Protein AF-0000000077955819 (afdb_homodimer)

Radius of gyration: 31.42 Å; Cα contacts (8 Å, |Δi|>4): 1268; chains: 2; bounding box: 58×96×63 Å

Sequence (512 aa):
TDRDFSIQVTTERRAYTAGEPLELRCTIEAQNVPERFFSVSWVFSSSLVAVIGPSAVPTLGQNYVEREAAGLLTVRKESPSIHLLKLQRLLPEDSGKYICRVTEREKTQTGDFIDRSKRSRNVQIAVTPLKSNITVSLTSNTSEIMEGESIQLTCVVSNTLGPLSVTWQWTDKDGAGPAVNVASVDHEGTVTPGPTFRERSSFGEVRMERLQPDTFTLVLYNAFPTDEGQYKCSASEWSQSGGLPEWVWQQIGEESTDRDFSIQVTTERRAYTAGEPLELRCTIEAQNVPERFFSVSWVFSSSLVAVIGPSAVPTLGQNYVEREAAGLLTVRKESPSIHLLKLQRLLPEDSGKYICRVTEREKTQTGDFIDRSKRSRNVQIAVTPLKSNITVSLTSNTSEIMEGESIQLTCVVSNTLGPLSVTWQWTDKDGAGPAVNVASVDHEGTVTPGPTFRERSSFGEVRMERLQPDTFTLVLYNAFPTDEGQYKCSASEWSQSGGLPEWVWQQIGEES

Structure (mmCIF, N/CA/C/O backbone):
data_AF-0000000077955819-model_v1
#
loop_
_entity.id
_entity.type
_entity.pdbx_description
1 polymer 'Ig-like domain-containing protein'
#
loop_
_atom_site.group_PDB
_atom_site.id
_atom_site.type_symbol
_atom_site.label_atom_id
_atom_site.label_alt_id
_atom_site.label_comp_id
_atom_site.label_asym_id
_atom_site.label_entity_id
_atom_site.label_seq_id
_atom_site.pdbx_PDB_ins_code
_atom_site.Cartn_x
_atom_site.Cartn_y
_atom_site.Cartn_z
_atom_site.occupancy
_atom_site.B_iso_or_equiv
_atom_site.auth_seq_id
_atom_site.auth_comp_id
_atom_site.auth_asym_id
_atom_site.auth_atom_id
_atom_site.pdbx_PDB_model_num
ATOM 1 N N . THR A 1 1 ? 7.535 40.031 31.531 1 59.62 1 THR A N 1
ATOM 2 C CA . THR A 1 1 ? 7.293 38.625 31.312 1 59.62 1 THR A CA 1
ATOM 3 C C . THR A 1 1 ? 8.547 37.938 30.75 1 59.62 1 THR A C 1
ATOM 5 O O . THR A 1 1 ? 9.297 38.531 29.984 1 59.62 1 THR A O 1
ATOM 8 N N . ASP A 1 2 ? 8.992 36.906 31.406 1 72.75 2 ASP A N 1
ATOM 9 C CA . ASP A 1 2 ? 10.133 36.125 30.969 1 72.75 2 ASP A CA 1
ATOM 10 C C . ASP A 1 2 ? 9.953 35.688 29.516 1 72.75 2 ASP A C 1
ATOM 12 O O . ASP A 1 2 ? 8.961 35.031 29.188 1 72.75 2 ASP A O 1
ATOM 16 N N . ARG A 1 3 ? 10.844 36.312 28.641 1 83.62 3 ARG A N 1
ATOM 17 C CA . ARG A 1 3 ? 10.727 36.031 27.219 1 83.62 3 ARG A CA 1
ATOM 18 C C . ARG A 1 3 ? 11.586 34.812 26.828 1 83.62 3 ARG A C 1
ATOM 20 O O . ARG A 1 3 ? 11.664 34.469 25.656 1 83.62 3 ARG A O 1
ATOM 27 N N . ASP A 1 4 ? 12.07 34.156 27.844 1 91.06 4 ASP A N 1
ATOM 28 C CA . ASP A 1 4 ? 12.906 33 27.531 1 91.06 4 ASP A CA 1
ATOM 29 C C . ASP A 1 4 ? 12.055 31.781 27.188 1 91.06 4 ASP A C 1
ATOM 31 O O . ASP A 1 4 ? 10.914 31.672 27.641 1 91.06 4 ASP A O 1
ATOM 35 N N . PHE A 1 5 ? 12.555 30.938 26.219 1 96.31 5 PHE A N 1
ATOM 36 C CA . PHE A 1 5 ? 11.891 29.672 25.906 1 96.31 5 PHE A CA 1
ATOM 37 C C . PHE A 1 5 ? 12.914 28.562 25.703 1 96.31 5 PHE A C 1
ATOM 39 O O . PHE A 1 5 ? 14.094 28.828 25.469 1 96.31 5 PHE A O 1
ATOM 46 N N . SER A 1 6 ? 12.547 27.391 25.906 1 97.5 6 SER A N 1
ATOM 47 C CA . SER A 1 6 ? 13.344 26.203 25.625 1 97.5 6 SER A CA 1
ATOM 48 C C . SER A 1 6 ? 12.594 25.234 24.719 1 97.5 6 SER A C 1
ATOM 50 O O . SER A 1 6 ? 11.375 25.344 24.562 1 97.5 6 SER A O 1
ATOM 52 N N . ILE A 1 7 ? 13.352 24.469 24.078 1 98.31 7 ILE A N 1
ATOM 53 C CA . ILE A 1 7 ? 12.719 23.531 23.156 1 98.31 7 ILE A CA 1
ATOM 54 C C . ILE A 1 7 ? 13.273 22.125 23.391 1 98.31 7 ILE A C 1
ATOM 56 O O . ILE A 1 7 ? 14.414 21.969 23.812 1 98.31 7 ILE A O 1
ATOM 60 N N . GLN A 1 8 ? 12.477 21.188 23.125 1 98.38 8 GLN A N 1
ATOM 61 C CA . GLN A 1 8 ? 12.859 19.781 23.219 1 98.38 8 GLN A CA 1
ATOM 62 C C . GLN A 1 8 ? 12.148 18.938 22.172 1 98.38 8 GLN A C 1
ATOM 64 O O . GLN A 1 8 ? 10.969 19.156 21.891 1 98.38 8 GLN A O 1
ATOM 69 N N . VAL A 1 9 ? 12.914 18.078 21.578 1 98.69 9 VAL A N 1
ATOM 70 C CA . VAL A 1 9 ? 12.312 17.109 20.641 1 98.69 9 VAL A CA 1
ATOM 71 C C . VAL A 1 9 ? 12.195 15.75 21.328 1 98.69 9 VAL A C 1
ATOM 73 O O . VAL A 1 9 ? 13.156 15.266 21.922 1 98.69 9 VAL A O 1
ATOM 76 N N . THR A 1 10 ? 10.992 15.211 21.203 1 98.31 10 THR A N 1
ATOM 77 C CA . THR A 1 10 ? 10.773 13.891 21.781 1 98.31 10 THR A CA 1
ATOM 78 C C . THR A 1 10 ? 10.242 12.914 20.734 1 98.31 10 THR A C 1
ATOM 80 O O . THR A 1 10 ? 9.68 13.336 19.719 1 98.31 10 THR A O 1
ATOM 83 N N . THR A 1 11 ? 10.492 11.664 20.906 1 98.19 11 THR A N 1
ATOM 84 C CA . THR A 1 11 ? 9.984 10.555 20.094 1 98.19 11 THR A CA 1
ATOM 85 C C . THR A 1 11 ? 9.859 9.289 20.938 1 98.19 11 THR A C 1
ATOM 87 O O . THR A 1 11 ? 10.516 9.164 21.984 1 98.19 11 THR A O 1
ATOM 90 N N . GLU A 1 12 ? 8.953 8.383 20.562 1 96.31 12 GLU A N 1
ATOM 91 C CA . GLU A 1 12 ? 8.734 7.152 21.312 1 96.31 12 GLU A CA 1
ATOM 92 C C . GLU A 1 12 ? 9.875 6.16 21.094 1 96.31 12 GLU A C 1
ATOM 94 O O . GLU A 1 12 ? 10.172 5.34 21.969 1 96.31 12 GLU A O 1
ATOM 99 N N . ARG A 1 13 ? 10.438 6.094 19.891 1 97.19 13 ARG A N 1
ATOM 100 C CA . ARG A 1 13 ? 11.492 5.168 19.5 1 97.19 13 ARG A CA 1
ATOM 101 C C . ARG A 1 13 ? 12.547 5.875 18.656 1 97.19 13 ARG A C 1
ATOM 103 O O . ARG A 1 13 ? 12.305 6.961 18.125 1 97.19 13 ARG A O 1
ATOM 110 N N . ARG A 1 14 ? 13.695 5.207 18.578 1 98.38 14 ARG A N 1
ATOM 111 C CA . ARG A 1 14 ? 14.766 5.785 17.781 1 98.38 14 ARG A CA 1
ATOM 112 C C . ARG A 1 14 ? 15.25 4.797 16.719 1 98.38 14 ARG A C 1
ATOM 114 O O . ARG A 1 14 ? 16.062 5.145 15.867 1 98.38 14 ARG A O 1
ATOM 121 N N . ALA A 1 15 ? 14.805 3.594 16.812 1 98.44 15 ALA A N 1
ATOM 122 C CA . ALA A 1 15 ? 15.125 2.561 15.836 1 98.44 15 ALA A CA 1
ATOM 123 C C . ALA A 1 15 ? 13.859 2.012 15.18 1 98.44 15 ALA A C 1
ATOM 125 O O . ALA A 1 15 ? 12.914 1.639 15.875 1 98.44 15 ALA A O 1
ATOM 126 N N . TYR A 1 16 ? 13.922 2 13.891 1 97.62 16 TYR A N 1
ATOM 127 C CA . TYR A 1 16 ? 12.766 1.577 13.109 1 97.62 16 TYR A CA 1
ATOM 128 C C . TYR A 1 16 ? 13.172 0.626 11.992 1 97.62 16 TYR A C 1
ATOM 130 O O . TYR A 1 16 ? 14.352 0.569 11.617 1 97.62 16 TYR A O 1
ATOM 138 N N . THR A 1 17 ? 12.211 -0.142 11.594 1 93.81 17 THR A N 1
ATOM 139 C CA . THR A 1 17 ? 12.344 -0.87 10.336 1 93.81 17 THR A CA 1
ATOM 140 C C . THR A 1 17 ? 11.633 -0.128 9.203 1 93.81 17 THR A C 1
ATOM 142 O O . THR A 1 17 ? 10.586 0.484 9.422 1 93.81 17 THR A O 1
ATOM 145 N N . ALA A 1 18 ? 12.266 -0.208 8.047 1 92.5 18 ALA A N 1
ATOM 146 C CA . ALA A 1 18 ? 11.641 0.421 6.887 1 92.5 18 ALA A CA 1
ATOM 147 C C . ALA A 1 18 ? 10.164 0.061 6.805 1 92.5 18 ALA A C 1
ATOM 149 O O . ALA A 1 18 ? 9.781 -1.089 7.035 1 92.5 18 ALA A O 1
ATOM 150 N N . GLY A 1 19 ? 9.32 1.085 6.52 1 88.75 19 GLY A N 1
ATOM 151 C CA . GLY A 1 19 ? 7.883 0.872 6.422 1 88.75 19 GLY A CA 1
ATOM 152 C C . GLY A 1 19 ? 7.117 1.382 7.629 1 88.75 19 GLY A C 1
ATOM 153 O O . GLY A 1 19 ? 5.91 1.619 7.551 1 88.75 19 GLY A O 1
ATOM 154 N N . GLU A 1 20 ? 7.754 1.506 8.773 1 92.81 20 GLU A N 1
ATOM 155 C CA . GLU A 1 20 ? 7.098 1.938 10 1 92.81 20 GLU A CA 1
ATOM 156 C C . GLU A 1 20 ? 6.949 3.457 10.039 1 92.81 20 GLU A C 1
ATOM 158 O O . GLU A 1 20 ? 7.672 4.176 9.352 1 92.81 20 GLU A O 1
ATOM 163 N N . PRO A 1 21 ? 6.055 3.955 10.805 1 95.56 21 PRO A N 1
ATOM 164 C CA . PRO A 1 21 ? 5.883 5.402 10.938 1 95.56 21 PRO A CA 1
ATOM 165 C C . PRO A 1 21 ? 6.727 5.992 12.07 1 95.56 21 PRO A C 1
ATOM 167 O O . PRO A 1 21 ? 7.02 5.305 13.047 1 95.56 21 PRO A O 1
ATOM 170 N N . LEU A 1 22 ? 7.094 7.223 11.914 1 98.12 22 LEU A N 1
ATOM 171 C CA . LEU A 1 22 ? 7.844 7.992 12.898 1 98.12 22 LEU A CA 1
ATOM 172 C C . LEU A 1 22 ? 7.09 9.258 13.289 1 98.12 22 LEU A C 1
ATOM 174 O O . LEU A 1 22 ? 6.531 9.945 12.43 1 98.12 22 LEU A O 1
ATOM 178 N N . GLU A 1 23 ? 7.082 9.523 14.555 1 98.5 23 GLU A N 1
ATOM 179 C CA . 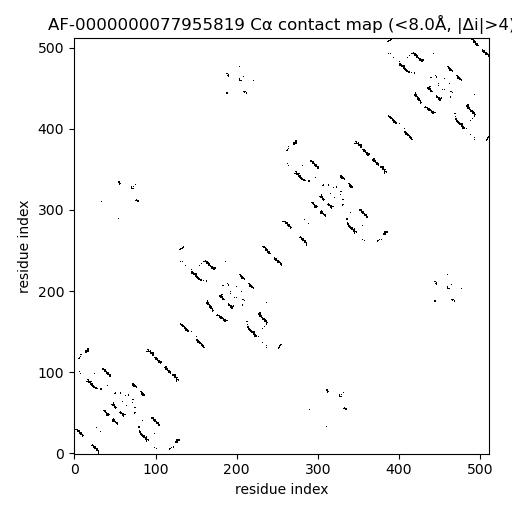GLU A 1 23 ? 6.547 10.789 15.047 1 98.5 23 GLU A CA 1
ATOM 180 C C . GLU A 1 23 ? 7.559 11.508 15.938 1 98.5 23 GLU A C 1
ATOM 182 O O . GLU A 1 23 ? 8.078 10.922 16.891 1 98.5 23 GLU A O 1
ATOM 187 N N . LEU A 1 24 ? 7.867 12.68 15.617 1 98.75 24 LEU A N 1
AT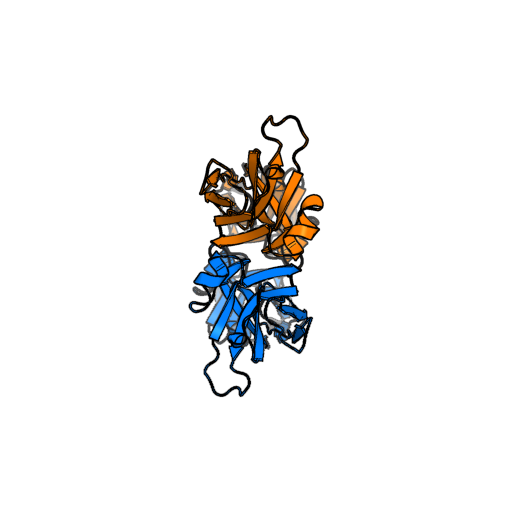OM 188 C CA . LEU A 1 24 ? 8.68 13.57 16.438 1 98.75 24 LEU A CA 1
ATOM 189 C C . LEU A 1 24 ? 7.867 14.773 16.906 1 98.75 24 LEU A C 1
ATOM 191 O O . LEU A 1 24 ? 7.066 15.32 16.156 1 98.75 24 LEU A O 1
ATOM 195 N N . ARG A 1 25 ? 8.094 15.164 18.125 1 98.75 25 ARG A N 1
ATOM 196 C CA . ARG A 1 25 ? 7.387 16.297 18.703 1 98.75 25 ARG A CA 1
ATOM 197 C C . ARG A 1 25 ? 8.367 17.344 19.234 1 98.75 25 ARG A C 1
ATOM 199 O O . ARG A 1 25 ? 9.234 17.031 20.062 1 98.75 25 ARG A O 1
ATOM 206 N N . CYS A 1 26 ? 8.273 18.469 18.719 1 98.81 26 CYS A N 1
ATOM 207 C CA . CYS A 1 26 ? 9.031 19.609 19.219 1 98.81 26 CYS A CA 1
ATOM 208 C C . CYS A 1 26 ? 8.211 20.422 20.219 1 98.81 26 CYS A C 1
ATOM 210 O O . CYS A 1 26 ? 7.211 21.031 19.844 1 98.81 26 CYS A O 1
ATOM 212 N N . THR A 1 27 ? 8.633 20.484 21.438 1 98.69 27 THR A N 1
ATOM 213 C CA . THR A 1 27 ? 7.906 21.172 22.5 1 98.69 27 THR A CA 1
ATOM 214 C C . THR A 1 27 ? 8.586 22.5 22.844 1 98.69 27 THR A C 1
ATOM 216 O O . THR A 1 27 ? 9.797 22.531 23.094 1 98.69 27 THR A O 1
ATOM 219 N N . ILE A 1 28 ? 7.855 23.562 22.812 1 98 28 ILE A N 1
ATOM 220 C CA . ILE A 1 28 ? 8.312 24.875 23.25 1 98 28 ILE A CA 1
ATOM 221 C C . ILE A 1 28 ? 7.867 25.141 24.688 1 98 28 ILE A C 1
ATOM 223 O O . ILE A 1 28 ? 6.668 25.141 24.969 1 98 28 ILE A O 1
ATOM 227 N N . GLU A 1 29 ? 8.812 25.234 25.516 1 97.5 29 GLU A N 1
ATOM 228 C CA . GLU A 1 29 ? 8.523 25.641 26.891 1 97.5 29 GLU A CA 1
ATOM 229 C C . GLU A 1 29 ? 8.742 27.125 27.078 1 97.5 29 GLU A C 1
ATOM 231 O O . GLU A 1 29 ? 9.883 27.609 27.016 1 97.5 29 GLU A O 1
ATOM 236 N N . ALA A 1 30 ? 7.672 27.828 27.266 1 96.06 30 ALA A N 1
ATOM 237 C CA . ALA A 1 30 ? 7.707 29.281 27.453 1 96.06 30 ALA A CA 1
ATOM 238 C C . ALA A 1 30 ? 6.43 29.781 28.125 1 96.06 30 ALA A C 1
ATOM 240 O O . ALA A 1 30 ? 5.441 29.047 28.203 1 96.06 30 ALA A O 1
ATOM 241 N N . GLN A 1 31 ? 6.504 30.938 28.625 1 94.94 31 GLN A N 1
ATOM 242 C CA . GLN A 1 31 ? 5.305 31.594 29.125 1 94.94 31 GLN A CA 1
ATOM 243 C C . GLN A 1 31 ? 4.469 32.188 28 1 94.94 31 GLN A C 1
ATOM 245 O O . GLN A 1 31 ? 5.016 32.719 27.031 1 94.94 31 GLN A O 1
ATOM 250 N N . ASN A 1 32 ? 3.133 32.031 28.016 1 92.31 32 ASN A N 1
ATOM 251 C CA . ASN A 1 32 ? 2.154 32.656 27.125 1 92.31 32 ASN A CA 1
ATOM 252 C C . ASN A 1 32 ? 2.445 32.312 25.656 1 92.31 32 ASN A C 1
ATOM 254 O O . ASN A 1 32 ? 2.441 33.219 24.812 1 92.31 32 ASN A O 1
ATOM 258 N N . VAL A 1 33 ? 2.775 31.109 25.438 1 92.25 33 VAL A N 1
ATOM 259 C CA . VAL A 1 33 ? 3.158 30.641 24.094 1 92.25 33 VAL A CA 1
ATOM 260 C C . VAL A 1 33 ? 2.1 31.078 23.078 1 92.25 33 VAL A C 1
ATOM 262 O O . VAL A 1 33 ? 2.432 31.578 22.016 1 92.25 33 VAL A O 1
ATOM 265 N N . PRO A 1 34 ? 0.773 31.062 23.406 1 87.44 34 PRO A N 1
ATOM 266 C CA . PRO A 1 34 ? -0.242 31.406 22.406 1 87.44 34 PRO A CA 1
ATOM 267 C C . PRO A 1 34 ? -0.169 32.875 21.969 1 87.44 34 PRO A C 1
ATOM 269 O O . PRO A 1 34 ? -0.69 33.219 20.906 1 87.44 34 PRO A O 1
ATOM 272 N N . GLU A 1 35 ? 0.458 33.688 22.734 1 86.19 35 GLU A N 1
ATOM 273 C CA . GLU A 1 35 ? 0.516 35.094 22.438 1 86.19 35 GLU A CA 1
ATOM 274 C C . GLU A 1 35 ? 1.826 35.469 21.734 1 86.19 35 GLU A C 1
ATOM 276 O O . GLU A 1 35 ? 2.068 36.625 21.422 1 86.19 35 GLU A O 1
ATOM 281 N N . ARG A 1 36 ? 2.604 34.5 21.578 1 90.12 36 ARG A N 1
ATOM 282 C CA . ARG A 1 36 ? 3.932 34.688 21 1 90.12 36 ARG A CA 1
ATOM 283 C C . ARG A 1 36 ? 3.994 34.188 19.562 1 90.12 36 ARG A C 1
ATOM 285 O O . ARG A 1 36 ? 3.141 33.406 19.141 1 90.12 36 ARG A O 1
ATOM 292 N N . PHE A 1 37 ? 4.969 34.719 18.75 1 89.5 37 PHE A N 1
ATOM 293 C CA . PHE A 1 37 ? 5.102 34.406 17.328 1 89.5 37 PHE A CA 1
ATOM 294 C C . PHE A 1 37 ? 6.305 33.5 17.094 1 89.5 37 PHE A C 1
ATOM 296 O O . PHE A 1 37 ? 7.422 34 16.906 1 89.5 37 PHE A O 1
ATOM 303 N N . PHE A 1 38 ? 5.98 32.281 17.062 1 94.19 38 PHE A N 1
ATOM 304 C CA . PHE A 1 38 ? 7.039 31.297 16.859 1 94.19 38 PHE A CA 1
ATOM 305 C C . PHE A 1 38 ? 6.965 30.719 15.445 1 94.19 38 PHE A C 1
ATOM 307 O O . PHE A 1 38 ? 5.875 30.531 14.906 1 94.19 38 PHE A O 1
ATOM 314 N N . SER A 1 39 ? 8.125 30.5 14.859 1 96 39 SER A N 1
ATOM 315 C CA . SER A 1 39 ? 8.305 29.656 13.68 1 96 39 SER A CA 1
ATOM 316 C C . SER A 1 39 ? 9.102 28.406 14.016 1 96 39 SER A C 1
ATOM 318 O O . SER A 1 39 ? 10.125 28.469 14.703 1 96 39 SER A O 1
ATOM 320 N N . VAL A 1 40 ? 8.578 27.312 13.57 1 97.75 40 VAL A N 1
ATOM 321 C CA . VAL A 1 40 ? 9.227 26.047 13.883 1 97.75 40 VAL A CA 1
ATOM 322 C C . VAL A 1 40 ? 9.703 25.375 12.594 1 97.75 40 VAL A C 1
ATOM 324 O O . VAL A 1 40 ? 8.922 25.203 11.656 1 97.75 40 VAL A O 1
ATOM 327 N N . SER A 1 41 ? 10.953 25.016 12.594 1 98.38 41 SER A N 1
ATOM 328 C CA . SER A 1 41 ? 11.547 24.344 11.445 1 98.38 41 SER A CA 1
ATOM 329 C C . SER A 1 41 ? 12.031 22.953 11.805 1 98.38 41 SER A C 1
ATOM 331 O O . SER A 1 41 ? 12.688 22.766 12.836 1 98.38 41 SER A O 1
ATOM 333 N N . TRP A 1 42 ? 11.656 22 10.969 1 98.88 42 TRP A N 1
ATOM 334 C CA . TRP A 1 42 ? 12.203 20.641 11.055 1 98.88 42 TRP A CA 1
ATOM 335 C C . TRP A 1 42 ? 13.336 20.453 10.055 1 98.88 42 TRP A C 1
ATOM 337 O O . TRP A 1 42 ? 13.211 20.812 8.883 1 98.88 42 TRP A O 1
ATOM 347 N N . VAL A 1 43 ? 14.422 19.938 10.57 1 98.69 43 VAL A N 1
ATOM 348 C CA . VAL A 1 43 ? 15.602 19.75 9.734 1 98.69 43 VAL A CA 1
ATOM 349 C C . VAL A 1 43 ? 16.094 18.312 9.836 1 98.69 43 VAL A C 1
ATOM 351 O O . VAL A 1 43 ? 16.172 17.75 10.938 1 98.69 43 VAL A O 1
ATOM 354 N N . PHE A 1 44 ? 16.359 17.719 8.734 1 98.62 44 PHE A N 1
ATOM 355 C CA . PHE A 1 44 ? 16.922 16.375 8.648 1 98.62 44 PHE A CA 1
ATOM 356 C C . PHE A 1 44 ? 18.281 16.391 7.945 1 98.62 44 PHE A C 1
ATOM 358 O O . PHE A 1 44 ? 18.359 16.703 6.754 1 98.62 44 PHE A O 1
ATOM 365 N N . SER A 1 45 ? 19.266 16.047 8.68 1 95.62 45 SER A N 1
ATOM 366 C CA . SER A 1 45 ? 20.625 15.969 8.18 1 95.62 45 SER A CA 1
ATOM 367 C C . SER A 1 45 ? 20.984 17.203 7.359 1 95.62 45 SER A C 1
ATOM 369 O O . SER A 1 45 ? 21.438 17.094 6.219 1 95.62 45 SER A O 1
ATOM 371 N N . SER A 1 46 ? 20.641 18.359 7.867 1 94.5 46 SER A N 1
ATOM 372 C CA . SER A 1 46 ? 20.984 19.688 7.375 1 94.5 46 SER A CA 1
ATOM 373 C C . SER A 1 46 ? 20.047 20.109 6.242 1 94.5 46 SER A C 1
ATOM 375 O O . SER A 1 46 ? 20.25 21.172 5.637 1 94.5 46 SER A O 1
ATOM 377 N N . SER A 1 47 ? 19.094 19.266 5.922 1 96.94 47 SER A N 1
ATOM 378 C CA . SER A 1 47 ? 18.109 19.641 4.91 1 96.94 47 SER A CA 1
ATOM 379 C C . SER A 1 47 ? 16.781 20.031 5.547 1 96.94 47 SER A C 1
ATOM 381 O O . SER A 1 47 ? 16.297 19.344 6.445 1 96.94 47 SER A O 1
ATOM 383 N N . LEU A 1 48 ? 16.281 21.078 5.066 1 98.31 48 LEU A N 1
ATOM 384 C CA . LEU A 1 48 ? 15 21.562 5.586 1 98.31 48 LEU A CA 1
ATOM 385 C C . LEU A 1 48 ? 13.867 20.625 5.191 1 98.31 48 LEU A C 1
ATOM 387 O O . LEU A 1 48 ? 13.664 20.344 4.004 1 98.31 48 LEU A O 1
ATOM 391 N N . VAL A 1 49 ? 13.164 20.125 6.152 1 98.56 49 VAL A N 1
ATOM 392 C CA . VAL A 1 49 ? 11.992 19.297 5.906 1 98.56 49 VAL A CA 1
ATOM 393 C C . VAL A 1 49 ? 10.758 20.188 5.734 1 98.56 49 VAL A C 1
ATOM 395 O O . VAL A 1 49 ? 10.047 20.078 4.73 1 98.56 49 VAL A O 1
ATOM 398 N N . ALA A 1 50 ? 10.586 21.094 6.734 1 98.44 50 ALA A N 1
ATOM 399 C CA . ALA A 1 50 ? 9.43 21.984 6.699 1 98.44 50 ALA A CA 1
ATOM 400 C C . ALA A 1 50 ? 9.586 23.125 7.707 1 98.44 50 ALA A C 1
ATOM 402 O O . ALA A 1 50 ? 10.367 23.016 8.656 1 98.44 50 ALA A O 1
ATOM 403 N N . VAL A 1 51 ? 8.891 24.172 7.453 1 97.88 51 VAL A N 1
ATOM 404 C CA . VAL A 1 51 ? 8.781 25.281 8.383 1 97.88 51 VAL A CA 1
ATOM 405 C C . VAL A 1 51 ? 7.309 25.641 8.586 1 97.88 51 VAL A C 1
ATOM 407 O O . VAL A 1 51 ? 6.539 25.703 7.629 1 97.88 51 VAL A O 1
ATOM 410 N N . ILE A 1 52 ? 6.965 25.75 9.812 1 96.12 52 ILE A N 1
ATOM 411 C CA . ILE A 1 52 ? 5.641 26.234 10.18 1 96.12 52 ILE A CA 1
ATOM 412 C C . ILE A 1 52 ? 5.758 27.625 10.797 1 96.12 52 ILE A C 1
ATOM 414 O O . ILE A 1 52 ? 6.32 27.797 11.883 1 96.12 52 ILE A O 1
ATOM 418 N N . GLY A 1 53 ? 5.25 28.578 10.125 1 92.44 53 GLY A N 1
ATOM 419 C CA . GLY A 1 53 ? 5.316 29.953 10.617 1 92.44 53 GLY A CA 1
ATOM 420 C C . GLY A 1 53 ? 4.242 30.266 11.641 1 92.44 53 GLY A C 1
ATOM 421 O O . GLY A 1 53 ? 3.48 29.391 12.047 1 92.44 53 GLY A O 1
ATOM 422 N N . PRO A 1 54 ? 4.207 31.547 12.055 1 88.38 54 PRO A N 1
ATOM 423 C CA . PRO A 1 54 ? 3.238 31.969 13.07 1 88.38 54 PRO A CA 1
ATOM 424 C C . PRO A 1 54 ? 1.792 31.797 12.609 1 88.38 54 PRO A C 1
ATOM 426 O O . PRO A 1 54 ? 0.89 31.656 13.438 1 88.38 54 PRO A O 1
ATOM 429 N N . SER A 1 55 ? 1.563 31.797 11.297 1 88.06 55 SER A N 1
ATOM 430 C CA . SER A 1 55 ? 0.22 31.609 10.758 1 88.06 55 SER A CA 1
ATOM 431 C C . SER A 1 55 ? -0.139 30.125 10.68 1 88.06 55 SER A C 1
ATOM 433 O O . SER A 1 55 ? -1.236 29.766 10.242 1 88.06 55 SER A O 1
ATOM 435 N N . ALA A 1 56 ? 0.806 29.297 11.023 1 91.5 56 ALA A N 1
ATOM 436 C CA . ALA A 1 56 ? 0.66 27.844 11.047 1 91.5 56 ALA A CA 1
ATOM 437 C C . ALA A 1 56 ? 0.561 27.281 9.633 1 91.5 56 ALA A C 1
ATOM 439 O O . ALA 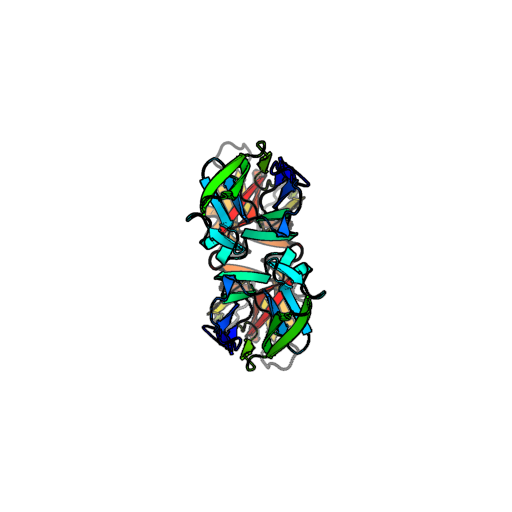A 1 56 ? 0.023 26.188 9.43 1 91.5 56 ALA A O 1
ATOM 440 N N . VAL A 1 57 ? 0.993 28.047 8.672 1 93.69 57 VAL A N 1
ATOM 441 C CA . VAL A 1 57 ? 1.089 27.562 7.297 1 93.69 57 VAL A CA 1
ATOM 442 C C . VAL A 1 57 ? 2.414 26.828 7.102 1 93.69 57 VAL A C 1
ATOM 444 O O . VAL A 1 57 ? 3.486 27.422 7.281 1 93.69 57 VAL A O 1
ATOM 447 N N . PRO A 1 58 ? 2.326 25.609 6.738 1 95.5 58 PRO A N 1
ATOM 448 C CA . PRO A 1 58 ? 3.574 24.891 6.516 1 95.5 58 PRO A CA 1
ATOM 449 C C . PRO A 1 58 ? 4.195 25.188 5.152 1 95.5 58 PRO A C 1
ATOM 451 O O . PRO A 1 58 ? 3.477 25.359 4.168 1 95.5 58 PRO A O 1
ATOM 454 N N . THR A 1 59 ? 5.508 25.312 5.133 1 96.62 59 THR A N 1
ATOM 455 C CA . THR A 1 59 ? 6.32 25.344 3.922 1 96.62 59 THR A CA 1
ATOM 456 C C . THR A 1 59 ? 7.273 24.156 3.883 1 96.62 59 THR A C 1
ATOM 458 O O . THR A 1 59 ? 8.086 23.969 4.789 1 96.62 59 THR A O 1
ATOM 461 N N . LEU A 1 60 ? 7.184 23.422 2.836 1 97.69 60 LEU A N 1
ATOM 462 C CA . LEU A 1 60 ? 7.941 22.188 2.756 1 97.69 60 LEU A CA 1
ATOM 463 C C . LEU A 1 60 ? 9.242 22.391 1.993 1 97.69 60 LEU A C 1
ATOM 465 O O . LEU A 1 60 ? 9.297 23.172 1.05 1 97.69 60 LEU A O 1
ATOM 469 N N . GLY A 1 61 ? 10.211 21.656 2.527 1 97.75 61 GLY A N 1
ATOM 470 C CA . GLY A 1 61 ? 11.391 21.547 1.684 1 97.75 61 GLY A CA 1
ATOM 471 C C . GLY A 1 61 ? 11.102 20.891 0.348 1 97.75 61 GLY A C 1
ATOM 472 O O . GLY A 1 61 ? 10.211 20.047 0.246 1 97.75 61 GLY A O 1
ATOM 473 N N . GLN A 1 62 ? 11.867 21.219 -0.592 1 96.06 62 GLN A N 1
ATOM 474 C CA . GLN A 1 62 ? 11.625 20.781 -1.958 1 96.06 62 GLN A CA 1
ATOM 475 C C . GLN A 1 62 ? 11.586 19.25 -2.035 1 96.06 62 GLN A C 1
ATOM 477 O O . GLN A 1 62 ? 10.75 18.688 -2.74 1 96.06 62 GLN A O 1
ATOM 482 N N . ASN A 1 63 ? 12.414 18.625 -1.317 1 94.38 63 ASN A N 1
ATOM 483 C CA . ASN A 1 63 ? 12.547 17.172 -1.379 1 94.38 63 ASN A CA 1
ATOM 484 C C . ASN A 1 63 ? 11.375 16.469 -0.691 1 94.38 63 ASN A C 1
ATOM 486 O O . ASN A 1 63 ? 11.258 15.242 -0.751 1 94.38 63 ASN A O 1
ATOM 490 N N . TYR A 1 64 ? 10.461 17.25 -0.097 1 96.56 64 TYR A N 1
ATOM 491 C CA . TYR A 1 64 ? 9.453 16.609 0.746 1 96.56 64 TYR A CA 1
ATOM 492 C C . TYR A 1 64 ? 8.047 16.938 0.244 1 96.56 64 TYR A C 1
ATOM 494 O O . TYR A 1 64 ? 7.062 16.438 0.787 1 96.56 64 TYR A O 1
ATOM 502 N N . VAL A 1 65 ? 7.992 17.688 -0.816 1 95.56 65 VAL A N 1
ATOM 503 C CA . VAL A 1 65 ? 6.707 18.109 -1.358 1 95.56 65 VAL A CA 1
ATOM 504 C C . VAL A 1 65 ? 5.906 16.891 -1.816 1 95.56 65 VAL A C 1
ATOM 506 O O . VAL A 1 65 ? 4.738 16.734 -1.458 1 95.56 65 VAL A O 1
ATOM 509 N N . GLU A 1 66 ? 6.559 16.062 -2.592 1 92.5 66 GLU A N 1
ATOM 510 C CA . GLU A 1 66 ? 5.879 14.875 -3.119 1 92.5 66 GLU A CA 1
ATOM 511 C C . GLU A 1 66 ? 5.484 13.922 -1.997 1 92.5 66 GLU A C 1
ATOM 513 O O . GLU A 1 66 ? 4.406 13.32 -2.039 1 92.5 66 GLU A O 1
ATOM 518 N N . ARG A 1 67 ? 6.293 13.797 -0.995 1 92.94 67 ARG A N 1
ATOM 519 C CA . ARG A 1 67 ? 6.023 12.906 0.13 1 92.94 67 ARG A CA 1
ATOM 520 C C . ARG A 1 67 ? 4.816 13.383 0.929 1 92.94 67 ARG A C 1
ATOM 522 O O . ARG A 1 67 ? 3.979 12.57 1.34 1 92.94 67 ARG A O 1
ATOM 529 N N . GLU A 1 68 ? 4.734 14.648 1.099 1 94.69 68 GLU A N 1
ATOM 530 C CA . GLU A 1 68 ? 3.576 15.227 1.775 1 94.69 68 GLU A CA 1
ATOM 531 C C . GLU A 1 68 ? 2.311 15.062 0.939 1 94.69 68 GLU A C 1
ATOM 533 O O . GLU A 1 68 ? 1.248 14.734 1.47 1 94.69 68 GLU A O 1
ATOM 538 N N . ALA A 1 69 ? 2.461 15.25 -0.342 1 92.25 69 ALA A N 1
ATOM 539 C CA . ALA A 1 69 ? 1.316 15.117 -1.239 1 92.25 69 ALA A CA 1
ATOM 540 C C . ALA A 1 69 ? 0.748 13.703 -1.199 1 92.25 69 ALA A C 1
ATOM 542 O O . ALA A 1 69 ? -0.464 13.508 -1.324 1 92.25 69 ALA A O 1
ATOM 543 N N . ALA A 1 70 ? 1.606 12.781 -0.926 1 89.88 70 ALA A N 1
ATOM 544 C CA . ALA A 1 70 ? 1.203 11.383 -0.908 1 89.88 70 ALA A CA 1
ATOM 545 C C . ALA A 1 70 ? 0.694 10.977 0.472 1 89.88 70 ALA A C 1
ATOM 547 O O . ALA A 1 70 ? 0.326 9.812 0.689 1 89.88 70 ALA A O 1
ATOM 548 N N . GLY A 1 71 ? 0.699 11.875 1.348 1 91.75 71 GLY A N 1
ATOM 549 C CA . GLY A 1 71 ? 0.234 11.57 2.693 1 91.75 71 GLY A CA 1
ATOM 550 C C . GLY A 1 71 ? 1.285 10.898 3.551 1 91.75 71 GLY A C 1
ATOM 551 O O . GLY A 1 71 ? 0.971 10.344 4.609 1 91.75 71 GLY A O 1
ATOM 552 N N . LEU A 1 72 ? 2.533 11.023 3.092 1 94 72 LEU A N 1
ATOM 553 C CA . LEU A 1 72 ? 3.592 10.281 3.775 1 94 72 LEU A CA 1
ATOM 554 C C . LEU A 1 72 ? 4.371 11.203 4.715 1 94 72 LEU A C 1
ATOM 556 O O . LEU A 1 72 ? 5.285 10.75 5.41 1 94 72 LEU A O 1
ATOM 560 N N . LEU A 1 73 ? 4.066 12.477 4.738 1 96.5 73 LEU A N 1
ATOM 561 C CA . LEU A 1 73 ? 4.664 13.445 5.648 1 96.5 73 LEU A CA 1
ATOM 562 C C . LEU A 1 73 ? 3.611 14.414 6.172 1 96.5 73 LEU A C 1
ATOM 564 O O . LEU A 1 73 ? 2.822 14.961 5.395 1 96.5 73 LEU A O 1
ATOM 568 N N . THR A 1 74 ? 3.619 14.562 7.453 1 95.88 74 THR A N 1
ATOM 569 C CA . THR A 1 74 ? 2.711 15.516 8.078 1 95.88 74 THR A CA 1
ATOM 570 C C . THR A 1 74 ? 3.461 16.406 9.062 1 95.88 74 THR A C 1
ATOM 572 O O . THR A 1 74 ? 4.23 15.922 9.898 1 95.88 74 THR A O 1
ATOM 575 N N . VAL A 1 75 ? 3.328 17.719 8.938 1 96.75 75 VAL A N 1
ATOM 576 C CA . VAL A 1 75 ? 3.787 18.688 9.938 1 96.75 75 VAL A CA 1
ATOM 577 C C . VAL A 1 75 ? 2.611 19.531 10.406 1 96.75 75 VAL A C 1
ATOM 579 O O . VAL A 1 75 ? 1.832 20.031 9.594 1 96.75 75 VAL A O 1
ATOM 582 N N . ARG A 1 76 ? 2.445 19.609 11.719 1 95.06 76 ARG A N 1
ATOM 583 C CA . ARG A 1 76 ? 1.34 20.406 12.25 1 95.06 76 ARG A CA 1
ATOM 584 C C . ARG A 1 76 ? 1.529 20.688 13.742 1 95.06 76 ARG A C 1
ATOM 586 O O . ARG A 1 76 ? 2.395 20.094 14.383 1 95.06 76 ARG A O 1
ATOM 593 N N . LYS A 1 77 ? 0.67 21.562 14.219 1 95.44 77 LYS A N 1
ATOM 594 C CA . LYS A 1 77 ? 0.586 21.766 15.664 1 95.44 77 LYS A CA 1
ATOM 595 C C . LYS A 1 77 ? -0.274 20.688 16.328 1 95.44 77 LYS A C 1
ATOM 597 O O . LYS A 1 77 ? -1.325 20.312 15.789 1 95.44 77 LYS A O 1
ATOM 602 N N . GLU A 1 78 ? 0.209 20.125 17.328 1 94.69 78 GLU A N 1
ATOM 603 C CA . GLU A 1 78 ? -0.603 19.266 18.188 1 94.69 78 GLU A CA 1
ATOM 604 C C . GLU A 1 78 ? -1.226 20.062 19.328 1 94.69 78 GLU A C 1
ATOM 606 O O . GLU A 1 78 ? -2.301 19.719 19.828 1 94.69 78 GLU A O 1
ATOM 611 N N . SER A 1 79 ? -0.546 21.031 19.766 1 95 79 SER A N 1
ATOM 612 C CA . SER A 1 79 ? -0.953 22.078 20.688 1 95 79 SER A CA 1
ATOM 613 C C . SER A 1 79 ? -0.229 23.391 20.406 1 95 79 SER A C 1
ATOM 615 O O . SER A 1 79 ? 0.661 23.438 19.547 1 95 79 SER A O 1
ATOM 617 N N . PRO A 1 80 ? -0.62 24.422 21.062 1 92.75 80 PRO A N 1
ATOM 618 C CA . PRO A 1 80 ? 0.119 25.656 20.828 1 92.75 80 PRO A CA 1
ATOM 619 C C . PRO A 1 80 ? 1.62 25.516 21.062 1 92.75 80 PRO A C 1
ATOM 621 O O . PRO A 1 80 ? 2.424 26.188 20.422 1 92.75 80 PRO A O 1
ATOM 624 N N . SER A 1 81 ? 2.008 24.594 21.938 1 96.44 81 SER A N 1
ATOM 625 C CA . SER A 1 81 ? 3.414 24.5 22.312 1 96.44 81 SER A CA 1
ATOM 626 C C . SER A 1 81 ? 4.074 23.281 21.672 1 96.44 81 SER A C 1
ATOM 628 O O . SER A 1 81 ? 5.281 23.078 21.812 1 96.44 81 SER A O 1
ATOM 630 N N . ILE A 1 82 ? 3.275 22.453 21 1 97.69 82 ILE A N 1
ATOM 631 C CA . ILE A 1 82 ? 3.838 21.203 20.5 1 97.69 82 ILE A CA 1
ATOM 632 C C . ILE A 1 82 ? 3.65 21.141 18.984 1 97.69 82 ILE A C 1
ATOM 634 O O . ILE A 1 82 ? 2.531 21.281 18.484 1 97.69 82 ILE A O 1
ATOM 638 N N . HIS A 1 83 ? 4.75 20.891 18.297 1 97.94 83 HIS A N 1
ATOM 639 C CA . HIS A 1 83 ? 4.758 20.734 16.844 1 97.94 83 HIS A CA 1
ATOM 640 C C . HIS A 1 83 ? 5.176 19.328 16.438 1 97.94 83 HIS A C 1
ATOM 642 O O . HIS A 1 83 ? 6.215 18.828 16.875 1 97.94 83 HIS A O 1
ATOM 648 N N . LEU A 1 84 ? 4.375 18.75 15.586 1 97.56 84 LEU A N 1
ATOM 649 C CA . LEU A 1 84 ? 4.559 17.359 15.195 1 97.56 84 LEU A CA 1
ATOM 650 C C . LEU A 1 84 ? 5.191 17.266 13.812 1 97.56 84 LEU A C 1
ATOM 652 O O . LEU A 1 84 ? 4.809 18 12.898 1 97.56 84 LEU A O 1
ATOM 656 N N . LEU A 1 85 ? 6.121 16.422 13.656 1 98.44 85 LEU A N 1
ATOM 657 C CA . LEU A 1 85 ? 6.566 15.852 12.391 1 98.44 85 LEU A CA 1
ATOM 658 C C . LEU A 1 85 ? 6.277 14.352 12.344 1 98.44 85 LEU A C 1
ATOM 660 O O . LEU A 1 85 ? 6.754 13.594 13.188 1 98.44 85 LEU A O 1
ATOM 664 N N . LYS A 1 86 ? 5.512 13.969 11.406 1 97.75 86 LYS A N 1
ATOM 665 C CA . LYS A 1 86 ? 5.184 12.562 11.211 1 97.75 86 LYS A CA 1
ATOM 666 C C . LYS A 1 86 ? 5.625 12.086 9.828 1 97.75 86 LYS A C 1
ATOM 668 O O . LYS A 1 86 ? 5.301 12.711 8.812 1 97.75 86 LYS A O 1
ATOM 673 N N . LEU A 1 87 ? 6.324 11.086 9.766 1 97.12 87 LEU A N 1
ATOM 674 C CA . LEU A 1 87 ? 6.715 10.414 8.531 1 97.12 87 LEU A CA 1
ATOM 675 C C . LEU A 1 87 ? 6.098 9.016 8.461 1 97.12 87 LEU A C 1
ATOM 677 O O . LEU A 1 87 ? 6.191 8.242 9.414 1 97.12 87 LEU A O 1
ATOM 681 N N . GLN A 1 88 ? 5.5 8.789 7.375 1 93.94 88 GLN A N 1
ATOM 682 C CA . GLN A 1 88 ? 4.949 7.461 7.145 1 93.94 88 GLN A CA 1
ATOM 683 C C . GLN A 1 88 ? 5.895 6.613 6.297 1 93.94 88 GLN A C 1
ATOM 685 O O . GLN A 1 88 ? 6.695 7.148 5.527 1 93.94 88 GLN A O 1
ATOM 690 N N . ARG A 1 89 ? 5.875 5.293 6.469 1 90.25 89 ARG A N 1
ATOM 691 C CA . ARG A 1 89 ? 6.617 4.363 5.625 1 90.25 89 ARG A CA 1
ATOM 692 C C . ARG A 1 89 ? 8.07 4.797 5.48 1 90.25 89 ARG A C 1
ATOM 694 O O . ARG A 1 89 ? 8.555 5.012 4.363 1 90.25 89 ARG A O 1
ATOM 701 N N . LEU A 1 90 ? 8.719 4.73 6.543 1 94.56 90 LEU A N 1
ATOM 702 C CA . LEU A 1 90 ? 10.109 5.176 6.582 1 94.56 90 LEU A CA 1
ATOM 703 C C . LEU A 1 90 ? 10.953 4.414 5.566 1 94.56 90 LEU A C 1
ATOM 705 O O . LEU A 1 90 ? 10.711 3.234 5.309 1 94.56 90 LEU A O 1
ATOM 709 N N . LEU A 1 91 ? 11.914 5.059 4.984 1 92.44 91 LEU A N 1
ATOM 710 C CA . LEU A 1 91 ? 12.945 4.477 4.137 1 92.44 91 LEU A CA 1
ATOM 711 C C . LEU A 1 91 ? 14.297 4.457 4.852 1 92.44 91 LEU A C 1
ATOM 713 O O . LEU A 1 91 ? 14.539 5.27 5.75 1 92.44 91 LEU A O 1
ATOM 717 N N . PRO A 1 92 ? 15.102 3.582 4.508 1 93.88 92 PRO A N 1
ATOM 718 C CA . PRO A 1 92 ? 16.438 3.592 5.109 1 93.88 92 PRO A CA 1
ATOM 719 C C . PRO A 1 92 ? 17.125 4.945 4.984 1 93.88 92 PRO A C 1
ATOM 721 O O . PRO A 1 92 ? 17.922 5.328 5.859 1 93.88 92 PRO A O 1
ATOM 724 N N . GLU A 1 93 ? 16.797 5.715 3.924 1 95.31 93 GLU A N 1
ATOM 725 C CA . GLU A 1 93 ? 17.391 7.031 3.682 1 95.31 93 GLU A CA 1
ATOM 726 C C . GLU A 1 93 ? 16.906 8.047 4.715 1 95.31 93 GLU A C 1
ATOM 728 O O . GLU A 1 93 ? 17.469 9.133 4.836 1 95.31 93 GLU A O 1
ATOM 733 N N . ASP A 1 94 ? 15.859 7.66 5.496 1 97.31 94 ASP A N 1
ATOM 734 C CA . ASP A 1 94 ? 15.344 8.547 6.535 1 97.31 94 ASP A CA 1
ATOM 735 C C . ASP A 1 94 ? 16.172 8.438 7.809 1 97.31 94 ASP A C 1
ATOM 737 O O . ASP A 1 94 ? 15.906 9.133 8.789 1 97.31 94 ASP A O 1
ATOM 741 N N . SER A 1 95 ? 17.125 7.512 7.785 1 98.25 95 SER A N 1
ATOM 742 C CA . SER A 1 95 ? 18.047 7.391 8.914 1 98.25 95 SER A CA 1
ATOM 743 C C . SER A 1 95 ? 18.969 8.602 9.016 1 98.25 95 SER A C 1
ATOM 745 O O . SER A 1 95 ? 19.562 9.008 8.023 1 98.25 95 SER A O 1
ATOM 747 N N . GLY A 1 96 ? 19.047 9.18 10.188 1 98.38 96 GLY A N 1
ATOM 748 C CA . GLY A 1 96 ? 19.922 10.32 10.383 1 98.38 96 GLY A CA 1
ATOM 749 C C . GLY A 1 96 ? 19.5 11.211 11.531 1 98.38 96 GLY A C 1
ATOM 750 O O . GLY A 1 96 ? 18.797 10.766 12.445 1 98.38 96 GLY A O 1
ATOM 751 N N . LYS A 1 97 ? 19.984 12.383 11.547 1 98.69 97 LYS A N 1
ATOM 752 C CA . LYS A 1 97 ? 19.766 13.328 12.641 1 98.69 97 LYS A CA 1
ATOM 753 C C . LYS A 1 97 ? 18.609 14.281 12.336 1 98.69 97 LYS A C 1
ATOM 755 O O . LYS A 1 97 ? 18.609 14.938 11.289 1 98.69 97 LYS A O 1
ATOM 760 N N . TYR A 1 98 ? 17.688 14.32 13.211 1 98.81 98 TYR A N 1
ATOM 761 C CA . TYR A 1 98 ? 16.594 15.273 13.133 1 98.81 98 TYR A CA 1
ATOM 762 C C . TYR A 1 98 ? 16.719 16.359 14.195 1 98.81 98 TYR A C 1
ATOM 764 O O . TYR A 1 98 ? 17.109 16.078 15.328 1 98.81 98 TYR A O 1
ATOM 772 N N . ILE A 1 99 ? 16.391 17.562 13.859 1 98.69 99 ILE A N 1
ATOM 773 C CA . ILE A 1 99 ? 16.375 18.641 14.836 1 98.69 99 ILE A CA 1
ATOM 774 C C . ILE A 1 99 ? 15.164 19.547 14.586 1 98.69 99 ILE A C 1
ATOM 776 O O . ILE A 1 99 ? 14.602 19.547 13.484 1 98.69 99 ILE A O 1
ATOM 780 N N . CYS A 1 100 ? 14.805 20.203 15.57 1 98.38 100 CYS A N 1
ATOM 781 C CA . CYS A 1 100 ? 13.828 21.281 15.516 1 98.38 100 CYS A CA 1
ATOM 782 C C . CYS A 1 100 ? 14.477 22.625 15.805 1 98.38 100 CYS A C 1
ATOM 784 O O . CYS A 1 100 ? 15.305 22.734 16.719 1 98.38 100 CYS A O 1
ATOM 786 N N . ARG A 1 101 ? 14.234 23.594 15.008 1 98.5 101 ARG A N 1
ATOM 787 C CA . ARG A 1 101 ? 14.656 24.969 15.242 1 98.5 101 ARG A CA 1
ATOM 788 C C . ARG A 1 101 ? 13.453 25.875 15.438 1 98.5 101 ARG A C 1
ATOM 790 O O . ARG A 1 101 ? 12.516 25.859 14.641 1 98.5 101 ARG A O 1
ATOM 797 N N . VAL A 1 102 ? 13.539 26.641 16.469 1 98.06 102 VAL A N 1
ATOM 798 C CA . VAL A 1 102 ? 12.43 27.547 16.781 1 98.06 102 VAL A CA 1
ATOM 799 C C . VAL A 1 102 ? 12.922 29 16.75 1 98.06 102 VAL A C 1
ATOM 801 O O . VAL A 1 102 ? 13.953 29.312 17.344 1 98.06 102 VAL A O 1
ATOM 804 N N . THR A 1 103 ? 12.258 29.781 15.992 1 96.44 103 THR A N 1
ATOM 805 C CA . THR A 1 103 ? 12.555 31.219 15.938 1 96.44 103 THR A CA 1
ATOM 806 C C . THR A 1 103 ? 11.375 32.031 16.438 1 96.44 103 THR A C 1
ATOM 808 O O . THR A 1 103 ? 10.25 31.875 15.969 1 96.44 103 THR A O 1
ATOM 811 N N . GLU A 1 104 ? 11.562 32.812 17.375 1 94.81 104 GLU A N 1
ATOM 812 C CA . GLU A 1 104 ? 10.562 33.781 17.844 1 94.81 104 GLU A CA 1
ATOM 813 C C . GLU A 1 104 ? 10.812 35.156 17.25 1 94.81 104 GLU A C 1
ATOM 815 O O . GLU A 1 104 ? 11.945 35.656 17.281 1 94.81 104 GLU A O 1
ATOM 820 N N . ARG A 1 105 ? 9.773 35.656 16.672 1 89.44 105 ARG A N 1
ATOM 821 C CA . ARG A 1 105 ? 9.844 37.062 16.234 1 89.44 105 ARG A CA 1
ATOM 822 C C . ARG A 1 105 ? 9.195 37.969 17.25 1 89.44 105 ARG A C 1
ATOM 824 O O . ARG A 1 105 ? 7.992 37.875 17.516 1 89.44 105 ARG A O 1
ATOM 831 N N . GLU A 1 106 ? 9.977 38.75 17.891 1 84.06 106 GLU A N 1
ATOM 832 C CA . GLU A 1 106 ? 9.469 39.688 18.906 1 84.06 106 GLU A CA 1
ATOM 833 C C . GLU A 1 106 ? 9.445 41.125 18.406 1 84.06 106 GLU A C 1
ATOM 835 O O . GLU A 1 106 ? 10.406 41.562 17.781 1 84.06 106 GLU A O 1
ATOM 840 N N . LYS A 1 107 ? 8.352 41.688 18.484 1 77.25 107 LYS A N 1
ATOM 841 C CA . LYS A 1 107 ? 8.25 43.094 18.156 1 77.25 107 LYS A CA 1
ATOM 842 C C . LYS A 1 107 ? 8.742 43.969 19.312 1 77.25 107 LYS A C 1
ATOM 844 O O . LYS A 1 107 ? 8.258 43.844 20.438 1 77.25 107 LYS A O 1
ATOM 849 N N . THR A 1 108 ? 9.805 44.75 19.031 1 76.19 108 THR A N 1
ATOM 850 C CA . THR A 1 108 ? 10.359 45.625 20.062 1 76.19 108 THR A CA 1
ATOM 851 C C . THR A 1 108 ? 9.445 46.844 20.266 1 76.19 108 THR A C 1
ATOM 853 O O . THR A 1 108 ? 8.5 47.062 19.516 1 76.19 108 THR A O 1
ATOM 856 N N . GLN A 1 109 ? 9.664 47.562 21.359 1 78.69 109 GLN A N 1
ATOM 857 C CA . GLN A 1 109 ? 8.922 48.781 21.688 1 78.69 109 GLN A CA 1
ATOM 858 C C . GLN A 1 109 ? 9.016 49.812 20.562 1 78.69 109 GLN A C 1
ATOM 860 O O . GLN A 1 109 ? 8.094 50.594 20.359 1 78.69 109 GLN A O 1
ATOM 865 N N . THR A 1 110 ? 10.102 49.656 19.859 1 81.88 110 THR A N 1
ATOM 866 C CA . THR A 1 110 ? 10.328 50.594 18.781 1 81.88 110 THR A CA 1
ATOM 867 C C . THR A 1 110 ? 9.648 50.125 17.5 1 81.88 110 THR A C 1
ATOM 869 O O . THR A 1 110 ? 9.664 50.812 16.484 1 81.88 110 THR A O 1
ATOM 872 N N . GLY A 1 111 ? 9.07 48.969 17.516 1 78.81 111 GLY A N 1
ATOM 873 C CA . GLY A 1 111 ? 8.352 48.469 16.344 1 78.81 111 GLY A CA 1
ATOM 874 C C . GLY A 1 111 ? 9.172 47.5 15.523 1 78.81 111 GLY A C 1
ATOM 875 O O . GLY A 1 111 ? 8.648 46.844 14.609 1 78.81 111 GLY A O 1
ATOM 876 N N . ASP A 1 112 ? 10.492 47.438 15.961 1 77.31 112 ASP A N 1
ATOM 877 C CA . ASP A 1 112 ? 11.367 46.531 15.203 1 77.31 112 ASP A CA 1
ATOM 878 C C . ASP A 1 112 ? 11.203 45.094 15.672 1 77.31 112 ASP A C 1
ATOM 880 O O . ASP A 1 112 ? 10.766 44.844 16.797 1 77.31 112 ASP A O 1
ATOM 884 N N . PHE A 1 113 ? 11.367 44.125 14.734 1 78.5 113 PHE A N 1
ATOM 885 C CA . PHE A 1 113 ? 11.281 42.719 15.109 1 78.5 113 PHE A CA 1
ATOM 886 C C . PHE A 1 113 ? 12.664 42.125 15.367 1 78.5 113 PHE A C 1
ATOM 888 O O . PHE A 1 113 ? 13.617 42.438 14.641 1 78.5 113 PHE A O 1
ATOM 895 N N . ILE A 1 114 ? 12.82 41.562 16.578 1 84.38 114 ILE A N 1
ATOM 896 C CA . ILE A 1 114 ? 14.031 40.844 16.891 1 84.38 114 ILE A CA 1
ATOM 897 C C . ILE A 1 114 ? 13.734 39.344 16.891 1 84.38 114 ILE A C 1
ATOM 899 O O . ILE A 1 114 ? 12.688 38.906 17.375 1 84.38 114 ILE A O 1
ATOM 903 N N . ASP A 1 115 ? 14.617 38.625 16.219 1 89.31 115 ASP A N 1
ATOM 904 C CA . ASP A 1 115 ? 14.453 37.188 16.141 1 89.31 115 ASP A CA 1
ATOM 905 C C . ASP A 1 115 ? 15.367 36.469 17.125 1 89.31 115 ASP A C 1
ATOM 907 O O . ASP A 1 115 ? 16.531 36.844 17.281 1 89.31 115 ASP A O 1
ATOM 911 N N . ARG A 1 116 ? 14.836 35.656 17.922 1 92.5 116 ARG A N 1
ATOM 912 C CA . ARG A 1 116 ? 15.578 34.719 18.766 1 92.5 116 ARG A CA 1
ATOM 913 C C . ARG A 1 116 ? 15.344 33.281 18.328 1 92.5 116 ARG A C 1
ATOM 915 O O . ARG A 1 116 ? 14.195 32.875 18.172 1 92.5 116 ARG A O 1
ATOM 922 N N . SER A 1 117 ? 16.438 32.625 18.062 1 95.38 117 SER A N 1
ATOM 923 C CA . SER A 1 117 ? 16.312 31.266 17.562 1 95.38 117 SER A CA 1
ATOM 924 C C . SER A 1 117 ? 16.984 30.266 18.5 1 95.38 117 SER A C 1
ATOM 926 O O . SER A 1 117 ? 17.984 30.594 19.156 1 95.38 117 SER A O 1
ATOM 928 N N . LYS A 1 118 ? 16.469 29.203 18.625 1 97.5 118 LYS A N 1
ATOM 929 C CA . LYS A 1 118 ? 17.047 28.078 19.344 1 97.5 118 LYS A CA 1
ATOM 930 C C . LYS A 1 118 ? 16.984 26.797 18.531 1 97.5 118 LYS A C 1
ATOM 932 O O . LYS A 1 118 ? 16.109 26.641 17.688 1 97.5 118 LYS A O 1
ATOM 937 N N . ARG A 1 119 ? 17.938 25.922 18.797 1 97.75 119 ARG A N 1
ATOM 938 C CA . ARG A 1 119 ? 18.031 24.625 18.141 1 97.75 119 ARG A CA 1
ATOM 939 C C . ARG A 1 119 ? 17.969 23.484 19.156 1 97.75 119 ARG A C 1
ATOM 941 O O . ARG A 1 119 ? 18.609 23.547 20.203 1 97.75 119 ARG A O 1
ATOM 948 N N . SER A 1 120 ? 17.25 22.5 18.828 1 98.31 120 SER A N 1
ATOM 949 C CA . SER A 1 120 ? 17.172 21.359 19.734 1 98.31 120 SER A CA 1
ATOM 950 C C . SER A 1 120 ? 18.422 20.516 19.672 1 98.31 120 SER A C 1
ATOM 952 O O . SER A 1 120 ? 19.281 20.703 18.797 1 98.31 120 SER A O 1
ATOM 954 N N . ARG A 1 121 ? 18.484 19.594 20.656 1 97.75 121 ARG A N 1
ATOM 955 C CA . ARG A 1 121 ? 19.484 18.547 20.531 1 97.75 121 ARG A CA 1
ATOM 956 C C . ARG A 1 121 ? 19.172 17.641 19.344 1 97.75 121 ARG A C 1
ATOM 958 O O . ARG A 1 121 ? 18.016 17.578 18.891 1 97.75 121 ARG A O 1
ATOM 965 N N . ASN A 1 122 ? 20.203 17 18.875 1 97.88 122 ASN A N 1
ATOM 966 C CA . ASN A 1 122 ? 20.031 16.047 17.781 1 97.88 122 ASN A CA 1
ATOM 967 C C . ASN A 1 122 ? 19.25 14.805 18.234 1 97.88 122 ASN A C 1
ATOM 969 O O . ASN A 1 122 ? 19.5 14.273 19.328 1 97.88 122 ASN A O 1
ATOM 973 N N . VAL A 1 123 ? 18.281 14.461 17.484 1 98.62 123 VAL A N 1
ATOM 974 C CA . VAL A 1 123 ? 17.609 13.18 17.688 1 98.62 123 VAL A CA 1
ATOM 975 C C . VAL A 1 123 ? 18.031 12.211 16.578 1 98.62 123 VAL A C 1
ATOM 977 O O . VAL A 1 123 ? 17.625 12.375 15.422 1 98.62 123 VAL A O 1
ATOM 980 N N . GLN A 1 124 ? 18.781 11.32 16.969 1 98.62 124 GLN A N 1
ATOM 981 C CA . GLN A 1 124 ? 19.25 10.328 16.016 1 98.62 124 GLN A CA 1
ATOM 982 C C . GLN A 1 124 ? 18.219 9.234 15.789 1 98.62 124 GLN A C 1
ATOM 984 O O . GLN A 1 124 ? 17.766 8.602 16.75 1 98.62 124 GLN A O 1
ATOM 989 N N . ILE A 1 125 ? 17.781 8.992 14.516 1 98.81 125 ILE A N 1
ATOM 990 C CA . ILE A 1 125 ? 16.844 7.93 14.148 1 98.81 125 ILE A CA 1
ATOM 991 C C . ILE A 1 125 ? 17.547 6.914 13.25 1 98.81 125 ILE A C 1
ATOM 993 O O . ILE A 1 125 ? 18.25 7.289 12.312 1 98.81 125 ILE A O 1
ATOM 997 N N . ALA A 1 126 ? 17.422 5.691 13.578 1 98.69 126 ALA A N 1
ATOM 998 C CA . ALA A 1 126 ? 17.938 4.605 12.734 1 98.69 126 ALA A CA 1
ATOM 999 C C . ALA A 1 126 ? 16.781 3.875 12.039 1 98.69 126 ALA A C 1
ATOM 1001 O O . ALA A 1 126 ? 15.789 3.527 12.672 1 98.69 126 ALA A O 1
ATOM 1002 N N . VAL A 1 127 ? 16.906 3.725 10.75 1 97.5 127 VAL A N 1
ATOM 1003 C CA . VAL A 1 127 ? 15.938 2.951 9.969 1 97.5 127 VAL A CA 1
ATOM 1004 C C . VAL A 1 127 ? 16.656 1.801 9.266 1 97.5 127 VAL A C 1
ATOM 1006 O O . VAL A 1 127 ? 17.469 2.023 8.367 1 97.5 127 VAL A O 1
ATOM 1009 N N . THR A 1 128 ? 16.328 0.642 9.617 1 95.81 128 THR A N 1
ATOM 1010 C CA . THR A 1 128 ? 16.953 -0.53 9.016 1 95.81 128 THR A CA 1
ATOM 1011 C C . THR A 1 128 ? 16.062 -1.109 7.914 1 95.81 128 THR A C 1
ATOM 1013 O O . THR A 1 128 ? 14.836 -1.079 8.016 1 95.81 128 THR A O 1
ATOM 1016 N N . PRO A 1 129 ? 16.703 -1.576 6.805 1 92.25 129 PRO A N 1
ATOM 1017 C CA . PRO A 1 129 ? 15.898 -2.217 5.754 1 92.25 129 PRO A CA 1
ATOM 1018 C C . PRO A 1 129 ? 15.18 -3.471 6.246 1 92.25 129 PRO A C 1
ATOM 1020 O O . PRO A 1 129 ? 15.625 -4.109 7.203 1 92.25 129 PRO A O 1
ATOM 1023 N N . LEU A 1 130 ? 14.062 -3.721 5.645 1 89.81 130 LEU A N 1
ATOM 1024 C CA . LEU A 1 130 ? 13.367 -4.977 5.918 1 89.81 130 LEU A CA 1
ATOM 1025 C C . LEU A 1 130 ? 14.227 -6.172 5.523 1 89.81 130 LEU A C 1
ATOM 1027 O O . LEU A 1 130 ? 14.805 -6.195 4.434 1 89.81 130 LEU A O 1
ATOM 1031 N N . LYS A 1 131 ? 14.344 -7.117 6.457 1 89.88 131 LYS A N 1
ATOM 1032 C CA . LYS A 1 131 ? 15.172 -8.289 6.188 1 89.88 131 LYS A CA 1
ATOM 1033 C C . LYS A 1 131 ? 14.344 -9.57 6.219 1 89.88 131 LYS A C 1
ATOM 1035 O O . LYS A 1 131 ? 13.445 -9.711 7.051 1 89.88 131 LYS A O 1
ATOM 1040 N N . SER A 1 132 ? 14.672 -10.469 5.273 1 93.44 132 SER A N 1
ATOM 1041 C CA . SER A 1 132 ? 14 -11.766 5.195 1 93.44 132 SER A CA 1
ATOM 1042 C C . SER A 1 132 ? 14.711 -12.805 6.059 1 93.44 132 SER A C 1
ATOM 1044 O O . SER A 1 132 ? 15.938 -12.844 6.113 1 93.44 132 SER A O 1
ATOM 1046 N N . ASN A 1 133 ? 13.945 -13.594 6.859 1 96.12 133 ASN A N 1
ATOM 1047 C CA . ASN A 1 133 ? 14.484 -14.688 7.66 1 96.12 133 ASN A CA 1
ATOM 1048 C C . ASN A 1 133 ? 13.961 -16.047 7.191 1 96.12 133 ASN A C 1
ATOM 1050 O O . ASN A 1 133 ? 13.758 -16.953 8 1 96.12 133 ASN A O 1
ATOM 1054 N N . ILE A 1 134 ? 13.695 -16.062 5.934 1 98 134 ILE A N 1
ATOM 1055 C CA . ILE A 1 134 ? 13.094 -17.281 5.434 1 98 134 ILE A CA 1
ATOM 1056 C C . ILE A 1 134 ? 14.086 -18.438 5.57 1 98 134 ILE A C 1
ATOM 1058 O O . ILE A 1 134 ? 15.297 -18.234 5.566 1 98 134 ILE A O 1
ATOM 1062 N N . THR A 1 135 ? 13.562 -19.641 5.73 1 98.44 135 THR A N 1
ATOM 1063 C CA . THR A 1 135 ? 14.312 -20.891 5.672 1 98.44 135 THR A CA 1
ATOM 1064 C C . THR A 1 135 ? 13.672 -21.844 4.676 1 98.44 135 THR A C 1
ATOM 1066 O O . THR A 1 135 ? 12.469 -21.781 4.43 1 98.44 135 THR A O 1
ATOM 1069 N N . VAL A 1 136 ? 14.531 -22.656 4.141 1 98.38 136 VAL A N 1
ATOM 1070 C CA . VAL A 1 136 ? 14.055 -23.578 3.109 1 98.38 136 VAL A CA 1
ATOM 1071 C C . VAL A 1 136 ? 14.32 -25.016 3.541 1 98.38 136 VAL A C 1
ATOM 1073 O O . VAL A 1 136 ? 15.398 -25.328 4.055 1 98.38 136 VAL A O 1
ATOM 1076 N N . SER A 1 137 ? 13.266 -25.781 3.414 1 98.38 137 SER A N 1
ATOM 1077 C CA . SER A 1 137 ? 13.391 -27.219 3.619 1 98.38 137 SER A CA 1
ATOM 1078 C C . SER A 1 137 ? 13.016 -28 2.361 1 98.38 137 SER A C 1
ATOM 1080 O O . SER A 1 137 ? 12.023 -27.688 1.705 1 98.38 137 SER A O 1
ATOM 1082 N N . LEU A 1 138 ? 13.852 -28.953 2.039 1 97.69 138 LEU A N 1
ATOM 1083 C CA . LEU A 1 138 ? 13.641 -29.766 0.85 1 97.69 138 LEU A CA 1
ATOM 1084 C C . LEU A 1 138 ? 13.492 -31.234 1.224 1 97.69 138 LEU A C 1
ATOM 1086 O O . LEU A 1 138 ? 14.305 -31.781 1.976 1 97.69 138 LEU A O 1
ATOM 1090 N N . THR A 1 139 ? 12.414 -31.828 0.692 1 97 139 THR A N 1
ATOM 1091 C CA . THR A 1 139 ? 12.203 -33.25 0.883 1 97 139 THR A CA 1
ATOM 1092 C C . THR A 1 139 ? 11.906 -33.938 -0.448 1 97 139 THR A C 1
ATOM 1094 O O . THR A 1 139 ? 11.5 -33.281 -1.411 1 97 139 THR A O 1
ATOM 1097 N N . SER A 1 140 ? 12.258 -35.156 -0.513 1 94.25 140 SER A N 1
ATOM 1098 C CA . SER A 1 140 ? 11.992 -35.969 -1.696 1 94.25 140 SER A CA 1
ATOM 1099 C C . SER A 1 140 ? 11.227 -37.219 -1.333 1 94.25 140 SER A C 1
ATOM 1101 O O . SER A 1 140 ? 11.383 -37.75 -0.23 1 94.25 140 SER A O 1
ATOM 1103 N N . ASN A 1 141 ? 10.414 -37.656 -2.318 1 90.75 141 ASN A N 1
ATOM 1104 C CA . ASN A 1 141 ? 9.68 -38.875 -2.082 1 90.75 141 ASN A CA 1
ATOM 1105 C C . ASN A 1 141 ? 10.586 -40.094 -2.215 1 90.75 141 ASN A C 1
ATOM 1107 O O . ASN A 1 141 ? 10.219 -41.219 -1.792 1 90.75 141 ASN A O 1
ATOM 1111 N N . THR A 1 142 ? 11.742 -39.969 -2.91 1 85.44 142 THR A N 1
ATOM 1112 C CA . THR A 1 142 ? 12.664 -41.094 -3.084 1 85.44 142 THR A CA 1
ATOM 1113 C C . THR A 1 142 ? 14.109 -40.625 -3.125 1 85.44 142 THR A C 1
ATOM 1115 O O . THR A 1 142 ? 14.375 -39.469 -3.518 1 85.44 142 THR A O 1
ATOM 1118 N N . SER A 1 143 ? 14.961 -41.5 -2.625 1 82.75 143 SER A N 1
ATOM 1119 C CA . SER A 1 143 ? 16.391 -41.188 -2.713 1 82.75 143 SER A CA 1
ATOM 1120 C C . SER A 1 143 ? 17.031 -41.906 -3.893 1 82.75 143 SER A C 1
ATOM 1122 O O . SER A 1 143 ? 18.141 -41.562 -4.305 1 82.75 143 SER A O 1
ATOM 1124 N N . GLU A 1 144 ? 16.297 -42.844 -4.375 1 86.62 144 GLU A N 1
ATOM 1125 C CA . GLU A 1 144 ? 16.781 -43.594 -5.523 1 86.62 144 GLU A CA 1
ATOM 1126 C C . GLU A 1 144 ? 15.914 -43.375 -6.754 1 86.62 144 GLU A C 1
ATOM 1128 O O . GLU A 1 144 ? 14.688 -43.25 -6.645 1 86.62 144 GLU A O 1
ATOM 1133 N N . ILE A 1 145 ? 16.656 -43.219 -7.836 1 84.25 145 ILE A N 1
ATOM 1134 C CA . ILE A 1 145 ? 15.922 -43 -9.078 1 84.25 145 ILE A CA 1
ATOM 1135 C C . ILE A 1 145 ? 15.688 -44.312 -9.797 1 84.25 145 ILE A C 1
ATOM 1137 O O . ILE A 1 145 ? 16.641 -45.062 -10.078 1 84.25 145 ILE A O 1
ATOM 1141 N N . MET A 1 146 ? 14.445 -44.688 -9.961 1 86.69 146 MET A N 1
ATOM 1142 C CA . MET A 1 146 ? 14.102 -45.812 -10.812 1 86.69 146 MET A CA 1
ATOM 1143 C C . MET A 1 146 ? 13.539 -45.344 -12.148 1 86.69 146 MET A C 1
ATOM 1145 O O . MET A 1 146 ? 12.672 -44.469 -12.188 1 86.69 146 MET A O 1
ATOM 1149 N N . GLU A 1 147 ? 14.18 -45.906 -13.133 1 87.06 147 GLU A N 1
ATOM 1150 C CA . GLU A 1 147 ? 13.727 -45.531 -14.461 1 87.06 147 GLU A CA 1
ATOM 1151 C C . GLU A 1 147 ? 12.211 -45.688 -14.594 1 87.06 147 GLU A C 1
ATOM 1153 O O . GLU A 1 147 ? 11.656 -46.688 -14.156 1 87.06 147 GLU A O 1
ATOM 1158 N N . GLY A 1 148 ? 11.609 -44.656 -15.156 1 86.75 148 GLY A N 1
ATOM 1159 C CA . GLY A 1 148 ? 10.18 -44.719 -15.414 1 86.75 148 GLY A CA 1
ATOM 1160 C C . GLY A 1 148 ? 9.336 -44.219 -14.258 1 86.75 148 GLY A C 1
ATOM 1161 O O . GLY A 1 148 ? 8.148 -43.938 -14.43 1 86.75 148 GLY A O 1
ATOM 1162 N N . GLU A 1 149 ? 9.961 -44.094 -13.102 1 88.69 149 GLU A N 1
ATOM 1163 C CA . GLU A 1 149 ? 9.219 -43.656 -11.938 1 88.69 149 GLU A CA 1
ATOM 1164 C C . GLU A 1 149 ? 9.211 -42.125 -11.859 1 88.69 149 GLU A C 1
ATOM 1166 O O . GLU A 1 149 ? 9.82 -41.438 -12.695 1 88.69 149 GLU A O 1
ATOM 1171 N N . SER A 1 150 ? 8.398 -41.688 -10.891 1 91.75 150 SER A N 1
ATOM 1172 C CA . SER A 1 150 ? 8.328 -40.219 -10.711 1 91.75 150 SER A CA 1
ATOM 1173 C C . SER A 1 150 ? 9.148 -39.781 -9.508 1 91.75 150 SER A C 1
ATOM 1175 O O . SER A 1 150 ? 9.156 -40.438 -8.469 1 91.75 150 SER A O 1
ATOM 1177 N N . ILE A 1 151 ? 9.906 -38.719 -9.781 1 93.56 151 ILE A N 1
ATOM 1178 C CA . ILE A 1 151 ? 10.617 -38.031 -8.688 1 93.56 151 ILE A CA 1
ATOM 1179 C C . ILE A 1 151 ? 9.82 -36.812 -8.242 1 93.56 151 ILE A C 1
ATOM 1181 O O . ILE A 1 151 ? 9.484 -35.969 -9.055 1 93.56 151 ILE A O 1
ATOM 1185 N N . GLN A 1 152 ? 9.516 -36.781 -6.938 1 95.06 152 GLN A N 1
ATOM 1186 C CA . GLN A 1 152 ? 8.797 -35.625 -6.41 1 95.06 152 GLN A CA 1
ATOM 1187 C C . GLN A 1 152 ? 9.594 -34.938 -5.309 1 95.06 152 GLN A C 1
ATOM 1189 O O . GLN A 1 152 ? 9.953 -35.562 -4.309 1 95.06 152 GLN A O 1
ATOM 1194 N N . LEU A 1 153 ? 9.844 -33.75 -5.547 1 97 153 LEU A N 1
ATOM 1195 C CA . LEU A 1 153 ? 10.539 -32.906 -4.566 1 97 153 LEU A CA 1
ATOM 1196 C C . LEU A 1 153 ? 9.609 -31.844 -3.998 1 97 153 LEU A C 1
ATOM 1198 O O . LEU A 1 153 ? 8.805 -31.266 -4.73 1 97 153 LEU A O 1
ATOM 1202 N N . THR A 1 154 ? 9.664 -31.656 -2.707 1 98.06 154 THR A N 1
ATOM 1203 C CA . THR A 1 154 ? 8.852 -30.656 -2.037 1 98.06 154 THR A CA 1
ATOM 1204 C C . THR A 1 154 ? 9.727 -29.641 -1.312 1 98.06 154 THR A C 1
ATOM 1206 O O . THR A 1 154 ? 10.594 -30.016 -0.521 1 98.06 154 THR A O 1
ATOM 1209 N N . CYS A 1 155 ? 9.539 -28.453 -1.688 1 98.5 155 CYS A N 1
ATOM 1210 C CA . CYS A 1 155 ? 10.258 -27.328 -1.086 1 98.5 155 CYS A CA 1
ATOM 1211 C C . CYS A 1 155 ? 9.328 -26.5 -0.211 1 98.5 155 CYS A C 1
ATOM 1213 O O . CYS A 1 155 ? 8.359 -25.906 -0.705 1 98.5 155 CYS A O 1
ATOM 1215 N N . VAL A 1 156 ? 9.617 -26.406 1.08 1 98.56 156 VAL A N 1
ATOM 1216 C CA . VAL A 1 156 ? 8.805 -25.641 2.027 1 98.56 156 VAL A CA 1
ATOM 1217 C C . VAL A 1 156 ? 9.602 -24.438 2.541 1 98.56 156 VAL A C 1
ATOM 1219 O O . VAL A 1 156 ? 10.742 -24.594 2.98 1 98.56 156 VAL A O 1
ATOM 1222 N N . VAL A 1 157 ? 9.008 -23.312 2.4 1 98.44 157 VAL A N 1
ATOM 1223 C CA . VAL A 1 157 ? 9.648 -22.078 2.865 1 98.44 157 VAL A CA 1
ATOM 1224 C C . VAL A 1 157 ? 8.977 -21.609 4.156 1 98.44 157 VAL A C 1
ATOM 1226 O O . VAL A 1 157 ? 7.75 -21.5 4.219 1 98.44 157 VAL A O 1
ATOM 1229 N N . SER A 1 158 ? 9.75 -21.312 5.152 1 98.12 158 SER A N 1
ATOM 1230 C CA . SER A 1 158 ? 9.203 -20.906 6.445 1 98.12 158 SER A CA 1
ATOM 1231 C C . SER A 1 158 ? 9.523 -19.453 6.738 1 98.12 158 SER A C 1
ATOM 1233 O O . SER A 1 158 ? 10.445 -18.875 6.152 1 98.12 158 SER A O 1
ATOM 1235 N N . ASN A 1 159 ? 8.719 -18.781 7.668 1 96.56 159 ASN A N 1
ATOM 1236 C CA . ASN A 1 159 ? 8.906 -17.406 8.148 1 96.56 159 ASN A CA 1
ATOM 1237 C C . ASN A 1 159 ? 8.742 -16.391 7.023 1 96.56 159 ASN A C 1
ATOM 1239 O O . ASN A 1 159 ? 9.539 -15.461 6.898 1 96.56 159 ASN A O 1
ATOM 1243 N N . THR A 1 160 ? 7.773 -16.672 6.211 1 94.31 160 THR A N 1
ATOM 1244 C CA . THR A 1 160 ? 7.559 -15.828 5.043 1 94.31 160 THR A CA 1
ATOM 1245 C C . THR A 1 160 ? 6.785 -14.562 5.422 1 94.31 160 THR A C 1
ATOM 1247 O O . THR A 1 160 ? 5.875 -14.617 6.254 1 94.31 160 THR A O 1
ATOM 1250 N N . LEU A 1 161 ? 7.223 -13.469 4.898 1 86.81 161 LEU A N 1
ATOM 1251 C CA . LEU A 1 161 ? 6.543 -12.195 5.098 1 86.81 161 LEU A CA 1
ATOM 1252 C C . LEU A 1 161 ? 5.848 -11.742 3.818 1 86.81 161 LEU A C 1
ATOM 1254 O O . LEU A 1 161 ? 4.949 -10.898 3.857 1 86.81 161 LEU A O 1
ATOM 1258 N N . GLY A 1 162 ? 6.281 -12.258 2.689 1 89.12 162 GLY A N 1
ATOM 1259 C CA . GLY A 1 162 ? 5.793 -11.781 1.403 1 89.12 162 GLY A CA 1
ATOM 1260 C C . GLY A 1 162 ? 5.805 -12.852 0.329 1 89.12 162 GLY A C 1
ATOM 1261 O O . GLY A 1 162 ? 6.023 -14.031 0.62 1 89.12 162 GLY A O 1
ATOM 1262 N N . PRO A 1 163 ? 5.59 -12.391 -0.881 1 92.88 163 PRO A N 1
ATOM 1263 C CA . PRO A 1 163 ? 5.566 -13.344 -1.992 1 92.88 163 PRO A CA 1
ATOM 1264 C C . PRO A 1 163 ? 6.922 -14.008 -2.229 1 92.88 163 PRO A C 1
ATOM 1266 O O . PRO A 1 163 ? 7.961 -13.422 -1.922 1 92.88 163 PRO A O 1
ATOM 1269 N N . LEU A 1 164 ? 6.773 -15.164 -2.797 1 97.06 164 LEU A N 1
ATOM 1270 C CA . LEU A 1 164 ? 7.984 -15.953 -3.002 1 97.06 164 LEU A CA 1
ATOM 1271 C C . LEU A 1 164 ? 8.211 -16.219 -4.484 1 97.06 164 LEU A C 1
ATOM 1273 O O . LEU A 1 164 ? 7.25 -16.391 -5.242 1 97.06 164 LEU A O 1
ATOM 1277 N N . SER A 1 165 ? 9.453 -16.172 -4.84 1 97.62 165 SER A N 1
ATOM 1278 C CA . SER A 1 165 ? 9.898 -16.828 -6.059 1 97.62 165 SER A CA 1
ATOM 1279 C C . SER A 1 165 ? 10.805 -18.016 -5.746 1 97.62 165 SER A C 1
ATOM 1281 O O . SER A 1 165 ? 11.5 -18.016 -4.727 1 97.62 165 SER A O 1
ATOM 1283 N N . VAL A 1 166 ? 10.742 -18.984 -6.617 1 98.19 166 VAL A N 1
ATOM 1284 C CA . VAL A 1 166 ? 11.523 -20.188 -6.367 1 98.19 166 VAL A CA 1
ATOM 1285 C C . VAL A 1 166 ? 12.211 -20.641 -7.652 1 98.19 166 VAL A C 1
ATOM 1287 O O . VAL A 1 166 ? 11.625 -20.562 -8.734 1 98.19 166 VAL A O 1
ATOM 1290 N N . THR A 1 167 ? 13.43 -21.094 -7.477 1 98.44 167 THR A N 1
ATOM 1291 C CA . THR A 1 167 ? 14.188 -21.688 -8.57 1 98.44 167 THR A CA 1
ATOM 1292 C C . THR A 1 167 ? 14.688 -23.078 -8.195 1 98.44 167 THR A C 1
ATOM 1294 O O . THR A 1 167 ? 15.219 -23.266 -7.102 1 98.44 167 THR A O 1
ATOM 1297 N N . TRP A 1 168 ? 14.43 -24.016 -9.078 1 98.31 168 TRP A N 1
ATOM 1298 C CA . TRP A 1 168 ? 14.945 -25.375 -8.938 1 98.31 168 TRP A CA 1
ATOM 1299 C C . TRP A 1 168 ? 16.172 -25.578 -9.812 1 98.31 168 TRP A C 1
ATOM 1301 O O . TRP A 1 168 ? 16.141 -25.297 -11.016 1 98.31 168 TRP A O 1
ATOM 1311 N N . GLN A 1 169 ? 17.172 -26.125 -9.164 1 97.69 169 GLN A N 1
ATOM 1312 C CA . GLN A 1 169 ? 18.391 -26.391 -9.914 1 97.69 169 GLN A CA 1
ATOM 1313 C C . GLN A 1 169 ? 18.859 -27.828 -9.734 1 97.69 169 GLN A C 1
ATOM 1315 O O . GLN A 1 169 ? 18.547 -28.469 -8.727 1 97.69 169 GLN A O 1
ATOM 1320 N N . TRP A 1 170 ? 19.469 -28.328 -10.758 1 96.38 170 TRP A N 1
ATOM 1321 C CA . TRP A 1 170 ? 20.047 -29.672 -10.773 1 96.38 170 TRP A CA 1
ATOM 1322 C C . TRP A 1 170 ? 21.547 -29.625 -11.023 1 96.38 170 TRP A C 1
ATOM 1324 O O . TRP A 1 170 ? 22.016 -28.844 -11.859 1 96.38 170 TRP A O 1
ATOM 1334 N N . THR A 1 171 ? 22.234 -30.344 -10.219 1 95.44 171 THR A N 1
ATOM 1335 C CA . THR A 1 171 ? 23.656 -30.594 -10.445 1 95.44 171 THR A CA 1
ATOM 1336 C C . THR A 1 171 ? 23.953 -32.094 -10.508 1 95.44 171 THR A C 1
ATOM 1338 O O . THR A 1 171 ? 23.234 -32.875 -9.914 1 95.44 171 THR A O 1
ATOM 1341 N N . ASP A 1 172 ? 24.906 -32.344 -11.219 1 92.06 172 ASP A N 1
ATOM 1342 C CA . ASP A 1 172 ? 25.25 -33.75 -11.359 1 92.06 172 ASP A CA 1
ATOM 1343 C C . ASP A 1 172 ? 25.625 -34.375 -10.008 1 92.06 172 ASP A C 1
ATOM 1345 O O . ASP A 1 172 ? 25.812 -33.656 -9.023 1 92.06 172 ASP A O 1
ATOM 1349 N N . LYS A 1 173 ? 25.594 -35.688 -9.836 1 87.38 173 LYS A N 1
ATOM 1350 C CA . LYS A 1 173 ? 25.766 -36.438 -8.594 1 87.38 173 LYS A CA 1
ATOM 1351 C C . LYS A 1 173 ? 27.047 -36.031 -7.867 1 87.38 173 LYS A C 1
ATOM 1353 O O . LYS A 1 173 ? 27.078 -35.969 -6.637 1 87.38 173 LYS A O 1
ATOM 1358 N N . ASP A 1 174 ? 28 -35.656 -8.633 1 86.62 174 ASP A N 1
ATOM 1359 C CA . ASP A 1 174 ? 29.281 -35.312 -8.047 1 86.62 174 ASP A CA 1
ATOM 1360 C C . ASP A 1 174 ? 29.391 -33.812 -7.777 1 86.62 174 ASP A C 1
ATOM 1362 O O . ASP A 1 174 ? 30.375 -33.375 -7.203 1 86.62 174 ASP A O 1
ATOM 1366 N N . GLY A 1 175 ? 28.391 -33.125 -8.211 1 79.38 175 GLY A N 1
ATOM 1367 C CA . GLY A 1 175 ? 28.391 -31.688 -8.047 1 79.38 175 GLY A CA 1
ATOM 1368 C C . GLY A 1 175 ? 29.406 -30.984 -8.922 1 79.38 175 GLY A C 1
ATOM 1369 O O . GLY A 1 175 ? 29.844 -29.875 -8.609 1 79.38 175 GLY A O 1
ATOM 1370 N N . ALA A 1 176 ? 29.984 -31.672 -9.805 1 77.56 176 ALA A N 1
ATOM 1371 C CA . ALA A 1 176 ? 31.125 -31.188 -10.578 1 77.56 176 ALA A CA 1
ATOM 1372 C C . ALA A 1 176 ? 30.656 -30.281 -11.719 1 77.56 176 ALA A C 1
ATOM 1374 O O . ALA A 1 176 ? 31.391 -29.391 -12.156 1 77.56 176 ALA A O 1
ATOM 1375 N N . GLY A 1 177 ? 29.5 -30.375 -12.164 1 82.5 177 GLY A N 1
ATOM 1376 C CA . GLY A 1 177 ? 29.016 -29.578 -13.273 1 82.5 177 GLY A CA 1
ATOM 1377 C C . GLY A 1 177 ? 28.234 -28.359 -12.82 1 82.5 177 GLY A C 1
ATOM 1378 O O . GLY A 1 177 ? 27.938 -28.203 -11.633 1 82.5 177 GLY A O 1
ATOM 1379 N N . PRO A 1 178 ? 28.141 -27.422 -13.703 1 91.88 178 PRO A N 1
ATOM 1380 C CA . PRO A 1 178 ? 27.375 -26.234 -13.367 1 91.88 178 PRO A CA 1
ATOM 1381 C C . PRO A 1 178 ? 25.922 -26.547 -13.031 1 91.88 178 PRO A C 1
ATOM 1383 O O . PRO A 1 178 ? 25.359 -27.516 -13.547 1 91.88 178 PRO A O 1
ATOM 1386 N N . ALA A 1 179 ? 25.391 -25.812 -12.109 1 94.12 179 ALA A N 1
ATOM 1387 C CA . ALA A 1 179 ? 23.969 -25.938 -11.781 1 94.12 179 ALA A CA 1
ATOM 1388 C C . ALA A 1 179 ? 23.094 -25.562 -12.977 1 94.12 179 ALA A C 1
ATOM 1390 O O . ALA A 1 179 ? 23.344 -24.562 -13.641 1 94.12 179 ALA A O 1
ATOM 1391 N N . VAL A 1 180 ? 22.172 -26.469 -13.234 1 95.88 180 VAL A N 1
ATOM 1392 C CA . VAL A 1 180 ? 21.25 -26.25 -14.344 1 95.88 180 VAL A CA 1
ATOM 1393 C C . VAL A 1 180 ? 19.859 -25.922 -13.805 1 95.88 180 VAL A C 1
ATOM 1395 O O . VAL A 1 180 ? 19.359 -26.625 -12.922 1 95.88 180 VAL A O 1
ATOM 1398 N N . ASN A 1 181 ? 19.312 -24.875 -14.375 1 97.75 181 ASN A N 1
ATOM 1399 C CA . ASN A 1 181 ? 17.953 -24.547 -13.961 1 97.75 181 ASN A CA 1
ATOM 1400 C C . ASN A 1 181 ? 1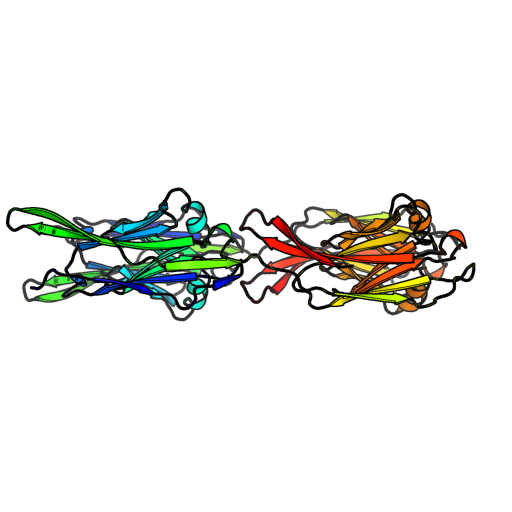6.938 -25.547 -14.477 1 97.75 181 ASN A C 1
ATOM 1402 O O . ASN A 1 181 ? 16.891 -25.844 -15.672 1 97.75 181 ASN A O 1
ATOM 1406 N N . VAL A 1 182 ? 16.156 -26.109 -13.57 1 97.81 182 VAL A N 1
ATOM 1407 C CA . VAL A 1 182 ? 15.125 -27.062 -13.961 1 97.81 182 VAL A CA 1
ATOM 1408 C C . VAL A 1 182 ? 13.812 -26.328 -14.211 1 97.81 182 VAL A C 1
ATOM 1410 O O . VAL A 1 182 ? 13.18 -26.516 -15.258 1 97.81 182 VAL A O 1
ATOM 1413 N N . ALA A 1 183 ? 13.438 -25.5 -13.328 1 97.81 183 ALA A N 1
ATOM 1414 C CA . ALA A 1 183 ? 12.219 -24.688 -13.406 1 97.81 183 ALA A CA 1
ATOM 1415 C C . ALA A 1 183 ? 12.234 -23.562 -12.375 1 97.81 183 ALA A C 1
ATOM 1417 O O . ALA A 1 183 ? 12.977 -23.625 -11.398 1 97.81 183 ALA A O 1
ATOM 1418 N N . SER A 1 184 ? 11.492 -22.578 -12.664 1 97.94 184 SER A N 1
ATOM 1419 C CA . SER A 1 184 ? 11.359 -21.484 -11.719 1 97.94 184 SER A CA 1
ATOM 1420 C C . SER A 1 184 ? 9.945 -20.906 -11.734 1 97.94 184 SER A C 1
ATOM 1422 O O . SER A 1 184 ? 9.195 -21.125 -12.688 1 97.94 184 SER A O 1
ATOM 1424 N N . VAL A 1 185 ? 9.602 -20.344 -10.672 1 97.06 185 VAL A N 1
ATOM 1425 C CA . VAL A 1 185 ? 8.359 -19.578 -10.562 1 97.06 185 VAL A CA 1
ATOM 1426 C C . VAL A 1 185 ? 8.641 -18.203 -9.961 1 97.06 185 VAL A C 1
ATOM 1428 O O . VAL A 1 185 ? 9.398 -18.094 -8.992 1 97.06 185 VAL A O 1
ATOM 1431 N N . ASP A 1 186 ? 8.141 -17.188 -10.57 1 96 186 ASP A N 1
ATOM 1432 C CA . ASP A 1 186 ? 8.398 -15.844 -10.047 1 96 186 ASP A CA 1
ATOM 1433 C C . ASP A 1 186 ? 7.383 -15.461 -8.977 1 96 186 ASP A C 1
ATOM 1435 O O . ASP A 1 186 ? 6.531 -16.266 -8.609 1 96 186 ASP A O 1
ATOM 1439 N N . HIS A 1 187 ? 7.586 -14.273 -8.445 1 92.88 187 HIS A N 1
ATOM 1440 C CA . HIS A 1 187 ? 6.777 -13.859 -7.305 1 92.88 187 HIS A CA 1
ATOM 1441 C C . HIS A 1 187 ? 5.316 -13.664 -7.703 1 92.88 187 HIS A C 1
ATOM 1443 O O . HIS A 1 187 ? 4.441 -13.57 -6.844 1 92.88 187 HIS A O 1
ATOM 1449 N N . GLU A 1 188 ? 5.027 -13.625 -9.023 1 89.56 188 GLU A N 1
ATOM 1450 C CA . GLU A 1 188 ? 3.654 -13.5 -9.492 1 89.56 188 GLU A CA 1
ATOM 1451 C C . GLU A 1 188 ? 3.051 -14.867 -9.812 1 89.56 188 GLU A C 1
ATOM 1453 O O . GLU A 1 188 ? 1.871 -14.961 -10.156 1 89.56 188 GLU A O 1
ATOM 1458 N N . GLY A 1 189 ? 3.826 -15.805 -9.773 1 93.19 189 GLY A N 1
ATOM 1459 C CA . GLY A 1 189 ? 3.328 -17.156 -9.969 1 93.19 189 GLY A CA 1
ATOM 1460 C C . GLY A 1 189 ? 3.566 -17.688 -11.375 1 93.19 189 GLY A C 1
ATOM 1461 O O . GLY A 1 189 ? 3.068 -18.75 -11.734 1 93.19 189 GLY A O 1
ATOM 1462 N N . THR A 1 190 ? 4.273 -16.969 -12.188 1 95.06 190 THR A N 1
ATOM 1463 C CA . THR A 1 190 ? 4.586 -17.422 -13.539 1 95.06 190 THR A CA 1
ATOM 1464 C C . THR A 1 190 ? 5.668 -18.484 -13.516 1 95.06 190 THR A C 1
ATOM 1466 O O . THR A 1 190 ? 6.75 -18.281 -12.961 1 95.06 190 THR A O 1
ATOM 1469 N N . VAL A 1 191 ? 5.352 -19.578 -14.141 1 95.62 191 VAL A N 1
ATOM 1470 C CA . VAL A 1 191 ? 6.273 -20.703 -14.148 1 95.62 191 VAL A CA 1
ATOM 1471 C C . VAL A 1 191 ? 7.074 -20.703 -15.453 1 95.62 191 VAL A C 1
ATOM 1473 O O . VAL A 1 191 ? 6.516 -20.5 -16.531 1 95.62 191 VAL A O 1
ATOM 1476 N N . THR A 1 192 ? 8.344 -20.938 -15.297 1 96.38 192 THR A N 1
ATOM 1477 C CA . THR A 1 192 ? 9.227 -21 -16.453 1 96.38 192 THR A CA 1
ATOM 1478 C C . THR A 1 192 ? 10.125 -22.234 -16.375 1 96.38 192 THR A C 1
ATOM 1480 O O . THR A 1 192 ? 10.875 -22.391 -15.406 1 96.38 192 THR A O 1
ATOM 1483 N N . PRO A 1 193 ? 10.008 -23.062 -17.375 1 96.31 193 PRO A N 1
ATOM 1484 C CA . PRO A 1 193 ? 10.953 -24.188 -17.406 1 96.31 193 PRO A CA 1
ATOM 1485 C C . PRO A 1 193 ? 12.375 -23.75 -17.75 1 96.31 193 PRO A C 1
ATOM 1487 O O . PRO A 1 193 ? 12.57 -22.781 -18.484 1 96.31 193 PRO A O 1
ATOM 1490 N N . GLY A 1 194 ? 13.328 -24.422 -17.125 1 97.44 194 GLY A N 1
ATOM 1491 C CA . GLY A 1 194 ? 14.688 -24.188 -17.578 1 97.44 194 GLY A CA 1
ATOM 1492 C C . GLY A 1 194 ? 14.898 -24.516 -19.047 1 97.44 194 GLY A C 1
ATOM 1493 O O . GLY A 1 194 ? 14.188 -25.344 -19.609 1 97.44 194 GLY A O 1
ATOM 1494 N N . PRO A 1 195 ? 15.898 -23.859 -19.609 1 96.62 195 PRO A N 1
ATOM 1495 C CA . PRO A 1 195 ? 16.125 -24.062 -21.047 1 96.62 195 PRO A CA 1
ATOM 1496 C C . PRO A 1 195 ? 16.344 -25.531 -21.406 1 96.62 195 PRO A C 1
ATOM 1498 O O . PRO A 1 195 ? 15.82 -26 -22.422 1 96.62 195 PRO A O 1
ATOM 1501 N N . THR A 1 196 ? 17.016 -26.203 -20.594 1 94.94 196 THR A N 1
ATOM 1502 C CA . THR A 1 196 ? 17.359 -27.594 -20.859 1 94.94 196 THR A CA 1
ATOM 1503 C C . THR A 1 196 ? 16.141 -28.5 -20.641 1 94.94 196 THR A C 1
ATOM 1505 O O . THR A 1 196 ? 16.125 -29.641 -21.078 1 94.94 196 THR A O 1
ATOM 1508 N N . PHE A 1 197 ? 15.188 -28 -19.969 1 96 197 PHE A N 1
ATOM 1509 C CA . PHE A 1 197 ? 14.055 -28.828 -19.594 1 96 197 PHE A CA 1
ATOM 1510 C C . PHE A 1 197 ? 12.797 -28.406 -20.328 1 96 197 PHE A C 1
ATOM 1512 O O . PHE A 1 197 ? 11.703 -28.906 -20.047 1 96 197 PHE A O 1
ATOM 1519 N N . ARG A 1 198 ? 12.906 -27.547 -21.266 1 95.44 198 ARG A N 1
ATOM 1520 C CA . ARG A 1 198 ? 11.766 -26.969 -21.969 1 95.44 198 ARG A CA 1
ATOM 1521 C C . ARG A 1 198 ? 10.992 -28.047 -22.719 1 95.44 198 ARG A C 1
ATOM 1523 O O . ARG A 1 198 ? 9.758 -28.094 -22.656 1 95.44 198 ARG A O 1
ATOM 1530 N N . GLU A 1 199 ? 11.711 -28.828 -23.438 1 94.06 199 GLU A N 1
ATOM 1531 C CA . GLU A 1 199 ? 11.07 -29.875 -24.234 1 94.06 199 GLU A CA 1
ATOM 1532 C C . GLU A 1 199 ? 10.32 -30.859 -23.328 1 94.06 199 GLU A C 1
ATOM 1534 O O . GLU A 1 199 ? 9.133 -31.125 -23.547 1 94.06 199 GLU A O 1
ATOM 1539 N N . ARG A 1 200 ? 10.961 -31.375 -22.312 1 93.62 200 ARG A N 1
ATOM 1540 C CA . ARG A 1 200 ? 10.328 -32.312 -21.391 1 93.62 200 ARG A CA 1
ATOM 1541 C C . ARG A 1 200 ? 9.117 -31.688 -20.719 1 93.62 200 ARG A C 1
ATOM 1543 O O . ARG A 1 200 ? 8.109 -32.344 -20.484 1 93.62 200 ARG A O 1
ATOM 1550 N N . SER A 1 201 ? 9.312 -30.406 -20.359 1 92.75 201 SER A N 1
ATOM 1551 C CA . SER A 1 201 ? 8.211 -29.688 -19.734 1 92.75 201 SER A CA 1
ATOM 1552 C C . SER A 1 201 ? 7.004 -29.609 -20.656 1 92.75 201 SER A C 1
ATOM 1554 O O . SER A 1 201 ? 5.863 -29.734 -20.203 1 92.75 201 SER A O 1
ATOM 1556 N N . SER A 1 202 ? 7.207 -29.484 -21.938 1 88.31 202 SER A N 1
ATOM 1557 C CA . SER A 1 202 ? 6.121 -29.344 -22.906 1 88.31 202 SER A CA 1
ATOM 1558 C C . SER A 1 202 ? 5.336 -30.656 -23.016 1 88.31 202 SER A C 1
ATOM 1560 O O . SER A 1 202 ? 4.164 -30.641 -23.391 1 88.31 202 SER A O 1
ATOM 1562 N N . PHE A 1 203 ? 6.012 -31.719 -22.641 1 88.69 203 PHE A N 1
ATOM 1563 C CA . PHE A 1 203 ? 5.355 -33.031 -22.688 1 88.69 203 PHE A CA 1
ATOM 1564 C C . PHE A 1 203 ? 4.766 -33.375 -21.328 1 88.69 203 PHE A C 1
ATOM 1566 O O . PHE A 1 203 ? 4.25 -34.469 -21.125 1 88.69 203 PHE A O 1
ATOM 1573 N N . GLY A 1 204 ? 4.945 -32.5 -20.469 1 89.56 204 GLY A N 1
ATOM 1574 C CA . GLY A 1 204 ? 4.379 -32.719 -19.141 1 89.56 204 GLY A CA 1
ATOM 1575 C C . GLY A 1 204 ? 5.266 -33.562 -18.234 1 89.56 204 GLY A C 1
ATOM 1576 O O . GLY A 1 204 ? 4.828 -34.031 -17.188 1 89.56 204 GLY A O 1
ATOM 1577 N N . GLU A 1 205 ? 6.457 -33.688 -18.625 1 92.75 205 GLU A N 1
ATOM 1578 C CA . GLU A 1 205 ? 7.336 -34.594 -17.875 1 92.75 205 GLU A CA 1
ATOM 1579 C C . GLU A 1 205 ? 8.008 -33.875 -16.719 1 92.75 205 GLU A C 1
ATOM 1581 O O . GLU A 1 205 ? 8.57 -34.531 -15.828 1 92.75 205 GLU A O 1
ATOM 1586 N N . VAL A 1 206 ? 8.086 -32.625 -16.781 1 94.38 206 VAL A N 1
ATOM 1587 C CA . VAL A 1 206 ? 8.609 -31.812 -15.695 1 94.38 206 VAL A CA 1
ATOM 1588 C C . VAL A 1 206 ? 7.555 -30.797 -15.258 1 94.38 206 VAL A C 1
ATOM 1590 O O . VAL A 1 206 ? 7.047 -30.031 -16.078 1 94.38 206 VAL A O 1
ATOM 1593 N N . ARG A 1 207 ? 7.258 -30.828 -13.961 1 93.62 207 ARG A N 1
ATOM 1594 C CA . ARG A 1 207 ? 6.191 -29.953 -13.477 1 93.62 207 ARG A CA 1
ATOM 1595 C C . ARG A 1 207 ? 6.586 -29.281 -12.172 1 93.62 207 ARG A C 1
ATOM 1597 O O . ARG A 1 207 ? 6.984 -29.953 -11.219 1 93.62 207 ARG A O 1
ATOM 1604 N N . MET A 1 208 ? 6.539 -28.031 -12.242 1 95.62 208 MET A N 1
ATOM 1605 C CA . MET A 1 208 ? 6.715 -27.25 -11.023 1 95.62 208 MET A CA 1
ATOM 1606 C C . MET A 1 208 ? 5.414 -26.562 -10.625 1 95.62 208 MET A C 1
ATOM 1608 O O . MET A 1 208 ? 4.738 -25.969 -11.469 1 95.62 208 MET A O 1
ATOM 1612 N N . GLU A 1 209 ? 5.043 -26.672 -9.367 1 94.19 209 GLU A N 1
ATOM 1613 C CA . GLU A 1 209 ? 3.779 -26.094 -8.922 1 94.19 209 GLU A CA 1
ATOM 1614 C C . GLU A 1 209 ? 3.902 -25.531 -7.504 1 94.19 209 GLU A C 1
ATOM 1616 O O . GLU A 1 209 ? 4.695 -26.031 -6.699 1 94.19 209 GLU A O 1
ATOM 1621 N N . ARG A 1 210 ? 3.08 -24.5 -7.289 1 96.12 210 ARG A N 1
ATOM 1622 C CA . ARG A 1 210 ? 2.84 -24.016 -5.93 1 96.12 210 ARG A CA 1
ATOM 1623 C C . ARG A 1 210 ? 1.605 -24.688 -5.328 1 96.12 210 ARG A C 1
ATOM 1625 O O . ARG A 1 210 ? 0.486 -24.453 -5.793 1 96.12 210 ARG A O 1
ATOM 1632 N N . LEU A 1 211 ? 1.818 -25.453 -4.277 1 93.5 211 LEU A N 1
ATOM 1633 C CA . LEU A 1 211 ? 0.707 -26.172 -3.668 1 93.5 211 LEU A CA 1
ATOM 1634 C C . LEU A 1 211 ? 0.069 -25.344 -2.557 1 93.5 211 LEU A C 1
ATOM 1636 O O . LEU A 1 211 ? -1.137 -25.438 -2.316 1 93.5 211 LEU A O 1
ATOM 1640 N N . GLN A 1 212 ? 0.896 -24.656 -1.854 1 95.25 212 GLN A N 1
ATOM 1641 C CA . GLN A 1 212 ? 0.565 -23.672 -0.828 1 95.25 212 GLN A CA 1
ATOM 1642 C C . GLN A 1 212 ? 1.396 -22.406 -0.994 1 95.25 212 GLN A C 1
ATOM 1644 O O . GLN A 1 212 ? 2.383 -22.391 -1.732 1 95.25 212 GLN A O 1
ATOM 1649 N N . PRO A 1 213 ? 0.939 -21.344 -0.427 1 93.44 213 PRO A N 1
ATOM 1650 C CA . PRO A 1 213 ? 1.707 -20.109 -0.578 1 93.44 213 PRO A CA 1
ATOM 1651 C C . PRO A 1 213 ? 3.195 -20.297 -0.293 1 93.44 213 PRO A C 1
ATOM 1653 O O . PRO A 1 213 ? 4.031 -19.609 -0.881 1 93.44 213 PRO A O 1
ATOM 1656 N N . ASP A 1 214 ? 3.498 -21.266 0.602 1 97.19 214 ASP A N 1
ATOM 1657 C CA . ASP A 1 214 ? 4.895 -21.422 1.005 1 97.19 214 ASP A CA 1
ATOM 1658 C C . ASP A 1 214 ? 5.422 -22.812 0.66 1 97.19 214 ASP A C 1
ATOM 1660 O O . ASP A 1 214 ? 6.438 -23.25 1.207 1 97.19 214 ASP A O 1
ATOM 1664 N N . THR A 1 215 ? 4.719 -23.547 -0.135 1 97.75 215 THR A N 1
ATOM 1665 C CA . THR A 1 215 ? 5.094 -24.906 -0.476 1 97.75 215 THR A CA 1
ATOM 1666 C C . THR A 1 215 ? 5.102 -25.109 -1.989 1 97.75 215 THR A C 1
ATOM 1668 O O . THR A 1 215 ? 4.086 -24.891 -2.652 1 97.75 215 THR A O 1
ATOM 1671 N N . PHE A 1 216 ? 6.223 -25.594 -2.477 1 97.88 216 PHE A N 1
ATOM 1672 C CA . PHE A 1 216 ? 6.422 -25.797 -3.906 1 97.88 216 PHE A CA 1
ATOM 1673 C C . PHE A 1 216 ? 6.867 -27.234 -4.191 1 97.88 216 PHE A C 1
ATOM 1675 O O . PHE A 1 216 ? 7.598 -27.828 -3.396 1 97.88 216 PHE A O 1
ATOM 1682 N N . THR A 1 217 ? 6.434 -27.703 -5.348 1 96.69 217 THR A N 1
ATOM 1683 C CA . THR A 1 217 ? 6.824 -29.062 -5.719 1 96.69 217 THR A CA 1
ATOM 1684 C C . THR A 1 217 ? 7.41 -29.094 -7.125 1 96.69 217 THR A C 1
ATOM 1686 O O . THR A 1 217 ? 7.004 -28.312 -7.988 1 96.69 217 THR A O 1
ATOM 1689 N N . LEU A 1 218 ? 8.359 -29.906 -7.281 1 96.88 218 LEU A N 1
ATOM 1690 C CA . LEU A 1 218 ? 8.898 -30.297 -8.578 1 96.88 218 LEU A CA 1
ATOM 1691 C C . LEU A 1 218 ? 8.75 -31.797 -8.812 1 96.88 218 LEU A C 1
ATOM 1693 O O . LEU A 1 218 ? 9.156 -32.594 -7.977 1 96.88 218 LEU A O 1
ATOM 1697 N N . VAL A 1 219 ? 8.141 -32.094 -9.891 1 95.62 219 VAL A N 1
ATOM 1698 C CA . VAL A 1 219 ? 7.961 -33.5 -10.211 1 95.62 219 VAL A CA 1
ATOM 1699 C C . VAL A 1 219 ? 8.555 -33.812 -11.586 1 95.62 219 VAL A C 1
ATOM 1701 O O . VAL A 1 219 ? 8.266 -33.125 -12.562 1 95.62 219 VAL A O 1
ATOM 1704 N N . LEU A 1 220 ? 9.414 -34.75 -11.648 1 94.81 220 LEU A N 1
ATOM 1705 C CA . LEU A 1 220 ? 9.898 -35.312 -12.906 1 94.81 220 LEU A CA 1
ATOM 1706 C C . LEU A 1 220 ? 9.258 -36.688 -13.164 1 94.81 220 LEU A C 1
ATOM 1708 O O . LEU A 1 220 ? 9.484 -37.625 -12.414 1 94.81 220 LEU A O 1
ATOM 1712 N N . TYR A 1 221 ? 8.5 -36.656 -14.203 1 92.06 221 TYR A N 1
ATOM 1713 C CA . TYR A 1 221 ? 7.844 -37.906 -14.562 1 92.06 221 TYR A CA 1
ATOM 1714 C C . TYR A 1 221 ? 8.711 -38.75 -15.5 1 92.06 221 TYR A C 1
ATOM 1716 O O . TYR A 1 221 ? 9.516 -38.188 -16.266 1 92.06 221 TYR A O 1
ATOM 1724 N N . ASN A 1 222 ? 8.492 -39.969 -15.461 1 89.88 222 ASN A N 1
ATOM 1725 C CA . ASN A 1 222 ? 9.266 -40.875 -16.312 1 89.88 222 ASN A CA 1
ATOM 1726 C C . ASN A 1 222 ? 10.758 -40.594 -16.219 1 89.88 222 ASN A C 1
ATOM 1728 O O . ASN A 1 222 ? 11.422 -40.375 -17.234 1 89.88 222 ASN A O 1
ATOM 1732 N N . ALA A 1 223 ? 11.273 -40.75 -15.078 1 90.62 223 ALA A N 1
ATOM 1733 C CA . ALA A 1 223 ? 12.641 -40.312 -14.789 1 90.62 223 ALA A CA 1
ATOM 1734 C C . ALA A 1 223 ? 13.656 -41.125 -15.594 1 90.62 223 ALA A C 1
ATOM 1736 O O . ALA A 1 223 ? 13.477 -42.312 -15.805 1 90.62 223 ALA A O 1
ATOM 1737 N N . PHE A 1 224 ? 14.711 -40.406 -16.031 1 91 224 PHE A N 1
ATOM 1738 C CA . PHE A 1 224 ? 15.875 -40.969 -16.703 1 91 224 PHE A CA 1
ATOM 1739 C C . PHE A 1 224 ? 17.078 -41.031 -15.766 1 91 224 PHE A C 1
ATOM 1741 O O . PHE A 1 224 ? 17.141 -40.25 -14.805 1 91 224 PHE A O 1
ATOM 1748 N N . PRO A 1 225 ? 18 -41.969 -16.094 1 89.75 225 PRO A N 1
ATOM 1749 C CA . PRO A 1 225 ? 19.234 -41.969 -15.297 1 89.75 225 PRO A CA 1
ATOM 1750 C C . PRO A 1 225 ? 19.938 -40.625 -15.258 1 89.75 225 PRO A C 1
ATOM 1752 O O . PRO A 1 225 ? 20.594 -40.281 -14.266 1 89.75 225 PRO A O 1
ATOM 1755 N N . THR A 1 226 ? 19.688 -39.812 -16.297 1 89.62 226 THR A N 1
ATOM 1756 C CA . THR A 1 226 ? 20.359 -38.531 -16.391 1 89.62 226 THR A CA 1
ATOM 1757 C C . THR A 1 226 ? 19.766 -37.531 -15.375 1 89.62 226 THR A C 1
ATOM 1759 O O . THR A 1 226 ? 20.328 -36.469 -15.125 1 89.62 226 THR A O 1
ATOM 1762 N N . ASP A 1 227 ? 18.641 -37.969 -14.766 1 93.44 227 ASP A N 1
ATOM 1763 C CA . ASP A 1 227 ? 18.016 -37.125 -13.758 1 93.44 227 ASP A CA 1
ATOM 1764 C C . ASP A 1 227 ? 18.703 -37.281 -12.406 1 93.44 227 ASP A C 1
ATOM 1766 O O . ASP A 1 227 ? 18.438 -36.531 -11.477 1 93.44 227 ASP A O 1
ATOM 1770 N N . GLU A 1 228 ? 19.484 -38.344 -12.359 1 92.19 228 GLU A N 1
ATOM 1771 C CA . GLU A 1 228 ? 20.219 -38.562 -11.109 1 92.19 228 GLU A CA 1
ATOM 1772 C C . GLU A 1 228 ? 21.156 -37.375 -10.812 1 92.19 228 GLU A C 1
ATOM 1774 O O . GLU A 1 228 ? 21.875 -36.938 -11.695 1 92.19 228 GLU A O 1
ATOM 1779 N N . GLY A 1 229 ? 21.062 -36.906 -9.602 1 93 229 GLY A N 1
ATOM 1780 C CA . GLY A 1 229 ? 21.906 -35.812 -9.18 1 93 229 GLY A CA 1
ATOM 1781 C C . GLY A 1 229 ? 21.391 -35.094 -7.938 1 93 229 GLY A C 1
ATOM 1782 O O . GLY A 1 229 ? 20.688 -35.719 -7.117 1 93 229 GLY A O 1
ATOM 1783 N N . GLN A 1 230 ? 21.906 -33.906 -7.777 1 93.56 230 GLN A N 1
ATOM 1784 C CA . GLN A 1 230 ? 21.484 -33.094 -6.633 1 93.56 230 GLN A CA 1
ATOM 1785 C C . GLN A 1 230 ? 20.531 -31.984 -7.051 1 93.56 230 GLN A C 1
ATOM 1787 O O . GLN A 1 230 ? 20.781 -31.281 -8.023 1 93.56 230 GLN A O 1
ATOM 1792 N N . TYR A 1 231 ? 19.484 -31.984 -6.344 1 95.44 231 TYR A N 1
ATOM 1793 C CA . TYR A 1 231 ? 18.516 -30.938 -6.602 1 95.44 231 TYR A CA 1
ATOM 1794 C C . TYR A 1 231 ? 18.516 -29.906 -5.477 1 95.44 231 TYR A C 1
ATOM 1796 O O . TYR A 1 231 ? 18.672 -30.266 -4.305 1 95.44 231 TYR A O 1
ATOM 1804 N N . LYS A 1 232 ? 18.359 -28.672 -5.906 1 96.5 232 LYS A N 1
ATOM 1805 C CA . LYS A 1 232 ? 18.328 -27.562 -4.957 1 96.5 232 LYS A CA 1
ATOM 1806 C C . LYS A 1 232 ? 17.125 -26.656 -5.199 1 96.5 232 LYS A C 1
ATOM 1808 O O . LYS A 1 232 ? 16.781 -26.375 -6.348 1 96.5 232 LYS A O 1
ATOM 1813 N N . CYS A 1 233 ? 16.516 -26.297 -4.156 1 98.25 233 CYS A N 1
ATOM 1814 C CA . CYS A 1 233 ? 15.445 -25.312 -4.191 1 98.25 233 CYS A CA 1
ATOM 1815 C C . CYS A 1 233 ? 15.891 -24 -3.555 1 98.25 233 CYS A C 1
ATOM 1817 O O . CYS A 1 233 ? 16.312 -23.984 -2.396 1 98.25 233 CYS A O 1
ATOM 1819 N N . SER A 1 234 ? 15.883 -22.953 -4.363 1 98.5 234 SER A N 1
ATOM 1820 C CA . SER A 1 234 ? 16.203 -21.609 -3.859 1 98.5 234 SER A CA 1
ATOM 1821 C C . SER A 1 234 ? 14.984 -20.703 -3.861 1 98.5 234 SER A C 1
ATOM 1823 O O . SER A 1 234 ? 14.305 -20.562 -4.883 1 98.5 234 SER A O 1
ATOM 1825 N N . ALA A 1 235 ? 14.766 -20.156 -2.701 1 98.5 235 ALA A N 1
ATOM 1826 C CA . ALA A 1 235 ? 13.602 -19.281 -2.564 1 98.5 235 ALA A CA 1
ATOM 1827 C C . ALA A 1 235 ? 14.039 -17.828 -2.312 1 98.5 235 ALA A C 1
ATOM 1829 O O . ALA A 1 235 ? 14.984 -17.578 -1.56 1 98.5 235 ALA A O 1
ATOM 1830 N N . SER A 1 236 ? 13.422 -16.938 -3.045 1 98 236 SER A N 1
ATOM 1831 C CA . SER A 1 236 ? 13.578 -15.5 -2.801 1 98 236 SER A CA 1
ATOM 1832 C C . SER A 1 236 ? 12.281 -14.883 -2.305 1 98 236 SER A C 1
ATOM 1834 O O . SER A 1 236 ? 11.203 -15.18 -2.83 1 98 236 SER A O 1
ATOM 1836 N N . GLU A 1 237 ? 12.422 -14.109 -1.294 1 97.12 237 GLU A N 1
ATOM 1837 C CA . GLU A 1 237 ? 11.266 -13.383 -0.781 1 97.12 237 GLU A CA 1
ATOM 1838 C C . GLU A 1 237 ? 11.25 -11.945 -1.292 1 97.12 237 GLU A C 1
ATOM 1840 O O . GLU A 1 237 ? 12.305 -11.305 -1.394 1 97.12 237 GLU A O 1
ATOM 1845 N N . TRP A 1 238 ? 10.008 -11.508 -1.518 1 93.31 238 TRP A N 1
ATOM 1846 C CA . TRP A 1 238 ? 9.844 -10.195 -2.143 1 93.31 238 TRP A CA 1
ATOM 1847 C C . TRP A 1 238 ? 8.93 -9.305 -1.312 1 93.31 238 TRP A C 1
ATOM 1849 O O . TRP A 1 238 ? 8.086 -9.797 -0.568 1 93.31 238 TRP A O 1
ATOM 1859 N N . SER A 1 239 ? 9.18 -8.016 -1.407 1 89.12 239 SER A N 1
ATOM 1860 C CA . SER A 1 239 ? 8.32 -7.012 -0.783 1 89.12 239 SER A CA 1
ATOM 1861 C C . SER A 1 239 ? 8.07 -5.84 -1.724 1 89.12 239 SER A C 1
ATOM 1863 O O . SER A 1 239 ? 8.891 -5.547 -2.598 1 89.12 239 SER A O 1
ATOM 1865 N N . GLN A 1 240 ? 6.879 -5.383 -1.562 1 81.31 240 GLN A N 1
ATOM 1866 C CA . GLN A 1 240 ? 6.559 -4.207 -2.367 1 81.31 240 GLN A CA 1
ATOM 1867 C C . GLN A 1 240 ? 6.941 -2.922 -1.643 1 81.31 240 GLN A C 1
ATOM 1869 O O . GLN A 1 240 ? 6.738 -2.799 -0.433 1 81.31 240 GLN A O 1
ATOM 1874 N N . SER A 1 241 ? 7.754 -2.145 -2.268 1 72.62 241 SER A N 1
ATOM 1875 C CA . SER A 1 241 ? 8.086 -0.838 -1.708 1 72.62 241 SER A CA 1
ATOM 1876 C C . SER A 1 241 ? 7.688 0.288 -2.654 1 72.62 241 SER A C 1
ATOM 1878 O O . SER A 1 241 ? 7.402 0.047 -3.828 1 72.62 241 SER A O 1
ATOM 1880 N N . GLY A 1 242 ? 7.574 1.492 -2.17 1 64.06 242 GLY A N 1
ATOM 1881 C CA . GLY A 1 242 ? 7.25 2.684 -2.941 1 64.06 242 GLY A CA 1
ATOM 1882 C C . GLY A 1 242 ? 5.797 3.094 -2.824 1 64.06 242 GLY A C 1
ATOM 1883 O O . GLY A 1 242 ? 5.074 2.607 -1.949 1 64.06 242 GLY A O 1
ATOM 1884 N N . GLY A 1 243 ? 5.301 4.152 -3.312 1 58.31 243 GLY A N 1
ATOM 1885 C CA . GLY A 1 243 ? 3.961 4.711 -3.27 1 58.31 243 GLY A CA 1
ATOM 1886 C C . GLY A 1 243 ? 3.311 4.812 -4.637 1 58.31 243 GLY A C 1
ATOM 1887 O O . GLY A 1 243 ? 3.936 4.492 -5.652 1 58.31 243 GLY A O 1
ATOM 1888 N N . LEU A 1 244 ? 1.903 4.945 -4.711 1 55.47 244 LEU A N 1
ATOM 1889 C CA . LEU A 1 244 ? 1.25 5.203 -5.988 1 55.47 244 LEU A CA 1
ATOM 1890 C C . LEU A 1 244 ? 1.994 6.277 -6.773 1 55.47 244 LEU A C 1
ATOM 1892 O O . LEU A 1 244 ? 2.52 7.23 -6.188 1 55.47 244 LEU A O 1
ATOM 1896 N N . PRO A 1 245 ? 2.092 6.047 -8.109 1 53.94 245 PRO A N 1
ATOM 1897 C CA . PRO A 1 245 ? 1.41 4.996 -8.875 1 53.94 245 PRO A CA 1
ATOM 1898 C C . PRO A 1 245 ? 2.289 3.771 -9.109 1 53.94 245 PRO A C 1
ATOM 1900 O O . PRO A 1 245 ? 1.82 2.766 -9.648 1 53.94 245 PRO A O 1
ATOM 1903 N N . GLU A 1 246 ? 3.527 3.934 -8.5 1 62.72 246 GLU A N 1
ATOM 1904 C CA . GLU A 1 246 ? 4.371 2.844 -8.984 1 62.72 246 GLU A CA 1
ATOM 1905 C C . GLU A 1 246 ? 4.93 2.023 -7.824 1 62.72 246 GLU A C 1
ATOM 1907 O O . GLU A 1 246 ? 5.773 2.508 -7.062 1 62.72 246 GLU A O 1
ATOM 1912 N N . TRP A 1 247 ? 4.422 0.877 -7.621 1 67.69 247 TRP A N 1
ATOM 1913 C CA . TRP A 1 247 ? 5 -0.076 -6.676 1 67.69 247 TRP A CA 1
ATOM 1914 C C . TRP A 1 247 ? 6.152 -0.842 -7.312 1 67.69 247 TRP A C 1
ATOM 1916 O O . TRP A 1 247 ? 6.133 -1.129 -8.516 1 67.69 247 TRP A O 1
ATOM 1926 N N . VAL A 1 248 ? 7.219 -0.871 -6.516 1 78.38 248 VAL A N 1
ATOM 1927 C CA . VAL A 1 248 ? 8.375 -1.619 -7.004 1 78.38 248 VAL A CA 1
ATOM 1928 C C . VAL A 1 248 ? 8.586 -2.861 -6.141 1 78.38 248 VAL A C 1
ATOM 1930 O O . VAL A 1 248 ? 8.523 -2.789 -4.91 1 78.38 248 VAL A O 1
ATOM 1933 N N . TRP A 1 249 ? 8.82 -3.951 -6.852 1 86.44 249 TRP A N 1
ATOM 1934 C CA . TRP A 1 249 ? 9.133 -5.18 -6.133 1 86.44 249 TRP A CA 1
ATOM 1935 C C . TRP A 1 249 ? 10.625 -5.246 -5.797 1 86.44 249 TRP A C 1
ATOM 1937 O O . TRP A 1 249 ? 11.469 -4.969 -6.648 1 86.44 249 TRP A O 1
ATOM 1947 N N . GLN A 1 250 ? 10.844 -5.48 -4.531 1 88.69 250 GLN A N 1
ATOM 1948 C CA . GLN A 1 250 ? 12.227 -5.605 -4.098 1 88.69 250 GLN A CA 1
ATOM 1949 C C . GLN A 1 250 ? 12.477 -6.953 -3.422 1 88.69 250 GLN A C 1
ATOM 1951 O O . GLN A 1 250 ? 11.695 -7.375 -2.564 1 88.69 250 GLN A O 1
ATOM 1956 N N . GLN A 1 251 ? 13.516 -7.621 -3.863 1 92.44 251 GLN A N 1
ATOM 1957 C CA . GLN A 1 251 ? 13.922 -8.836 -3.168 1 92.44 251 GLN A CA 1
ATOM 1958 C C . GLN A 1 251 ? 14.5 -8.516 -1.793 1 92.44 251 GLN A C 1
ATOM 1960 O O . GLN A 1 251 ? 15.445 -7.73 -1.679 1 92.44 251 GLN A O 1
ATOM 1965 N N . ILE A 1 252 ? 14.062 -9.148 -0.768 1 93.06 252 ILE A N 1
ATOM 1966 C CA . ILE A 1 252 ? 14.484 -8.766 0.574 1 93.06 252 ILE A CA 1
ATOM 1967 C C . ILE A 1 252 ? 15.305 -9.891 1.201 1 93.06 252 ILE A C 1
ATOM 1969 O O . ILE A 1 252 ? 15.867 -9.719 2.285 1 93.06 252 ILE A O 1
ATOM 1973 N N . GLY A 1 253 ? 15.305 -11.078 0.48 1 93.88 253 GLY A N 1
ATOM 1974 C CA . GLY A 1 253 ? 16.109 -12.195 0.955 1 93.88 253 GLY A CA 1
ATOM 1975 C C . GLY A 1 253 ? 16.047 -13.406 0.041 1 93.88 253 GLY A C 1
ATOM 1976 O O . GLY A 1 253 ? 15.148 -13.516 -0.799 1 93.88 253 GLY A O 1
ATOM 1977 N N . GLU A 1 254 ? 17.031 -14.172 0.225 1 95.31 254 GLU A N 1
ATOM 1978 C CA . GLU A 1 254 ? 17.125 -15.422 -0.523 1 95.31 254 GLU A CA 1
ATOM 1979 C C . GLU A 1 254 ? 17.75 -16.531 0.326 1 95.31 254 GLU A C 1
ATOM 1981 O O . GLU A 1 254 ? 18.656 -16.266 1.111 1 95.31 254 GLU A O 1
ATOM 1986 N N . GLU A 1 255 ? 17.188 -17.656 0.228 1 96.44 255 GLU A N 1
ATOM 1987 C CA . GLU A 1 255 ? 17.719 -18.828 0.925 1 96.44 255 GLU A CA 1
ATOM 1988 C C . GLU A 1 255 ? 17.641 -20.078 0.05 1 96.44 255 GLU A C 1
ATOM 1990 O O . GLU A 1 255 ? 16.828 -20.141 -0.872 1 96.44 255 GLU A O 1
ATOM 1995 N N . SER A 1 256 ? 18.453 -21.031 0.299 1 94.69 256 SER A N 1
ATOM 1996 C CA . SER A 1 256 ? 18.453 -22.281 -0.449 1 94.69 256 SER A CA 1
ATOM 1997 C C . SER A 1 256 ? 18.703 -23.469 0.468 1 94.69 256 SER A C 1
ATOM 1999 O O . SER A 1 256 ? 19.312 -23.328 1.528 1 94.69 256 SER A O 1
ATOM 2001 N N . THR B 1 1 ? -13.859 48.625 10.32 1 59.09 1 THR B N 1
ATOM 2002 C CA . THR B 1 1 ? -13.438 47.594 9.383 1 59.09 1 THR B CA 1
ATOM 2003 C C . THR B 1 1 ? -14.562 46.594 9.125 1 59.09 1 THR B C 1
ATOM 2005 O O . THR B 1 1 ? -15.344 46.281 10.031 1 59.09 1 THR B O 1
ATOM 2008 N N . ASP B 1 2 ? -14.906 46.406 7.898 1 72.88 2 ASP B N 1
ATOM 2009 C CA . ASP B 1 2 ? -15.922 45.438 7.5 1 72.88 2 ASP B CA 1
ATOM 2010 C C . ASP B 1 2 ? -15.609 44.062 8.078 1 72.88 2 ASP B C 1
ATOM 2012 O O . ASP B 1 2 ? -14.539 43.5 7.84 1 72.88 2 ASP B O 1
ATOM 2016 N N . ARG B 1 3 ? -16.516 43.688 9.055 1 83.19 3 ARG B N 1
ATOM 2017 C CA . ARG B 1 3 ? -16.281 42.406 9.75 1 83.19 3 ARG B CA 1
ATOM 2018 C C . ARG B 1 3 ? -16.969 41.25 9.016 1 83.19 3 ARG B C 1
ATOM 2020 O O . ARG B 1 3 ? -16.938 40.125 9.484 1 83.19 3 ARG B O 1
ATOM 2027 N N . ASP B 1 4 ? -17.453 41.562 7.844 1 90.94 4 ASP B N 1
ATOM 2028 C CA . ASP B 1 4 ? -18.125 40.531 7.094 1 90.94 4 ASP B CA 1
ATOM 2029 C C . ASP B 1 4 ? -17.109 39.594 6.414 1 90.94 4 ASP B C 1
ATOM 2031 O O . ASP B 1 4 ? -15.992 40.031 6.113 1 90.94 4 ASP B O 1
ATOM 2035 N N . PHE B 1 5 ? -17.438 38.281 6.344 1 96.19 5 PHE B N 1
ATOM 2036 C CA . PHE B 1 5 ? -16.609 37.312 5.605 1 96.19 5 PHE B CA 1
ATOM 2037 C C . PHE B 1 5 ? -17.484 36.344 4.812 1 96.19 5 PHE B C 1
ATOM 2039 O O . PHE B 1 5 ? -18.672 36.188 5.094 1 96.19 5 PHE B O 1
ATOM 2046 N N . SER B 1 6 ? -16.984 35.844 3.793 1 97.44 6 SER B N 1
ATOM 2047 C CA . SER B 1 6 ? -17.625 34.781 3.004 1 97.44 6 SER B CA 1
ATOM 2048 C C . SER B 1 6 ? -16.719 33.562 2.867 1 97.44 6 SER B C 1
ATOM 2050 O O . SER B 1 6 ? -15.508 33.656 3.115 1 97.44 6 SER B O 1
ATOM 2052 N N . ILE B 1 7 ? -17.328 32.5 2.623 1 98.25 7 ILE B N 1
ATOM 2053 C CA . ILE B 1 7 ? -16.547 31.266 2.51 1 98.25 7 ILE B CA 1
ATOM 2054 C C . ILE B 1 7 ? -16.938 30.516 1.241 1 98.25 7 ILE B C 1
ATOM 2056 O O . ILE B 1 7 ? -18.078 30.625 0.782 1 98.25 7 ILE B O 1
ATOM 2060 N N . GLN B 1 8 ? -16.031 29.828 0.715 1 98.38 8 GLN B N 1
ATOM 2061 C CA . GLN B 1 8 ? -16.234 28.984 -0.46 1 98.38 8 GLN B CA 1
ATOM 2062 C C . GLN B 1 8 ? -15.375 27.734 -0.406 1 98.38 8 GLN B C 1
ATOM 2064 O O . GLN B 1 8 ? -14.219 27.781 0.002 1 98.38 8 GLN B O 1
ATOM 2069 N N . VAL B 1 9 ? -16 26.656 -0.743 1 98.69 9 VAL B N 1
ATOM 2070 C CA . VAL B 1 9 ? -15.25 25.406 -0.873 1 98.69 9 VAL B CA 1
ATOM 2071 C C . VAL B 1 9 ? -15.008 25.109 -2.35 1 98.69 9 VAL B C 1
ATOM 2073 O O . VAL B 1 9 ? -15.938 25.172 -3.16 1 98.69 9 VAL B O 1
ATOM 2076 N N . THR B 1 10 ? -13.742 24.812 -2.623 1 98.31 10 THR B N 1
ATOM 2077 C CA . THR B 1 10 ? -13.398 24.469 -4.004 1 98.31 10 THR B CA 1
ATOM 2078 C C . THR B 1 10 ? -12.695 23.125 -4.074 1 98.31 10 THR B C 1
ATOM 2080 O O . THR B 1 10 ? -12.125 22.656 -3.082 1 98.31 10 THR B O 1
ATOM 2083 N N . THR B 1 11 ? -12.805 22.438 -5.164 1 98.19 11 THR B N 1
ATOM 2084 C CA . THR B 1 11 ? -12.125 21.203 -5.492 1 98.19 11 THR B CA 1
ATOM 2085 C C . THR B 1 11 ? -11.906 21.078 -7 1 98.19 11 THR B C 1
ATOM 2087 O O . THR B 1 11 ? -12.602 21.719 -7.785 1 98.19 11 THR B O 1
ATOM 2090 N N . GLU B 1 12 ? -10.875 20.344 -7.402 1 96.38 12 GLU B N 1
ATOM 2091 C CA . GLU B 1 12 ? -10.555 20.172 -8.82 1 96.38 12 GLU B CA 1
ATOM 2092 C C . GLU B 1 12 ? -11.562 19.266 -9.508 1 96.38 12 GLU B C 1
ATOM 2094 O O . GLU B 1 12 ? -11.82 19.406 -10.703 1 96.38 12 GLU B O 1
ATOM 2099 N N . ARG B 1 13 ? -12.031 18.234 -8.852 1 97.19 13 ARG B N 1
ATOM 2100 C CA . ARG B 1 13 ? -12.953 17.234 -9.375 1 97.19 13 ARG B CA 1
ATOM 2101 C C . ARG B 1 13 ? -14.031 16.891 -8.352 1 97.19 13 ARG B C 1
ATOM 2103 O O . ARG B 1 13 ? -13.867 17.172 -7.16 1 97.19 13 ARG B O 1
ATOM 2110 N N . ARG B 1 14 ? -15.094 16.281 -8.898 1 98.38 14 ARG B N 1
ATOM 2111 C CA . ARG B 1 14 ? -16.172 15.891 -7.996 1 98.38 14 ARG B CA 1
ATOM 2112 C C . ARG B 1 14 ? -16.484 14.406 -8.133 1 98.38 14 ARG B C 1
ATOM 2114 O O . ARG B 1 14 ? -17.281 13.859 -7.367 1 98.38 14 ARG B O 1
ATOM 2121 N N . ALA B 1 15 ? -15.891 13.773 -9.086 1 98.44 15 ALA B N 1
ATOM 2122 C CA . ALA B 1 15 ? -16.047 12.336 -9.297 1 98.44 15 ALA B CA 1
ATOM 2123 C C . ALA B 1 15 ? -14.688 11.633 -9.242 1 98.44 15 ALA B C 1
ATOM 2125 O O . ALA B 1 15 ? -13.734 12.047 -9.914 1 98.44 15 ALA B O 1
ATOM 2126 N N . TYR B 1 16 ? -14.664 10.617 -8.438 1 97.62 16 TYR B N 1
ATOM 2127 C CA . TYR B 1 16 ? -13.422 9.891 -8.219 1 97.62 16 TYR B CA 1
ATOM 2128 C C . TYR B 1 16 ? -13.664 8.383 -8.273 1 97.62 16 TYR B C 1
ATOM 2130 O O . TYR B 1 16 ? -14.797 7.922 -8.148 1 97.62 16 TYR B O 1
ATOM 2138 N N . THR B 1 17 ? -12.602 7.711 -8.578 1 93.94 17 THR B N 1
ATOM 2139 C CA . THR B 1 17 ? -12.578 6.27 -8.359 1 93.94 17 THR B CA 1
ATOM 2140 C C . THR B 1 17 ? -11.891 5.934 -7.035 1 93.94 17 THR B C 1
ATOM 2142 O O . THR B 1 17 ? -10.938 6.602 -6.637 1 93.94 17 THR B O 1
ATOM 2145 N N . ALA B 1 18 ? -12.445 4.891 -6.402 1 92.56 18 ALA B N 1
ATOM 2146 C CA . ALA B 1 18 ? -11.828 4.457 -5.152 1 92.56 18 ALA B CA 1
ATOM 2147 C C . ALA B 1 18 ? -10.312 4.344 -5.297 1 92.56 18 ALA B C 1
ATOM 2149 O O . ALA B 1 18 ? -9.812 3.859 -6.312 1 92.56 18 ALA B O 1
ATOM 2150 N N . GLY B 1 19 ? -9.578 4.855 -4.277 1 88.94 19 GLY B N 1
ATOM 2151 C CA . GLY B 1 19 ? -8.125 4.816 -4.297 1 88.94 19 GLY B CA 1
ATOM 2152 C C . GLY B 1 19 ? -7.496 6.16 -4.617 1 88.94 19 GLY B C 1
ATOM 2153 O O . GLY B 1 19 ? -6.324 6.391 -4.316 1 88.94 19 GLY B O 1
ATOM 2154 N N . GLU B 1 20 ? -8.211 7.055 -5.281 1 92.94 20 GLU B N 1
ATOM 2155 C CA . GLU B 1 20 ? -7.688 8.359 -5.684 1 92.94 20 GLU B CA 1
ATOM 2156 C C . GLU B 1 20 ? -7.715 9.344 -4.52 1 92.94 20 GLU B C 1
ATOM 2158 O O . GLU B 1 20 ? -8.477 9.164 -3.566 1 92.94 20 GLU B O 1
ATOM 2163 N N . PRO B 1 21 ? -6.938 10.344 -4.555 1 95.56 21 PRO B N 1
ATOM 2164 C CA . PRO B 1 21 ? -6.945 11.367 -3.506 1 95.56 21 PRO B CA 1
ATOM 2165 C C . PRO B 1 21 ? -7.91 12.516 -3.805 1 95.56 21 PRO B C 1
ATOM 2167 O O . PRO B 1 21 ? -8.18 12.812 -4.973 1 95.56 21 PRO B O 1
ATOM 2170 N N . LEU B 1 22 ? -8.406 13.125 -2.771 1 98.06 22 LEU B N 1
ATOM 2171 C CA . LEU B 1 22 ? -9.297 14.273 -2.84 1 98.06 22 LEU B CA 1
ATOM 2172 C C . LEU B 1 22 ? -8.719 15.453 -2.055 1 98.06 22 LEU B C 1
ATOM 2174 O O . LEU B 1 22 ? -8.195 15.273 -0.955 1 98.06 22 LEU B O 1
ATOM 2178 N N . GLU B 1 23 ? -8.82 16.594 -2.641 1 98.44 23 GLU B N 1
ATOM 2179 C CA . GLU B 1 23 ? -8.469 17.828 -1.934 1 98.44 23 GLU B CA 1
ATOM 2180 C C . GLU B 1 23 ? -9.602 18.844 -1.99 1 98.44 23 GLU B C 1
ATOM 2182 O O . GLU B 1 23 ? -10.102 19.156 -3.07 1 98.44 23 GLU B O 1
ATOM 2187 N N . LEU B 1 24 ? -10.031 19.281 -0.9 1 98.75 24 LEU B N 1
ATOM 2188 C CA . LEU B 1 24 ? -10.984 20.375 -0.769 1 98.75 24 LEU B CA 1
ATOM 2189 C C . LEU B 1 24 ? -10.352 21.578 -0.088 1 98.75 24 LEU B C 1
ATOM 2191 O O . LEU B 1 24 ? -9.57 21.422 0.859 1 98.75 24 LEU B O 1
ATOM 2195 N N . ARG B 1 25 ? -10.688 22.734 -0.56 1 98.75 25 ARG B N 1
ATOM 2196 C CA . ARG B 1 25 ? -10.156 23.969 0.004 1 98.75 25 ARG B CA 1
ATOM 2197 C C . ARG B 1 25 ? -11.273 24.922 0.421 1 98.75 25 ARG B C 1
ATOM 2199 O O . ARG B 1 25 ? -12.141 25.25 -0.389 1 98.75 25 ARG B O 1
ATOM 2206 N N . CYS B 1 26 ? -11.289 25.234 1.623 1 98.81 26 CYS B N 1
ATOM 2207 C CA . CYS B 1 26 ? -12.203 26.234 2.145 1 98.81 26 CYS B CA 1
ATOM 2208 C C . CYS B 1 26 ? -11.547 27.609 2.199 1 98.81 26 CYS B C 1
ATOM 2210 O O . CYS B 1 26 ? -10.602 27.812 2.967 1 98.81 26 CYS B O 1
ATOM 2212 N N . THR B 1 27 ? -12.031 28.531 1.442 1 98.69 27 THR B N 1
ATOM 2213 C CA . THR B 1 27 ? -11.461 29.875 1.356 1 98.69 27 THR B CA 1
ATOM 2214 C C . THR B 1 27 ? -12.305 30.875 2.133 1 98.69 27 THR B C 1
ATOM 2216 O O . THR B 1 27 ? -13.523 30.953 1.943 1 98.69 27 THR B O 1
ATOM 2219 N N . ILE B 1 28 ? -11.703 31.609 3.018 1 97.94 28 ILE B N 1
ATOM 2220 C CA . ILE B 1 28 ? -12.344 32.688 3.746 1 97.94 28 ILE B CA 1
ATOM 2221 C C . ILE B 1 28 ? -12.008 34.031 3.076 1 97.94 28 ILE B C 1
ATOM 2223 O O . ILE B 1 28 ? -10.836 34.406 2.963 1 97.94 28 ILE B O 1
ATOM 2227 N N . GLU B 1 29 ? -13.008 34.625 2.574 1 97.44 29 GLU B N 1
ATOM 2228 C CA . GLU B 1 29 ? -12.844 35.969 2.039 1 97.44 29 GLU B CA 1
ATOM 2229 C C . GLU B 1 29 ? -13.25 37.031 3.062 1 97.44 29 GLU B C 1
ATOM 2231 O O . GLU B 1 29 ? -14.43 37.125 3.412 1 97.44 29 GLU B O 1
ATOM 2236 N N . ALA B 1 30 ? -12.273 37.75 3.557 1 95.94 30 ALA B N 1
ATOM 2237 C CA . ALA B 1 30 ? -12.492 38.781 4.559 1 95.94 30 ALA B CA 1
ATOM 2238 C C . ALA B 1 30 ? -11.32 39.75 4.605 1 95.94 30 ALA B C 1
ATOM 2240 O O . ALA B 1 30 ? -10.258 39.469 4.039 1 95.94 30 ALA B O 1
ATOM 2241 N N . GLN B 1 31 ? -11.57 40.844 5.18 1 94.81 31 GLN B N 1
ATOM 2242 C CA . GLN B 1 31 ? -10.484 41.812 5.43 1 94.81 31 GLN B CA 1
ATOM 2243 C C . GLN B 1 31 ? -9.664 41.375 6.645 1 94.81 31 GLN B C 1
ATOM 2245 O O . GLN B 1 31 ? -10.219 40.906 7.645 1 94.81 31 GLN B O 1
ATOM 2250 N N . ASN B 1 32 ? -8.32 41.469 6.594 1 92.25 32 ASN B N 1
ATOM 2251 C CA . ASN B 1 32 ? -7.375 41.281 7.688 1 92.25 32 ASN B CA 1
ATOM 2252 C C . ASN B 1 32 ? -7.543 39.906 8.336 1 92.25 32 ASN B C 1
ATOM 2254 O O . ASN B 1 32 ? -7.598 39.781 9.562 1 92.25 32 ASN B O 1
ATOM 2258 N N . VAL B 1 33 ? -7.707 38.906 7.527 1 92.12 33 VAL B N 1
ATOM 2259 C CA . VAL B 1 33 ? -7.953 37.562 7.984 1 92.12 33 VAL B CA 1
ATOM 2260 C C . VAL B 1 33 ? -6.895 37.156 9.016 1 92.12 33 VAL B C 1
ATOM 2262 O O . VAL B 1 33 ? -7.219 36.594 10.062 1 92.12 33 VAL B O 1
ATOM 2265 N N . PRO B 1 34 ? -5.609 37.562 8.875 1 87.25 34 PRO B N 1
ATOM 2266 C CA . PRO B 1 34 ? -4.586 37.125 9.82 1 87.25 34 PRO B CA 1
ATOM 2267 C C . PRO B 1 34 ? -4.805 37.656 11.227 1 87.25 34 PRO B C 1
ATOM 2269 O O . PRO B 1 34 ? -4.27 37.125 12.195 1 87.25 34 PRO B O 1
ATOM 2272 N N . GLU B 1 35 ? -5.57 38.688 11.328 1 86 35 GLU B N 1
ATOM 2273 C CA . GLU B 1 35 ? -5.781 39.344 12.625 1 86 35 GLU B CA 1
ATOM 2274 C C . GLU B 1 35 ? -7.082 38.875 13.266 1 86 35 GLU B C 1
ATOM 2276 O O . GLU B 1 35 ? -7.445 39.312 14.352 1 86 35 GLU B O 1
ATOM 2281 N N . ARG B 1 36 ? -7.711 38.031 12.578 1 90 36 ARG B N 1
ATOM 2282 C CA . ARG B 1 36 ? -9.023 37.562 13.016 1 90 36 ARG B CA 1
ATOM 2283 C C . ARG B 1 36 ? -8.945 36.125 13.531 1 90 36 ARG B C 1
ATOM 2285 O O . ARG B 1 36 ? -7.977 35.406 13.25 1 90 36 ARG B O 1
ATOM 2292 N N . PHE B 1 37 ? -9.938 35.719 14.406 1 89.25 37 PHE B N 1
ATOM 2293 C CA . PHE B 1 37 ? -9.953 34.406 15.039 1 89.25 37 PHE B CA 1
ATOM 2294 C C . PHE B 1 37 ? -11.031 33.531 14.422 1 89.25 37 PHE B C 1
ATOM 2296 O O . PHE B 1 37 ? -12.188 33.562 14.852 1 89.25 37 PHE B O 1
ATOM 2303 N N . PHE B 1 38 ? -10.562 32.781 13.516 1 94.06 38 PHE B N 1
ATOM 2304 C CA . PHE B 1 38 ? -11.492 31.875 12.828 1 94.06 38 PHE B CA 1
ATOM 2305 C C . PHE B 1 38 ? -11.266 30.438 13.273 1 94.06 38 PHE B C 1
ATOM 2307 O O . PHE B 1 38 ? -10.133 30.031 13.516 1 94.06 38 PHE B O 1
ATOM 2314 N N . SER B 1 39 ? -12.359 29.703 13.398 1 95.94 39 SER B N 1
ATOM 2315 C CA . SER B 1 39 ? -12.375 28.25 13.477 1 95.94 39 SER B CA 1
ATOM 2316 C C . SER B 1 39 ? -13.031 27.641 12.242 1 95.94 39 SER B C 1
ATOM 2318 O O . SER B 1 39 ? -14.094 28.094 11.805 1 95.94 39 SER B O 1
ATOM 2320 N N . VAL B 1 40 ? -12.359 26.688 11.703 1 97.75 40 VAL B N 1
ATOM 2321 C CA . VAL B 1 40 ? -12.867 26.062 10.484 1 97.75 40 VAL B CA 1
ATOM 2322 C C . VAL B 1 40 ? -13.18 24.594 10.75 1 97.75 40 VAL B C 1
ATOM 2324 O O . VAL B 1 40 ? -12.336 23.844 11.25 1 97.75 40 VAL B O 1
ATOM 2327 N N . SER B 1 41 ? -14.383 24.219 10.414 1 98.38 41 SER B N 1
ATOM 2328 C CA . SER B 1 41 ? -14.82 22.844 10.578 1 98.38 41 SER B CA 1
ATOM 2329 C C . SER B 1 41 ? -15.156 22.203 9.234 1 98.38 41 SER B C 1
ATOM 2331 O O . SER B 1 41 ? -15.844 22.797 8.414 1 98.38 41 SER B O 1
ATOM 2333 N N . TRP B 1 42 ? -14.625 21 9.039 1 98.88 42 TRP B N 1
ATOM 2334 C CA . TRP B 1 42 ? -15.016 20.172 7.91 1 98.88 42 TRP B CA 1
ATOM 2335 C C . TRP B 1 42 ? -16.062 19.141 8.328 1 98.88 42 TRP B C 1
ATOM 2337 O O . TRP B 1 42 ? -15.898 18.469 9.352 1 98.88 42 TRP B O 1
ATOM 2347 N N . VAL B 1 43 ? -17.109 19.078 7.543 1 98.69 43 VAL B N 1
ATOM 2348 C CA . VAL B 1 43 ? -18.203 18.188 7.859 1 98.69 43 VAL B CA 1
ATOM 2349 C C . VAL B 1 43 ? -18.531 17.312 6.645 1 98.69 43 VAL B C 1
ATOM 2351 O O . VAL B 1 43 ? -18.609 17.812 5.523 1 98.69 43 VAL B O 1
ATOM 2354 N N . PHE B 1 44 ? -18.656 16.047 6.863 1 98.62 44 PHE B N 1
ATOM 2355 C CA . PHE B 1 44 ? -19.047 15.086 5.844 1 98.62 44 PHE B CA 1
ATOM 2356 C C . PHE B 1 44 ? -20.359 14.398 6.223 1 98.62 44 PHE B C 1
ATOM 2358 O O . PHE B 1 44 ? -20.406 13.656 7.207 1 98.62 44 PHE B O 1
ATOM 2365 N N . SER B 1 45 ? -21.328 14.641 5.438 1 95.5 45 SER B N 1
ATOM 2366 C CA . SER B 1 45 ? -22.641 14.047 5.617 1 95.5 45 SER B CA 1
ATOM 2367 C C . SER B 1 45 ? -23.094 14.133 7.07 1 95.5 45 SER B C 1
ATOM 2369 O O . SER B 1 45 ? -23.484 13.125 7.672 1 95.5 45 SER B O 1
ATOM 2371 N N . SER B 1 46 ? -22.922 15.273 7.664 1 94.38 46 SER B N 1
ATOM 2372 C CA . SER B 1 46 ? -23.391 15.672 8.984 1 94.38 46 SER B CA 1
ATOM 2373 C C . SER B 1 46 ? -22.453 15.172 10.078 1 94.38 46 SER B C 1
ATOM 2375 O O . SER B 1 46 ? -22.734 15.336 11.273 1 94.38 46 SER B O 1
ATOM 2377 N N . SER B 1 47 ? -21.391 14.508 9.68 1 96.88 47 SER B N 1
ATOM 2378 C CA . SER B 1 47 ? -20.391 14.062 10.656 1 96.88 47 SER B CA 1
ATOM 2379 C C . SER B 1 47 ? -19.156 14.953 10.633 1 96.88 47 SER B C 1
ATOM 2381 O O . SER B 1 47 ? -18.641 15.289 9.562 1 96.88 47 SER B O 1
ATOM 2383 N N . LEU B 1 48 ? -18.766 15.297 11.773 1 98.31 48 LEU B N 1
ATOM 2384 C CA . LEU B 1 48 ? -17.594 16.141 11.891 1 98.31 48 LEU B CA 1
ATOM 2385 C C . LEU B 1 48 ? -16.328 15.398 11.477 1 98.31 48 LEU B C 1
ATOM 2387 O O . LEU B 1 48 ? -16.031 14.328 12.016 1 98.31 48 LEU B O 1
ATOM 2391 N N . VAL B 1 49 ? -15.633 15.922 10.531 1 98.56 49 VAL B N 1
ATOM 2392 C CA . VAL B 1 49 ? -14.359 15.352 10.109 1 98.56 49 VAL B CA 1
ATOM 2393 C C . VAL B 1 49 ? -13.227 15.906 10.977 1 98.56 49 VAL B C 1
ATOM 2395 O O . VAL B 1 49 ? -12.461 15.148 11.562 1 98.56 49 VAL B O 1
ATOM 2398 N N . ALA B 1 50 ? -13.234 17.281 11.062 1 98.44 50 ALA B N 1
ATOM 2399 C CA . ALA B 1 50 ? -12.188 17.938 11.836 1 98.44 50 ALA B CA 1
ATOM 2400 C C . ALA B 1 50 ? -12.523 19.406 12.078 1 98.44 50 ALA B C 1
ATOM 2402 O O . ALA B 1 50 ? -13.344 19.984 11.359 1 98.44 50 ALA B O 1
ATOM 2403 N N . VAL B 1 51 ? -11.953 19.938 13.086 1 97.88 51 VAL B N 1
ATOM 2404 C CA . VAL B 1 51 ? -12.023 21.375 13.383 1 97.88 51 VAL B CA 1
ATOM 2405 C C . VAL B 1 51 ? -10.617 21.922 13.617 1 97.88 51 VAL B C 1
ATOM 2407 O O . VAL B 1 51 ? -9.812 21.297 14.312 1 97.88 51 VAL B O 1
ATOM 2410 N N . ILE B 1 52 ? -10.359 22.984 12.953 1 96.06 52 ILE B N 1
ATOM 2411 C CA . ILE B 1 52 ? -9.133 23.719 13.18 1 96.06 52 ILE B CA 1
ATOM 2412 C C . ILE B 1 52 ? -9.445 25.047 13.867 1 96.06 52 ILE B C 1
ATOM 2414 O O . ILE B 1 52 ? -10.094 25.922 13.273 1 96.06 52 ILE B O 1
ATOM 2418 N N . GLY B 1 53 ? -9.023 25.188 15.047 1 92.38 53 GLY B N 1
ATOM 2419 C CA . GLY B 1 53 ? -9.281 26.406 15.789 1 92.38 53 GLY B CA 1
ATOM 2420 C C . GLY B 1 53 ? -8.312 27.516 15.461 1 92.38 53 GLY B C 1
ATOM 2421 O O . GLY B 1 53 ? -7.473 27.375 14.57 1 92.38 53 GLY B O 1
ATOM 2422 N N . PRO B 1 54 ? -8.461 28.641 16.203 1 88.31 54 PRO B N 1
ATOM 2423 C CA . PRO B 1 54 ? -7.602 29.797 15.953 1 88.31 54 PRO B CA 1
ATOM 2424 C C . PRO B 1 54 ? -6.125 29.516 16.188 1 88.31 54 PRO B C 1
ATOM 2426 O O . PRO B 1 54 ? -5.258 30.172 15.609 1 88.31 54 PRO B O 1
ATOM 2429 N N . SER B 1 55 ? -5.82 28.516 17.031 1 88.12 55 SER B N 1
ATOM 2430 C CA . SER B 1 55 ? -4.434 28.141 17.297 1 88.12 55 SER B CA 1
ATOM 2431 C C . SER B 1 55 ? -3.896 27.203 16.219 1 88.12 55 SER B C 1
ATOM 2433 O O . SER B 1 55 ? -2.74 26.781 16.281 1 88.12 55 SER B O 1
ATOM 2435 N N . ALA B 1 56 ? -4.75 26.859 15.297 1 91.5 56 ALA B N 1
ATOM 2436 C CA . ALA B 1 56 ? -4.43 26 14.164 1 91.5 56 ALA B CA 1
ATOM 2437 C C . ALA B 1 56 ? -4.176 24.562 14.617 1 91.5 56 ALA B C 1
ATOM 2439 O O . ALA B 1 56 ? -3.496 23.797 13.93 1 91.5 56 ALA B O 1
ATOM 2440 N N . VAL B 1 57 ? -4.652 24.234 15.789 1 93.69 57 VAL B N 1
ATOM 2441 C CA . VAL B 1 57 ? -4.609 22.859 16.266 1 93.69 57 VAL B CA 1
ATOM 2442 C C . VAL B 1 57 ? -5.82 22.094 15.742 1 93.69 57 VAL B C 1
ATOM 2444 O O . VAL B 1 57 ? -6.965 22.453 16.016 1 93.69 57 VAL B O 1
ATOM 2447 N N . PRO B 1 58 ? -5.562 21.062 15.031 1 95.44 58 PRO B N 1
ATOM 2448 C CA . PRO B 1 58 ? -6.699 20.297 14.539 1 95.44 58 PRO B CA 1
ATOM 2449 C C . PRO B 1 58 ? -7.277 19.344 15.586 1 95.44 58 PRO B C 1
ATOM 2451 O O . PRO B 1 58 ? -6.527 18.781 16.391 1 95.44 58 PRO B O 1
ATOM 2454 N N . THR B 1 59 ? -8.594 19.25 15.617 1 96.62 59 THR B N 1
ATOM 2455 C CA . THR B 1 59 ? -9.328 18.234 16.359 1 96.62 59 THR B CA 1
ATOM 2456 C C . THR B 1 59 ? -10.133 17.359 15.406 1 96.62 59 THR B C 1
ATOM 2458 O O . THR B 1 59 ? -10.984 17.844 14.664 1 96.62 59 THR B O 1
ATOM 2461 N N . LEU B 1 60 ? -9.891 16.109 15.508 1 97.69 60 LEU B N 1
ATOM 2462 C CA . LEU B 1 60 ? -10.5 15.18 14.555 1 97.69 60 LEU B CA 1
ATOM 2463 C C . LEU B 1 60 ? -11.766 14.562 15.125 1 97.69 60 LEU B C 1
ATOM 2465 O O . LEU B 1 60 ? -11.852 14.305 16.328 1 97.69 60 LEU B O 1
ATOM 2469 N N . GLY B 1 61 ? -12.672 14.406 14.172 1 97.75 61 GLY B N 1
ATOM 2470 C CA . GLY B 1 61 ? -13.773 13.539 14.555 1 97.75 61 GLY B CA 1
ATOM 2471 C C . GLY B 1 61 ? -13.328 12.133 14.898 1 97.75 61 GLY B C 1
ATOM 2472 O O . GLY B 1 61 ? -12.336 11.633 14.352 1 97.75 61 GLY B O 1
ATOM 2473 N N . GLN B 1 62 ? -14.078 11.516 15.711 1 96.06 62 GLN B N 1
ATOM 2474 C CA . GLN B 1 62 ? -13.703 10.203 16.234 1 96.06 62 GLN B CA 1
ATOM 2475 C C . GLN B 1 62 ? -13.477 9.211 15.094 1 96.06 62 GLN B C 1
ATOM 2477 O O . GLN B 1 62 ? -12.547 8.406 15.141 1 96.06 62 GLN B O 1
ATOM 2482 N N . ASN B 1 63 ? -14.273 9.281 14.109 1 94.44 63 ASN B N 1
ATOM 2483 C CA . ASN B 1 63 ? -14.227 8.32 13.008 1 94.44 63 ASN B CA 1
ATOM 2484 C C . ASN B 1 63 ? -13.031 8.562 12.102 1 94.44 63 ASN B C 1
ATOM 2486 O O . ASN B 1 63 ? -12.766 7.77 11.195 1 94.44 63 ASN B O 1
ATOM 2490 N N . TYR B 1 64 ? -12.242 9.609 12.375 1 96.62 64 TYR B N 1
ATOM 2491 C CA . TYR B 1 64 ? -11.219 9.992 11.414 1 96.62 64 TYR B CA 1
ATOM 2492 C C . TYR B 1 64 ? -9.836 9.969 12.047 1 96.62 64 TYR B C 1
ATOM 2494 O O . TYR B 1 64 ? -8.836 10.203 11.375 1 96.62 64 TYR B O 1
ATOM 2502 N N . VAL B 1 65 ? -9.805 9.617 13.305 1 95.62 65 VAL B N 1
ATOM 2503 C CA . VAL B 1 65 ? -8.547 9.617 14.047 1 95.62 65 VAL B CA 1
ATOM 2504 C C . VAL B 1 65 ? -7.59 8.602 13.43 1 95.62 65 VAL B C 1
ATOM 2506 O O . VAL B 1 65 ? -6.434 8.922 13.156 1 95.62 65 VAL B O 1
ATOM 2509 N N . GLU B 1 66 ? -8.094 7.402 13.234 1 92.69 66 GLU B N 1
ATOM 2510 C CA . GLU B 1 66 ? -7.254 6.34 12.688 1 92.69 66 GLU B CA 1
ATOM 2511 C C . GLU B 1 66 ? -6.812 6.664 11.266 1 92.69 66 GLU B C 1
ATOM 2513 O O . GLU B 1 66 ? -5.672 6.387 10.883 1 92.69 66 GLU B O 1
ATOM 2518 N N . ARG B 1 67 ? -7.656 7.262 10.484 1 93.06 67 ARG B N 1
ATOM 2519 C CA . ARG B 1 67 ? -7.352 7.613 9.102 1 93.06 67 ARG B CA 1
ATOM 2520 C C . ARG B 1 67 ? -6.258 8.672 9.031 1 93.06 67 ARG B C 1
ATOM 2522 O O . ARG B 1 67 ? -5.363 8.594 8.195 1 93.06 67 ARG B O 1
ATOM 2529 N N . GLU B 1 68 ? -6.332 9.609 9.914 1 94.81 68 GLU B N 1
ATOM 2530 C CA . GLU B 1 68 ? -5.293 10.625 10 1 94.81 68 GLU B CA 1
ATOM 2531 C C . GLU B 1 68 ? -3.969 10.031 10.469 1 94.81 68 GLU B C 1
ATOM 2533 O O . GLU B 1 68 ? -2.906 10.359 9.938 1 94.81 68 GLU B O 1
ATOM 2538 N N . ALA B 1 69 ? -4.066 9.125 11.414 1 92.44 69 ALA B N 1
ATOM 2539 C CA . ALA B 1 69 ? -2.863 8.484 11.938 1 92.44 69 ALA B CA 1
ATOM 2540 C C . ALA B 1 69 ? -2.135 7.703 10.844 1 92.44 69 ALA B C 1
ATOM 2542 O O . ALA B 1 69 ? -0.904 7.633 10.844 1 92.44 69 ALA B O 1
ATOM 2543 N N . ALA B 1 70 ? -2.9 7.25 9.914 1 90.12 70 ALA B N 1
ATOM 2544 C CA . ALA B 1 70 ? -2.338 6.441 8.836 1 90.12 70 ALA B CA 1
ATOM 2545 C C . ALA B 1 70 ? -1.868 7.32 7.68 1 90.12 70 ALA B C 1
ATOM 2547 O O . ALA B 1 70 ? -1.38 6.816 6.664 1 90.12 70 ALA B O 1
ATOM 2548 N N . GLY B 1 71 ? -2.029 8.562 7.832 1 91.88 71 GLY B N 1
ATOM 2549 C CA . GLY B 1 71 ? -1.612 9.477 6.777 1 91.88 71 GLY B CA 1
ATOM 2550 C C . GLY B 1 71 ? -2.623 9.594 5.652 1 91.88 71 GLY B C 1
ATOM 2551 O O . GLY B 1 71 ? -2.309 10.109 4.582 1 91.88 71 GLY B O 1
ATOM 2552 N N . LEU B 1 72 ? -3.846 9.156 5.965 1 94.12 72 LEU B N 1
ATOM 2553 C CA . LEU B 1 72 ? -4.852 9.109 4.91 1 94.12 72 LEU B CA 1
ATOM 2554 C C . LEU B 1 72 ? -5.785 10.312 4.984 1 94.12 72 LEU B C 1
ATOM 2556 O O . LEU B 1 72 ? -6.676 10.469 4.148 1 94.12 72 LEU B O 1
ATOM 2560 N N . LEU B 1 73 ? -5.629 11.156 5.98 1 96.56 73 LEU B N 1
ATOM 2561 C CA . LEU B 1 73 ? -6.383 12.391 6.129 1 96.56 73 LEU B CA 1
ATOM 2562 C C . LEU B 1 73 ? -5.484 13.523 6.625 1 96.56 73 LEU B C 1
ATOM 2564 O O . LEU B 1 73 ? -4.727 13.344 7.578 1 96.56 73 LEU B O 1
ATOM 2568 N N . THR B 1 74 ? -5.586 14.609 5.934 1 95.81 74 THR B N 1
ATOM 2569 C CA . THR B 1 74 ? -4.832 15.789 6.344 1 95.81 74 THR B CA 1
ATOM 2570 C C . THR B 1 74 ? -5.734 17.016 6.371 1 95.81 74 THR B C 1
ATOM 2572 O O . THR B 1 74 ? -6.48 17.266 5.422 1 95.81 74 THR B O 1
ATOM 2575 N N . VAL B 1 75 ? -5.75 17.75 7.473 1 96.75 75 VAL B N 1
ATOM 2576 C CA . VAL B 1 75 ? -6.371 19.062 7.566 1 96.75 75 VAL B CA 1
ATOM 2577 C C . VAL B 1 75 ? -5.336 20.109 8 1 96.75 75 VAL B C 1
ATOM 2579 O O . VAL B 1 75 ? -4.574 19.875 8.945 1 96.75 75 VAL B O 1
ATOM 2582 N N . ARG B 1 76 ? -5.258 21.188 7.246 1 95.06 76 ARG B N 1
ATOM 2583 C CA . ARG B 1 76 ? -4.285 22.219 7.59 1 95.06 76 ARG B CA 1
ATOM 2584 C C . ARG B 1 76 ? -4.59 23.531 6.859 1 95.06 76 ARG B C 1
ATOM 2586 O O . ARG B 1 76 ? -5.406 23.547 5.938 1 95.06 76 ARG B O 1
ATOM 2593 N N . LYS B 1 77 ? -3.879 24.547 7.293 1 95.44 77 LYS B N 1
ATOM 2594 C CA . LYS B 1 77 ? -3.898 25.797 6.543 1 95.44 77 LYS B CA 1
ATOM 2595 C C . LYS B 1 77 ? -2.957 25.734 5.344 1 95.44 77 LYS B C 1
ATOM 2597 O O . LYS B 1 77 ? -1.843 25.219 5.449 1 95.44 77 LYS B O 1
ATOM 2602 N N . GLU B 1 78 ? -3.428 26.109 4.254 1 94.62 78 GLU B N 1
ATOM 2603 C CA . GLU B 1 78 ? -2.574 26.328 3.09 1 94.62 78 GLU B CA 1
ATOM 2604 C C . GLU B 1 78 ? -2.105 27.781 3.016 1 94.62 78 GLU B C 1
ATOM 2606 O O . GLU B 1 78 ? -1.023 28.062 2.498 1 94.62 78 GLU B O 1
ATOM 2611 N N . SER B 1 79 ? -2.914 28.641 3.449 1 95.06 79 SER B N 1
ATOM 2612 C CA . SER B 1 79 ? -2.68 30.062 3.693 1 95.06 79 SER B CA 1
ATOM 2613 C C . SER B 1 79 ? -3.531 30.562 4.852 1 95.06 79 SER B C 1
ATOM 2615 O O . SER B 1 79 ? -4.375 29.844 5.379 1 95.06 79 SER B O 1
ATOM 2617 N N . PRO B 1 80 ? -3.303 31.781 5.254 1 92.69 80 PRO B N 1
ATOM 2618 C CA . PRO B 1 80 ? -4.164 32.281 6.328 1 92.69 80 PRO B CA 1
ATOM 2619 C C . PRO B 1 80 ? -5.648 32.188 5.98 1 92.69 80 PRO B C 1
ATOM 2621 O O . PRO B 1 80 ? -6.484 32.031 6.871 1 92.69 80 PRO B O 1
ATOM 2624 N N . SER B 1 81 ? -5.977 32.25 4.699 1 96.38 81 SER B N 1
ATOM 2625 C CA . SER B 1 81 ? -7.383 32.312 4.316 1 96.38 81 SER B CA 1
ATOM 2626 C C . SER B 1 81 ? -7.859 31 3.732 1 96.38 81 SER B C 1
ATOM 2628 O O . SER B 1 81 ? -9.039 30.844 3.418 1 96.38 81 SER B O 1
ATOM 2630 N N . ILE B 1 82 ? -6.934 30.047 3.557 1 97.62 82 ILE B N 1
ATOM 2631 C CA . ILE B 1 82 ? -7.32 28.812 2.885 1 97.62 82 ILE B CA 1
ATOM 2632 C C . ILE B 1 82 ? -7.043 27.625 3.795 1 97.62 82 ILE B C 1
ATOM 2634 O O . ILE B 1 82 ? -5.922 27.453 4.285 1 97.62 82 ILE B O 1
ATOM 2638 N N . HIS B 1 83 ? -8.062 26.812 3.984 1 97.94 83 HIS B N 1
ATOM 2639 C CA . HIS B 1 83 ? -7.973 25.594 4.777 1 97.94 83 HIS B CA 1
ATOM 2640 C C . HIS B 1 83 ? -8.195 24.359 3.91 1 97.94 83 HIS B C 1
ATOM 2642 O O . HIS B 1 83 ? -9.195 24.281 3.188 1 97.94 83 HIS B O 1
ATOM 2648 N N . LEU B 1 84 ? -7.289 23.438 4.035 1 97.56 84 LEU B N 1
ATOM 2649 C CA . LEU B 1 84 ? -7.281 22.25 3.188 1 97.56 84 LEU B CA 1
ATOM 2650 C C . LEU B 1 84 ? -7.82 21.047 3.943 1 97.56 84 LEU B C 1
ATOM 2652 O O . LEU B 1 84 ? -7.473 20.828 5.109 1 97.56 84 LEU B O 1
ATOM 2656 N N . LEU B 1 85 ? -8.641 20.281 3.334 1 98.44 85 LEU B N 1
ATOM 2657 C CA . LEU B 1 85 ? -8.938 18.891 3.66 1 98.44 85 LEU B CA 1
ATOM 2658 C C . LEU B 1 85 ? -8.477 17.953 2.549 1 98.44 85 LEU B C 1
ATOM 2660 O O . LEU B 1 85 ? -8.898 18.094 1.399 1 98.44 85 LEU B O 1
ATOM 2664 N N . LYS B 1 86 ? -7.609 17.094 2.883 1 97.69 86 LYS B N 1
ATOM 2665 C CA . LYS B 1 86 ? -7.102 16.109 1.936 1 97.69 86 LYS B CA 1
ATOM 2666 C C . LYS B 1 86 ? -7.402 14.688 2.404 1 97.69 86 LYS B C 1
ATOM 2668 O O . LYS B 1 86 ? -7.105 14.328 3.545 1 97.69 86 LYS B O 1
ATOM 2673 N N . LEU B 1 87 ? -7.977 13.938 1.619 1 97.12 87 LEU B N 1
ATOM 2674 C CA . LEU B 1 87 ? -8.211 12.516 1.847 1 97.12 87 LEU B CA 1
ATOM 2675 C C . LEU B 1 87 ? -7.434 11.672 0.847 1 97.12 87 LEU B C 1
ATOM 2677 O O . LEU B 1 87 ? -7.48 11.93 -0.359 1 97.12 87 LEU B O 1
ATOM 2681 N N . GLN B 1 88 ? -6.758 10.758 1.387 1 93.94 88 GLN B N 1
ATOM 2682 C CA . GLN B 1 88 ? -6.039 9.82 0.529 1 93.94 88 GLN B CA 1
ATOM 2683 C C . GLN B 1 88 ? -6.824 8.516 0.36 1 93.94 88 GLN B C 1
ATOM 2685 O O . GLN B 1 88 ? -7.629 8.156 1.22 1 93.94 88 GLN B O 1
ATOM 2690 N N . ARG B 1 89 ? -6.664 7.844 -0.775 1 90.25 89 ARG B N 1
ATOM 2691 C CA . ARG B 1 89 ? -7.242 6.52 -1.008 1 90.25 89 ARG B CA 1
ATOM 2692 C C . ARG B 1 89 ? -8.727 6.504 -0.662 1 90.25 89 ARG B C 1
ATOM 2694 O O . ARG B 1 89 ? -9.164 5.719 0.182 1 90.25 89 ARG B O 1
ATOM 2701 N N . LEU B 1 90 ? -9.422 7.207 -1.419 1 94.69 90 LEU B N 1
ATOM 2702 C CA . LEU B 1 90 ? -10.852 7.352 -1.177 1 94.69 90 LEU B CA 1
ATOM 2703 C C . LEU B 1 90 ? -11.539 5.992 -1.18 1 94.69 90 LEU B C 1
ATOM 2705 O O . LEU B 1 90 ? -11.141 5.09 -1.918 1 94.69 90 LEU B O 1
ATOM 2709 N N . LEU B 1 91 ? -12.539 5.832 -0.366 1 92.56 91 LEU B N 1
ATOM 2710 C CA . LEU B 1 91 ? -13.445 4.691 -0.341 1 92.56 91 LEU B CA 1
ATOM 2711 C C . LEU B 1 91 ? -14.82 5.078 -0.885 1 92.56 91 LEU B C 1
ATOM 2713 O O . LEU B 1 91 ? -15.203 6.25 -0.833 1 92.56 91 LEU B O 1
ATOM 2717 N N . PRO B 1 92 ? -15.5 4.164 -1.399 1 94.06 92 PRO B N 1
ATOM 2718 C CA . PRO B 1 92 ? -16.859 4.484 -1.848 1 94.06 92 PRO B CA 1
ATOM 2719 C C . PRO B 1 92 ? -17.703 5.145 -0.759 1 94.06 92 PRO B C 1
ATOM 2721 O O . PRO B 1 92 ? -18.562 5.965 -1.059 1 94.06 92 PRO B O 1
ATOM 2724 N N . GLU B 1 93 ? -17.406 4.84 0.526 1 95.5 93 GLU B N 1
ATOM 2725 C CA . GLU B 1 93 ? -18.125 5.398 1.664 1 95.5 93 GLU B CA 1
ATOM 2726 C C . GLU B 1 93 ? -17.828 6.887 1.829 1 95.5 93 GLU B C 1
ATOM 2728 O O . GLU B 1 93 ? -18.516 7.59 2.564 1 95.5 93 GLU B O 1
ATOM 2733 N N . ASP B 1 94 ? -16.781 7.375 1.105 1 97.31 94 ASP B N 1
ATOM 2734 C CA . ASP B 1 94 ? -16.438 8.789 1.175 1 97.31 94 ASP B CA 1
ATOM 2735 C C . ASP B 1 94 ? -17.328 9.617 0.245 1 97.31 94 ASP B C 1
ATOM 2737 O O . ASP B 1 94 ? -17.203 10.844 0.186 1 97.31 94 ASP B O 1
ATOM 2741 N N . SER B 1 95 ? -18.156 8.914 -0.518 1 98.25 95 SER B N 1
ATOM 2742 C CA . SER B 1 95 ? -19.109 9.609 -1.374 1 98.25 95 SER B CA 1
ATOM 2743 C C . SER B 1 95 ? -20.172 10.328 -0.547 1 98.25 95 SER B C 1
ATOM 2745 O O . SER B 1 95 ? -20.766 9.742 0.364 1 98.25 95 SER B O 1
ATOM 2747 N N . GLY B 1 96 ? -20.391 11.586 -0.839 1 98.38 96 GLY B N 1
ATOM 2748 C CA . GLY B 1 96 ? -21.406 12.344 -0.123 1 98.38 96 GLY B CA 1
ATOM 2749 C C . GLY B 1 96 ? -21.156 13.836 -0.125 1 98.38 96 GLY B C 1
ATOM 2750 O O . GLY B 1 96 ? -20.453 14.352 -1.006 1 98.38 96 GLY B O 1
ATOM 2751 N N . LYS B 1 97 ? -21.766 14.516 0.744 1 98.62 97 LYS B N 1
ATOM 2752 C CA . LYS B 1 97 ? -21.719 15.977 0.8 1 98.62 97 LYS B CA 1
ATOM 2753 C C . LYS B 1 97 ? -20.672 16.453 1.798 1 98.62 97 LYS B C 1
ATOM 2755 O O . LYS B 1 97 ? -20.688 16.062 2.963 1 98.62 97 LYS B O 1
ATOM 2760 N N . TYR B 1 98 ? -19.812 17.266 1.333 1 98.81 98 TYR B N 1
ATOM 2761 C CA . TYR B 1 98 ? -18.844 17.938 2.188 1 98.81 98 TYR B CA 1
ATOM 2762 C C . TYR B 1 98 ? -19.156 19.406 2.354 1 98.81 98 TYR B C 1
ATOM 2764 O O . TYR B 1 98 ? -19.578 20.078 1.399 1 98.81 98 TYR B O 1
ATOM 2772 N N . ILE B 1 99 ? -18.953 19.922 3.51 1 98.69 99 ILE B N 1
ATOM 2773 C CA . ILE B 1 99 ? -19.109 21.359 3.73 1 98.69 99 ILE B CA 1
ATOM 2774 C C . ILE B 1 99 ? -18.016 21.859 4.664 1 98.69 99 ILE B C 1
ATOM 2776 O O . ILE B 1 99 ? -17.391 21.078 5.383 1 98.69 99 ILE B O 1
ATOM 2780 N N . CYS B 1 100 ? -17.781 23.078 4.57 1 98.38 100 CYS B N 1
ATOM 2781 C CA . CYS B 1 100 ? -16.938 23.812 5.5 1 98.38 100 CYS B CA 1
ATOM 2782 C C . CYS B 1 100 ? -17.766 24.797 6.32 1 98.38 100 CYS B C 1
ATOM 2784 O O . CYS B 1 100 ? -18.656 25.484 5.785 1 98.38 100 CYS B O 1
ATOM 2786 N N . ARG B 1 101 ? -17.594 24.812 7.598 1 98.44 101 ARG B N 1
ATOM 2787 C CA . ARG B 1 101 ? -18.188 25.797 8.492 1 98.44 101 ARG B CA 1
ATOM 2788 C C . ARG B 1 101 ? -17.109 26.656 9.148 1 98.44 101 ARG B C 1
ATOM 2790 O O . ARG B 1 101 ? -16.141 26.141 9.688 1 98.44 101 ARG B O 1
ATOM 2797 N N . VAL B 1 102 ? -17.344 27.922 9.078 1 98 102 VAL B N 1
ATOM 2798 C CA . VAL B 1 102 ? -16.375 28.859 9.648 1 98 102 VAL B CA 1
ATOM 2799 C C . VAL B 1 102 ? -17.031 29.672 10.758 1 98 102 VAL B C 1
ATOM 2801 O O . VAL B 1 102 ? -18.141 30.203 10.578 1 98 102 VAL B O 1
ATOM 2804 N N . THR B 1 103 ? -16.422 29.656 11.891 1 96.38 103 THR B N 1
ATOM 2805 C CA . THR B 1 103 ? -16.891 30.453 13.016 1 96.38 103 THR B CA 1
ATOM 2806 C C . THR B 1 103 ? -15.844 31.5 13.406 1 96.38 103 THR B C 1
ATOM 2808 O O . THR B 1 103 ? -14.688 31.156 13.648 1 96.38 103 THR B O 1
ATOM 2811 N N . GLU B 1 104 ? -16.188 32.688 13.414 1 94.69 104 GLU B N 1
ATOM 2812 C CA . GLU B 1 104 ? -15.336 33.75 13.922 1 94.69 104 GLU B CA 1
ATOM 2813 C C . GLU B 1 104 ? -15.719 34.125 15.352 1 94.69 104 GLU B C 1
ATOM 2815 O O . GLU B 1 104 ? -16.891 34.312 15.656 1 94.69 104 GLU B O 1
ATOM 2820 N N . ARG B 1 105 ? -14.703 34.125 16.172 1 89.12 105 ARG B N 1
ATOM 2821 C CA . ARG B 1 105 ? -14.914 34.625 17.516 1 89.12 105 ARG B CA 1
ATOM 2822 C C . ARG B 1 105 ? -14.445 36.094 17.625 1 89.12 105 ARG B C 1
ATOM 2824 O O . ARG B 1 105 ? -13.258 36.375 17.453 1 89.12 105 ARG B O 1
ATOM 2831 N N . GLU B 1 106 ? -15.344 36.969 17.781 1 83.38 106 GLU B N 1
ATOM 2832 C CA . GLU B 1 106 ? -15.008 38.375 17.875 1 83.38 106 GLU B CA 1
ATOM 2833 C C . GLU B 1 106 ? -15.133 38.875 19.312 1 83.38 106 GLU B C 1
ATOM 2835 O O . GLU B 1 106 ? -16.109 38.562 20 1 83.38 106 GLU B O 1
ATOM 2840 N N . LYS B 1 107 ? -14.125 39.406 19.766 1 76.62 107 LYS B N 1
ATOM 2841 C CA . LYS B 1 107 ? -14.18 40.062 21.078 1 76.62 107 LYS B CA 1
ATOM 2842 C C . LYS B 1 107 ? -14.828 41.438 20.984 1 76.62 107 LYS B C 1
ATOM 2844 O O . LYS B 1 107 ? -14.375 42.281 20.203 1 76.62 107 LYS B O 1
ATOM 2849 N N . THR B 1 108 ? -15.969 41.594 21.672 1 75.56 108 THR B N 1
ATOM 2850 C CA . THR B 1 108 ? -16.672 42.875 21.688 1 75.56 108 THR B CA 1
ATOM 2851 C C . THR B 1 108 ? -15.922 43.875 22.531 1 75.56 108 THR B C 1
ATOM 2853 O O . THR B 1 108 ? -14.977 43.531 23.234 1 75.56 108 THR B O 1
ATOM 2856 N N . GLN B 1 109 ? -16.281 45.125 22.391 1 77.81 109 GLN B N 1
ATOM 2857 C CA . GLN B 1 109 ? -15.703 46.219 23.172 1 77.81 109 GLN B CA 1
ATOM 2858 C C . GLN B 1 109 ? -15.875 46 24.672 1 77.81 109 GLN B C 1
ATOM 2860 O O . GLN B 1 109 ? -15.047 46.438 25.469 1 77.81 109 GLN B O 1
ATOM 2865 N N . THR B 1 110 ? -16.891 45.25 24.922 1 81.31 110 THR B N 1
ATOM 2866 C CA . THR B 1 110 ? -17.188 44.969 26.312 1 81.31 110 THR B CA 1
ATOM 2867 C C . THR B 1 110 ? -16.406 43.75 26.812 1 81.31 110 THR B C 1
ATOM 2869 O O . THR B 1 110 ? -16.469 43.406 27.984 1 81.31 110 THR B O 1
ATOM 2872 N N . GLY B 1 111 ? -15.695 43.094 25.938 1 78.19 111 GLY B N 1
ATOM 2873 C CA . GLY B 1 111 ? -14.867 41.969 26.328 1 78.19 111 GLY B CA 1
ATOM 2874 C C . GLY B 1 111 ? -15.523 40.625 26.047 1 78.19 111 GLY B C 1
ATOM 2875 O O . GLY B 1 111 ? -14.883 39.594 26.172 1 78.19 111 GLY B O 1
ATOM 2876 N N . ASP B 1 112 ? -16.828 40.781 25.641 1 76.56 112 ASP B N 1
ATOM 2877 C CA . ASP B 1 112 ? -17.562 39.562 25.359 1 76.56 112 ASP B CA 1
ATOM 2878 C C . ASP B 1 112 ? -17.234 39.031 23.969 1 76.56 112 ASP B C 1
ATOM 2880 O O . ASP B 1 112 ? -16.828 39.781 23.094 1 76.56 112 ASP B O 1
ATOM 2884 N N . PHE B 1 113 ? -17.219 37.688 23.812 1 77.81 113 PHE B N 1
ATOM 2885 C CA . PHE B 1 113 ? -16.984 37.094 22.484 1 77.81 113 PHE B CA 1
ATOM 2886 C C . PHE B 1 113 ? -18.297 36.781 21.781 1 77.81 113 PHE B C 1
ATOM 2888 O O . PHE B 1 113 ? -19.234 36.281 22.406 1 77.81 113 PHE B O 1
ATOM 2895 N N . ILE B 1 114 ? -18.453 37.375 20.609 1 83.56 114 ILE B N 1
ATOM 2896 C CA . ILE B 1 114 ? -19.578 37 19.75 1 83.56 114 ILE B CA 1
ATOM 2897 C C . ILE B 1 114 ? -19.094 36.094 18.609 1 83.56 114 ILE B C 1
ATOM 2899 O O . ILE B 1 114 ? -18.031 36.344 18.031 1 83.56 114 ILE B O 1
ATOM 2903 N N . ASP B 1 115 ? -19.859 35.062 18.453 1 88.88 115 ASP B N 1
ATOM 2904 C CA . ASP B 1 115 ? -19.516 34.094 17.391 1 88.88 115 ASP B CA 1
ATOM 2905 C C . ASP B 1 115 ? -20.391 34.312 16.156 1 88.88 115 ASP B C 1
ATOM 2907 O O . ASP B 1 115 ? -21.594 34.531 16.281 1 88.88 115 ASP B O 1
ATOM 2911 N N . ARG B 1 116 ? -19.797 34.5 15.07 1 92.25 116 ARG B N 1
ATOM 2912 C CA . ARG B 1 116 ? -20.469 34.5 13.773 1 92.25 116 ARG B CA 1
ATOM 2913 C C . ARG B 1 116 ? -20.047 33.281 12.953 1 92.25 116 ARG B C 1
ATOM 2915 O O . ARG B 1 116 ? -18.844 33.031 12.781 1 92.25 116 ARG B O 1
ATOM 2922 N N . SER B 1 117 ? -21.031 32.531 12.547 1 95.25 117 SER B N 1
ATOM 2923 C CA . SER B 1 117 ? -20.734 31.297 11.82 1 95.25 117 SER B CA 1
ATOM 2924 C C . SER B 1 117 ? -21.328 31.312 10.414 1 95.25 117 SER B C 1
ATOM 2926 O O . SER B 1 117 ? -22.391 31.906 10.195 1 95.25 117 SER B O 1
ATOM 2928 N N . LYS B 1 118 ? -20.703 30.812 9.547 1 97.44 118 LYS B N 1
ATOM 2929 C CA . LYS B 1 118 ? -21.172 30.625 8.188 1 97.44 118 LYS B CA 1
ATOM 2930 C C . LYS B 1 118 ? -20.906 29.203 7.707 1 97.44 118 LYS B C 1
ATOM 2932 O O . LYS B 1 118 ? -19.969 28.547 8.172 1 97.44 118 LYS B O 1
ATOM 2937 N N . ARG B 1 119 ? -21.766 28.75 6.805 1 97.69 119 ARG B N 1
ATOM 2938 C CA . ARG B 1 119 ? -21.656 27.422 6.211 1 97.69 119 ARG B CA 1
ATOM 2939 C C . ARG B 1 119 ? -21.531 27.5 4.695 1 97.69 119 ARG B C 1
ATOM 2941 O O . ARG B 1 119 ? -22.234 28.281 4.047 1 97.69 119 ARG B O 1
ATOM 2948 N N . SER B 1 120 ? -20.672 26.734 4.18 1 98.31 120 SER B N 1
ATOM 2949 C CA . SER B 1 120 ? -20.5 26.734 2.73 1 98.31 120 SER B CA 1
ATOM 2950 C C . SER B 1 120 ? -21.656 26.016 2.037 1 98.31 120 SER B C 1
ATOM 2952 O O . SER B 1 120 ? -22.469 25.359 2.695 1 98.31 120 SER B O 1
ATOM 2954 N N . ARG B 1 121 ? -21.656 26.203 0.715 1 97.75 121 ARG B N 1
ATOM 2955 C CA . ARG B 1 121 ? -22.516 25.328 -0.079 1 97.75 121 ARG B CA 1
ATOM 2956 C C . ARG B 1 121 ? -22.047 23.891 -0.022 1 97.75 121 ARG B C 1
ATOM 2958 O O . ARG B 1 121 ? -20.875 23.625 0.283 1 97.75 121 ARG B O 1
ATOM 2965 N N . ASN B 1 122 ? -22.969 23.016 -0.292 1 97.81 122 ASN B N 1
ATOM 2966 C CA . ASN B 1 122 ? -22.625 21.594 -0.341 1 97.81 122 ASN B CA 1
ATOM 2967 C C . ASN B 1 122 ? -21.734 21.281 -1.539 1 97.81 122 ASN B C 1
ATOM 2969 O O . ASN B 1 122 ? -21.984 21.75 -2.646 1 97.81 122 ASN B O 1
ATOM 2973 N N . VAL B 1 123 ? -20.672 20.609 -1.283 1 98.62 123 VAL B N 1
ATOM 2974 C CA . VAL B 1 123 ? -19.875 20.047 -2.359 1 98.62 123 VAL B CA 1
ATOM 2975 C C . VAL B 1 123 ? -20.094 18.531 -2.439 1 98.62 123 VAL B C 1
ATOM 2977 O O . VAL B 1 123 ? -19.656 17.781 -1.564 1 98.62 123 VAL B O 1
ATOM 2980 N N . GLN B 1 124 ? -20.766 18.203 -3.426 1 98.62 124 GLN B N 1
ATOM 2981 C CA . GLN B 1 124 ? -21.062 16.781 -3.619 1 98.62 124 GLN B CA 1
ATOM 2982 C C . GLN B 1 124 ? -19.891 16.062 -4.266 1 98.62 124 GLN B C 1
ATOM 2984 O O . GLN B 1 124 ? -19.422 16.453 -5.336 1 98.62 124 GLN B O 1
ATOM 2989 N N . ILE B 1 125 ? -19.359 14.969 -3.631 1 98.81 125 ILE B N 1
ATOM 2990 C CA . ILE B 1 125 ? -18.281 14.141 -4.168 1 98.81 125 ILE B CA 1
ATOM 2991 C C . ILE B 1 125 ? -18.812 12.727 -4.434 1 98.81 125 ILE B C 1
ATOM 2993 O O . ILE B 1 125 ? -19.5 12.148 -3.594 1 98.81 125 ILE B O 1
ATOM 2997 N N . ALA B 1 126 ? -18.562 12.242 -5.59 1 98.69 126 ALA B N 1
ATOM 2998 C CA . ALA B 1 126 ? -18.891 10.859 -5.934 1 98.69 126 ALA B CA 1
ATOM 2999 C C . ALA B 1 126 ? -17.625 10 -6 1 98.69 126 ALA B C 1
ATOM 3001 O O . ALA B 1 126 ? -16.625 10.391 -6.609 1 98.69 126 ALA B O 1
ATOM 3002 N N . VAL B 1 127 ? -17.641 8.891 -5.305 1 97.56 127 VAL B N 1
ATOM 3003 C CA . VAL B 1 127 ? -16.547 7.922 -5.363 1 97.56 127 VAL B CA 1
ATOM 3004 C C . VAL B 1 127 ? -17.078 6.574 -5.848 1 97.56 127 VAL B C 1
ATOM 3006 O O . VAL B 1 127 ? -17.859 5.922 -5.152 1 97.56 127 VAL B O 1
ATOM 3009 N N . THR B 1 128 ? -16.641 6.172 -6.957 1 95.94 128 THR B N 1
ATOM 3010 C CA . THR B 1 128 ? -17.094 4.906 -7.523 1 95.94 128 THR B CA 1
ATOM 3011 C C . THR B 1 128 ? -16.094 3.797 -7.227 1 95.94 128 THR B C 1
ATOM 3013 O O . THR B 1 128 ? -14.883 4.035 -7.207 1 95.94 128 THR B O 1
ATOM 3016 N N . PRO B 1 129 ? -16.609 2.57 -6.914 1 92.44 129 PRO B N 1
ATOM 3017 C CA . PRO B 1 129 ? -15.688 1.452 -6.707 1 92.44 129 PRO B CA 1
ATOM 3018 C C . PRO B 1 129 ? -14.859 1.133 -7.945 1 92.44 129 PRO B C 1
ATOM 3020 O O . PRO B 1 129 ? -15.281 1.419 -9.07 1 92.44 129 PRO B O 1
ATOM 3023 N N . LEU B 1 130 ? -13.68 0.654 -7.695 1 89.88 130 LEU B N 1
ATOM 3024 C CA . LEU B 1 130 ? -12.859 0.166 -8.797 1 89.88 130 LEU B CA 1
ATOM 3025 C C . LEU B 1 130 ? -13.555 -0.984 -9.523 1 89.88 130 LEU B C 1
ATOM 3027 O O . LEU B 1 130 ? -14.062 -1.907 -8.883 1 89.88 130 LEU B O 1
ATOM 3031 N N . LYS B 1 131 ? -13.609 -0.868 -10.844 1 89.88 131 LYS B N 1
ATOM 3032 C CA . LYS B 1 131 ? -14.281 -1.904 -11.625 1 89.88 131 LYS B CA 1
ATOM 3033 C C . LYS B 1 131 ? -13.312 -2.58 -12.586 1 89.88 131 LYS B C 1
ATOM 3035 O O . LYS B 1 131 ? -12.445 -1.923 -13.172 1 89.88 131 LYS B O 1
ATOM 3040 N N . SER B 1 132 ? -13.492 -3.906 -12.711 1 93.44 132 SER B N 1
ATOM 3041 C CA . SER B 1 132 ? -12.664 -4.691 -13.625 1 93.44 132 SER B CA 1
ATOM 3042 C C . SER B 1 132 ? -13.281 -4.742 -15.023 1 93.44 132 SER B C 1
ATOM 3044 O O . SER B 1 132 ? -14.5 -4.855 -15.164 1 93.44 132 SER B O 1
ATOM 3046 N N . ASN B 1 133 ? -12.469 -4.531 -16.078 1 96.06 133 ASN B N 1
ATOM 3047 C CA . ASN B 1 133 ? -12.914 -4.641 -17.469 1 96.06 133 ASN B CA 1
ATOM 3048 C C . ASN B 1 133 ? -12.211 -5.789 -18.188 1 96.06 133 ASN B C 1
ATOM 3050 O O . ASN B 1 133 ? -11.945 -5.703 -19.391 1 96.06 133 ASN B O 1
ATOM 3054 N N . ILE B 1 134 ? -11.891 -6.742 -17.406 1 97.94 134 ILE B N 1
ATOM 3055 C CA . ILE B 1 134 ? -11.117 -7.824 -18 1 97.94 134 ILE B CA 1
ATOM 3056 C C . ILE B 1 134 ? -11.969 -8.555 -19.031 1 97.94 134 ILE B C 1
ATOM 3058 O O . ILE B 1 134 ? -13.195 -8.562 -18.938 1 97.94 134 ILE B O 1
ATOM 3062 N N . THR B 1 135 ? -11.312 -9.102 -20.031 1 98.38 135 THR B N 1
ATOM 3063 C CA . THR B 1 135 ? -11.906 -10.016 -21.016 1 98.38 135 THR B CA 1
ATOM 3064 C C . THR B 1 135 ? -11.102 -11.312 -21.094 1 98.38 135 THR B C 1
ATOM 3066 O O . THR B 1 135 ? -9.898 -11.32 -20.828 1 98.38 135 THR B O 1
ATOM 3069 N N . VAL B 1 136 ? -11.828 -12.328 -21.422 1 98.38 136 VAL B N 1
ATOM 3070 C CA . VAL B 1 136 ? -11.188 -13.641 -21.453 1 98.38 136 VAL B CA 1
ATOM 3071 C C . VAL B 1 136 ? -11.305 -14.227 -22.859 1 98.38 136 VAL B C 1
ATOM 3073 O O . VAL B 1 136 ? -12.359 -14.148 -23.484 1 98.38 136 VAL B O 1
ATOM 3076 N N . SER B 1 137 ? -10.156 -14.672 -23.328 1 98.31 137 SER B N 1
ATOM 3077 C CA . SER B 1 137 ? -10.125 -15.422 -24.578 1 98.31 137 SER B CA 1
ATOM 3078 C C . SER B 1 137 ? -9.586 -16.844 -24.375 1 98.31 137 SER B C 1
ATOM 3080 O O . SER B 1 137 ? -8.602 -17.031 -23.656 1 98.31 137 SER B O 1
ATOM 3082 N N . LEU B 1 138 ? -10.289 -17.781 -24.953 1 97.62 138 LEU B N 1
ATOM 3083 C CA . LEU B 1 138 ? -9.914 -19.188 -24.828 1 97.62 138 LEU B CA 1
ATOM 3084 C C . LEU B 1 138 ? -9.609 -19.781 -26.188 1 97.62 138 LEU B C 1
ATOM 3086 O O . LEU B 1 138 ? -10.391 -19.641 -27.141 1 97.62 138 LEU B O 1
ATOM 3090 N N . THR B 1 139 ? -8.445 -20.438 -26.25 1 96.94 139 THR B N 1
ATOM 3091 C CA . THR B 1 139 ? -8.078 -21.156 -27.469 1 96.94 139 THR B CA 1
ATOM 3092 C C . THR B 1 139 ? -7.629 -22.578 -27.156 1 96.94 139 THR B C 1
ATOM 3094 O O . THR B 1 139 ? -7.246 -22.875 -26.016 1 96.94 139 THR B O 1
ATOM 3097 N N . SER B 1 140 ? -7.832 -23.422 -28.062 1 94.19 140 SER B N 1
ATOM 3098 C CA . SER B 1 140 ? -7.402 -24.812 -27.922 1 94.19 140 SER B CA 1
ATOM 3099 C C . SER B 1 140 ? -6.512 -25.219 -29.094 1 94.19 140 SER B C 1
ATOM 3101 O O . SER B 1 140 ? -6.668 -24.719 -30.203 1 94.19 140 SER B O 1
ATOM 3103 N N . ASN B 1 141 ? -5.594 -26.141 -28.734 1 90.56 141 ASN B N 1
ATOM 3104 C CA . ASN B 1 141 ? -4.734 -26.641 -29.812 1 90.56 141 ASN B CA 1
ATOM 3105 C C . ASN B 1 141 ? -5.473 -27.609 -30.719 1 90.56 141 ASN B C 1
ATOM 3107 O O . ASN B 1 141 ? -5 -27.938 -31.812 1 90.56 141 ASN B O 1
ATOM 3111 N N . THR B 1 142 ? -6.59 -28.219 -30.25 1 85.19 142 THR B N 1
ATOM 3112 C CA . THR B 1 142 ? -7.355 -29.156 -31.062 1 85.19 142 THR B CA 1
ATOM 3113 C C . THR B 1 142 ? -8.844 -29.047 -30.75 1 85.19 142 THR B C 1
ATOM 3115 O O . THR B 1 142 ? -9.227 -28.688 -29.641 1 85.19 142 THR B O 1
ATOM 3118 N N . SER B 1 143 ? -9.609 -29.312 -31.797 1 82.44 143 SER B N 1
ATOM 3119 C CA . SER B 1 143 ? -11.055 -29.375 -31.594 1 82.44 143 SER B CA 1
ATOM 3120 C C . SER B 1 143 ? -11.539 -30.812 -31.453 1 82.44 143 SER B C 1
ATOM 3122 O O . SER B 1 143 ? -12.664 -31.047 -31.016 1 82.44 143 SER B O 1
ATOM 3124 N N . GLU B 1 144 ? -10.672 -31.672 -31.828 1 86.31 144 GLU B N 1
ATOM 3125 C CA . GLU B 1 144 ? -11 -33.094 -31.734 1 86.31 144 GLU B CA 1
ATOM 3126 C C . GLU B 1 144 ? -10.102 -33.781 -30.719 1 86.31 144 GLU B C 1
ATOM 3128 O O . GLU B 1 144 ? -8.898 -33.5 -30.641 1 86.31 144 GLU B O 1
ATOM 3133 N N . ILE B 1 145 ? -10.797 -34.625 -29.969 1 84.19 145 ILE B N 1
ATOM 3134 C CA . ILE B 1 145 ? -10.031 -35.375 -28.953 1 84.19 145 ILE B CA 1
ATOM 3135 C C . ILE B 1 145 ? -9.602 -36.719 -29.531 1 84.19 145 ILE B C 1
ATOM 3137 O O . ILE B 1 145 ? -10.43 -37.5 -29.984 1 84.19 145 ILE B O 1
ATOM 3141 N N . MET B 1 146 ? -8.305 -36.906 -29.641 1 86.44 146 MET B N 1
ATOM 3142 C CA . MET B 1 146 ? -7.777 -38.25 -29.969 1 86.44 146 MET B CA 1
ATOM 3143 C C . MET B 1 146 ? -7.207 -38.906 -28.719 1 86.44 146 MET B C 1
ATOM 3145 O O . MET B 1 146 ? -6.438 -38.312 -27.984 1 86.44 146 MET B O 1
ATOM 3149 N N . GLU B 1 147 ? -7.734 -40.094 -28.578 1 87.12 147 GLU B N 1
ATOM 3150 C CA . GLU B 1 147 ? -7.258 -40.844 -27.406 1 87.12 147 GLU B CA 1
ATOM 3151 C C . GLU B 1 147 ? -5.73 -40.875 -27.359 1 87.12 147 GLU B C 1
ATOM 3153 O O . GLU B 1 147 ? -5.082 -41.094 -28.375 1 87.12 147 GLU B O 1
ATOM 3158 N N . GLY B 1 148 ? -5.215 -40.594 -26.172 1 86.94 148 GLY B N 1
ATOM 3159 C CA . GLY B 1 148 ? -3.773 -40.688 -25.984 1 86.94 148 GLY B CA 1
ATOM 3160 C C . GLY B 1 148 ? -3.061 -39.375 -26.266 1 86.94 148 GLY B C 1
ATOM 3161 O O . GLY B 1 148 ? -1.91 -39.188 -25.875 1 86.94 148 GLY B O 1
ATOM 3162 N N . GLU B 1 149 ? -3.756 -38.469 -26.953 1 88.62 149 GLU B N 1
ATOM 3163 C CA . GLU B 1 149 ? -3.137 -37.188 -27.297 1 88.62 149 GLU B CA 1
ATOM 3164 C C . GLU B 1 149 ? -3.322 -36.188 -26.156 1 88.62 149 GLU B C 1
ATOM 3166 O O . GLU B 1 149 ? -3.971 -36.469 -25.156 1 88.62 149 GLU B O 1
ATOM 3171 N N . SER B 1 150 ? -2.619 -35.062 -26.375 1 91.56 150 SER B N 1
ATOM 3172 C CA . SER B 1 150 ? -2.738 -34.031 -25.359 1 91.56 150 SER B CA 1
ATOM 3173 C C . SER B 1 150 ? -3.67 -32.906 -25.828 1 91.56 150 SER B C 1
ATOM 3175 O O . SER B 1 150 ? -3.658 -32.531 -27 1 91.56 150 SER B O 1
ATOM 3177 N N . ILE B 1 151 ? -4.539 -32.531 -24.859 1 93.56 151 ILE B N 1
ATOM 3178 C CA . ILE B 1 151 ? -5.379 -31.375 -25.078 1 93.56 151 ILE B CA 1
ATOM 3179 C C . ILE B 1 151 ? -4.77 -30.172 -24.359 1 93.56 151 ILE B C 1
ATOM 3181 O O . ILE B 1 151 ? -4.492 -30.219 -23.156 1 93.56 151 ILE B O 1
ATOM 3185 N N . GLN B 1 152 ? -4.547 -29.109 -25.141 1 95.06 152 GLN B N 1
ATOM 3186 C CA . GLN B 1 152 ? -4.004 -27.906 -24.531 1 95.06 152 GLN B CA 1
ATOM 3187 C C . GLN B 1 152 ? -4.941 -26.719 -24.75 1 95.06 152 GLN B C 1
ATOM 3189 O O . GLN B 1 152 ? -5.27 -26.359 -25.875 1 95.06 152 GLN B O 1
ATOM 3194 N N . LEU B 1 153 ? -5.32 -26.172 -23.672 1 97 153 LEU B N 1
ATOM 3195 C CA . LEU B 1 153 ? -6.16 -24.984 -23.688 1 97 153 LEU B CA 1
ATOM 3196 C C . LEU B 1 153 ? -5.398 -23.766 -23.172 1 97 153 LEU B C 1
ATOM 3198 O O . LEU B 1 153 ? -4.633 -23.875 -22.203 1 97 153 LEU B O 1
ATOM 3202 N N . THR B 1 154 ? -5.551 -22.656 -23.828 1 98 154 THR B N 1
ATOM 3203 C CA . THR B 1 154 ? -4.898 -21.422 -23.438 1 98 154 THR B CA 1
ATOM 3204 C C . THR B 1 154 ? -5.93 -20.328 -23.156 1 98 154 THR B C 1
ATOM 3206 O O . THR B 1 154 ? -6.789 -20.047 -23.984 1 98 154 THR B O 1
ATOM 3209 N N . CYS B 1 155 ? -5.867 -19.859 -21.984 1 98.44 155 CYS B N 1
ATOM 3210 C CA . CYS B 1 155 ? -6.742 -18.781 -21.531 1 98.44 155 CYS B CA 1
ATOM 3211 C C . CYS B 1 155 ? -5.969 -17.469 -21.375 1 98.44 155 CYS B C 1
ATOM 3213 O O . CYS B 1 155 ? -5.055 -17.375 -20.562 1 98.44 155 CYS B O 1
ATOM 3215 N N . VAL B 1 156 ? -6.34 -16.438 -22.141 1 98.5 156 VAL B N 1
ATOM 3216 C CA . VAL B 1 156 ? -5.684 -15.141 -22.094 1 98.5 156 VAL B CA 1
ATOM 3217 C C . VAL B 1 156 ? -6.645 -14.094 -21.531 1 98.5 156 VAL B C 1
ATOM 3219 O O . VAL B 1 156 ? -7.781 -13.984 -22 1 98.5 156 VAL B O 1
ATOM 3222 N N . VAL B 1 157 ? -6.18 -13.43 -20.531 1 98.44 157 VAL B N 1
ATOM 3223 C CA . VAL B 1 157 ? -6.988 -12.383 -19.906 1 98.44 157 VAL B CA 1
ATOM 3224 C C . VAL B 1 157 ? -6.453 -11.016 -20.312 1 98.44 157 VAL B C 1
ATOM 3226 O O . VAL B 1 157 ? -5.254 -10.75 -20.188 1 98.44 157 VAL B O 1
ATOM 3229 N N . SER B 1 158 ? -7.312 -10.148 -20.75 1 98.12 158 SER B N 1
ATOM 3230 C CA . SER B 1 158 ? -6.895 -8.828 -21.219 1 98.12 158 SER B CA 1
ATOM 3231 C C . SER B 1 158 ? -7.395 -7.73 -20.281 1 98.12 158 SER B C 1
ATOM 3233 O O . SER B 1 158 ? -8.344 -7.941 -19.531 1 98.12 158 SER B O 1
ATOM 3235 N N . ASN B 1 159 ? -6.723 -6.496 -20.297 1 96.56 159 ASN B N 1
ATOM 3236 C CA . ASN B 1 159 ? -7.102 -5.297 -19.562 1 96.56 159 ASN B CA 1
ATOM 3237 C C . ASN B 1 159 ? -6.988 -5.516 -18.047 1 96.56 159 ASN B C 1
ATOM 3239 O O . ASN B 1 159 ? -7.875 -5.121 -17.297 1 96.56 159 ASN B O 1
ATOM 3243 N N . THR B 1 160 ? -5.965 -6.215 -17.719 1 94.19 160 THR B N 1
ATOM 3244 C CA . THR B 1 160 ? -5.785 -6.566 -16.312 1 94.19 160 THR B CA 1
ATOM 3245 C C . THR B 1 160 ? -5.188 -5.398 -15.531 1 94.19 160 THR B C 1
ATOM 3247 O O . THR B 1 160 ? -4.324 -4.68 -16.047 1 94.19 160 THR B O 1
ATOM 3250 N N . LEU B 1 161 ? -5.711 -5.176 -14.367 1 86.56 161 LEU B N 1
ATOM 3251 C CA . LEU B 1 161 ? -5.195 -4.152 -13.469 1 86.56 161 LEU B CA 1
ATOM 3252 C C . LEU B 1 161 ? -4.492 -4.781 -12.266 1 86.56 161 LEU B C 1
ATOM 3254 O O . LEU B 1 161 ? -3.709 -4.121 -11.586 1 86.56 161 LEU B O 1
ATOM 3258 N N . GLY B 1 162 ? 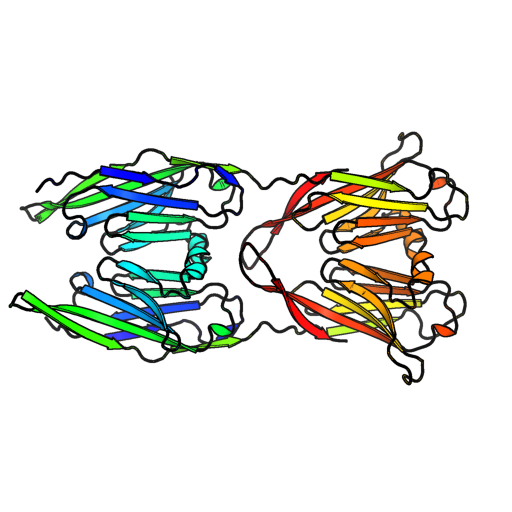-4.789 -6.027 -11.992 1 89 162 GLY B N 1
ATOM 3259 C CA . GLY B 1 162 ? -4.297 -6.672 -10.781 1 89 162 GLY B CA 1
ATOM 3260 C C . GLY B 1 162 ? -4.117 -8.172 -10.938 1 89 162 GLY B C 1
ATOM 3261 O O . GLY B 1 162 ? -4.207 -8.703 -12.047 1 89 162 GLY B O 1
ATOM 3262 N N . PRO B 1 163 ? -3.896 -8.797 -9.805 1 92.75 163 PRO B N 1
ATOM 3263 C CA . PRO B 1 163 ? -3.697 -10.242 -9.844 1 92.75 163 PRO B CA 1
ATOM 3264 C C . PRO B 1 163 ? -4.949 -11 -10.289 1 92.75 163 PRO B C 1
ATOM 3266 O O . PRO B 1 163 ? -6.066 -10.516 -10.086 1 92.75 163 PRO B O 1
ATOM 3269 N N . LEU B 1 164 ? -4.633 -12.141 -10.82 1 97 164 LEU B N 1
ATOM 3270 C CA . LEU B 1 164 ? -5.727 -12.93 -11.367 1 97 164 LEU B CA 1
ATOM 3271 C C . LEU B 1 164 ? -5.832 -14.273 -10.656 1 97 164 LEU B C 1
ATOM 3273 O O . LEU B 1 164 ? -4.82 -14.852 -10.25 1 97 164 LEU B O 1
ATOM 3277 N N . SER B 1 165 ? -7.059 -14.656 -10.469 1 97.56 165 SER B N 1
ATOM 3278 C CA . SER B 1 165 ? -7.352 -16.062 -10.234 1 97.56 165 SER B CA 1
ATOM 3279 C C . SER B 1 165 ? -8.133 -16.656 -11.406 1 97.56 165 SER B C 1
ATOM 3281 O O . SER B 1 165 ? -8.875 -15.953 -12.086 1 97.56 165 SER B O 1
ATOM 3283 N N . VAL B 1 166 ? -7.906 -17.938 -11.602 1 98.19 166 VAL B N 1
ATOM 3284 C CA . VAL B 1 166 ? -8.555 -18.578 -12.742 1 98.19 166 VAL B CA 1
ATOM 3285 C C . VAL B 1 166 ? -9.109 -19.938 -12.312 1 98.19 166 VAL B C 1
ATOM 3287 O O . VAL B 1 166 ? -8.484 -20.656 -11.539 1 98.19 166 VAL B O 1
ATOM 3290 N N . THR B 1 167 ? -10.273 -20.234 -12.844 1 98.44 167 THR B N 1
ATOM 3291 C CA . THR B 1 167 ? -10.891 -21.547 -12.656 1 98.44 167 THR B CA 1
ATOM 3292 C C . THR B 1 167 ? -11.242 -22.172 -14.008 1 98.44 167 THR B C 1
ATOM 3294 O O . THR B 1 167 ? -11.812 -21.516 -14.875 1 98.44 167 THR B O 1
ATOM 3297 N N . TRP B 1 168 ? -10.812 -23.406 -14.164 1 98.31 168 TRP B N 1
ATOM 3298 C CA . TRP B 1 168 ? -11.164 -24.203 -15.336 1 98.31 168 TRP B CA 1
ATOM 3299 C C . TRP B 1 168 ? -12.312 -25.156 -15.016 1 98.31 168 TRP B C 1
ATOM 3301 O O . TRP B 1 168 ? -12.25 -25.906 -14.039 1 98.31 168 TRP B O 1
ATOM 3311 N N . GLN B 1 169 ? -13.273 -25.109 -15.906 1 97.69 169 GLN B N 1
ATOM 3312 C CA . GLN B 1 169 ? -14.414 -26 -15.703 1 97.69 169 GLN B CA 1
ATOM 3313 C C . GLN B 1 169 ? -14.711 -26.812 -16.969 1 97.69 169 GLN B C 1
ATOM 3315 O O . GLN B 1 169 ? -14.383 -26.391 -18.078 1 97.69 169 GLN B O 1
ATOM 3320 N N . TRP B 1 170 ? -15.195 -27.984 -16.734 1 96.38 170 TRP B N 1
ATOM 3321 C CA . TRP B 1 170 ? -15.594 -28.891 -17.797 1 96.38 170 TRP B CA 1
ATOM 3322 C C . TRP B 1 170 ? -17.078 -29.25 -17.688 1 96.38 170 TRP B C 1
ATOM 3324 O O . TRP B 1 170 ? -17.594 -29.469 -16.594 1 96.38 170 TRP B O 1
ATOM 3334 N N . THR B 1 171 ? -17.734 -29.156 -18.797 1 95.44 171 THR B N 1
ATOM 3335 C CA . THR B 1 171 ? -19.094 -29.656 -18.922 1 95.44 171 THR B CA 1
ATOM 3336 C C . THR B 1 171 ? -19.203 -30.672 -20.062 1 95.44 171 THR B C 1
ATOM 3338 O O . THR B 1 171 ? -18.422 -30.609 -21.016 1 95.44 171 THR B O 1
ATOM 3341 N N . ASP B 1 172 ? -20.078 -31.5 -19.859 1 92 172 ASP B N 1
ATOM 3342 C CA . ASP B 1 172 ? -20.25 -32.531 -20.891 1 92 172 ASP B CA 1
ATOM 3343 C C . ASP B 1 172 ? -20.609 -31.891 -22.234 1 92 172 ASP B C 1
ATOM 3345 O O . ASP B 1 172 ? -20.922 -30.703 -22.312 1 92 172 ASP B O 1
ATOM 3349 N N . LYS B 1 173 ? -20.453 -32.562 -23.359 1 87.31 173 LYS B N 1
ATOM 3350 C CA . LYS B 1 173 ? -20.578 -32.094 -24.734 1 87.31 173 LYS B CA 1
ATOM 3351 C C . LYS B 1 173 ? -21.938 -31.422 -24.953 1 87.31 173 LYS B C 1
ATOM 3353 O O . LYS B 1 173 ? -22.031 -30.438 -25.672 1 87.31 173 LYS B O 1
ATOM 3358 N N . ASP B 1 174 ? -22.875 -31.906 -24.234 1 86.62 174 ASP B N 1
ATOM 3359 C CA . ASP B 1 174 ? -24.234 -31.391 -24.422 1 86.62 174 ASP B CA 1
ATOM 3360 C C . ASP B 1 174 ? -24.531 -30.25 -23.438 1 86.62 174 ASP B C 1
ATOM 3362 O O . ASP B 1 174 ? -25.594 -29.641 -23.5 1 86.62 174 ASP B O 1
ATOM 3366 N N . GLY B 1 175 ? -23.578 -30.062 -22.562 1 79.19 175 GLY B N 1
ATOM 3367 C CA . GLY B 1 175 ? -23.75 -29.031 -21.547 1 79.19 175 GLY B CA 1
ATOM 3368 C C . GLY B 1 175 ? -24.812 -29.391 -20.516 1 79.19 175 GLY B C 1
ATOM 3369 O O . GLY B 1 175 ? -25.375 -28.516 -19.875 1 79.19 175 GLY B O 1
ATOM 3370 N N . ALA B 1 176 ? -25.266 -30.562 -20.531 1 76.62 176 ALA B N 1
ATOM 3371 C CA . ALA B 1 176 ? -26.406 -31 -19.719 1 76.62 176 ALA B CA 1
ATOM 3372 C C . ALA B 1 176 ? -25.984 -31.281 -18.281 1 76.62 176 ALA B C 1
ATOM 3374 O O . ALA B 1 176 ? -26.797 -31.156 -17.359 1 76.62 176 ALA B O 1
ATOM 3375 N N . GLY B 1 177 ? -24.828 -31.547 -18.016 1 82.62 177 GLY B N 1
ATOM 3376 C CA . GLY B 1 177 ? -24.375 -31.844 -16.672 1 82.62 177 GLY B CA 1
ATOM 3377 C C . GLY B 1 177 ? -23.766 -30.656 -15.969 1 82.62 177 GLY B C 1
ATOM 3378 O O . GLY B 1 177 ? -23.562 -29.609 -16.578 1 82.62 177 GLY B O 1
ATOM 3379 N N . PRO B 1 178 ? -23.719 -30.75 -14.672 1 91.94 178 PRO B N 1
ATOM 3380 C CA . PRO B 1 178 ? -23.109 -29.672 -13.906 1 91.94 178 PRO B CA 1
ATOM 3381 C C . PRO B 1 178 ? -21.656 -29.422 -14.289 1 91.94 178 PRO B C 1
ATOM 3383 O O . PRO B 1 178 ? -20.953 -30.359 -14.68 1 91.94 178 PRO B O 1
ATOM 3386 N N . ALA B 1 179 ? -21.281 -28.188 -14.273 1 94.06 179 ALA B N 1
ATOM 3387 C CA . ALA B 1 179 ? -19.891 -27.844 -14.5 1 94.06 179 ALA B CA 1
ATOM 3388 C C . ALA B 1 179 ? -19 -28.422 -13.406 1 94.06 179 ALA B C 1
ATOM 3390 O O . ALA B 1 179 ? -19.328 -28.344 -12.219 1 94.06 179 ALA B O 1
ATOM 3391 N N . VAL B 1 180 ? -17.953 -29.078 -13.898 1 95.81 180 VAL B N 1
ATOM 3392 C CA . VAL B 1 180 ? -17.016 -29.688 -12.977 1 95.81 180 VAL B CA 1
ATOM 3393 C C . VAL B 1 180 ? -15.703 -28.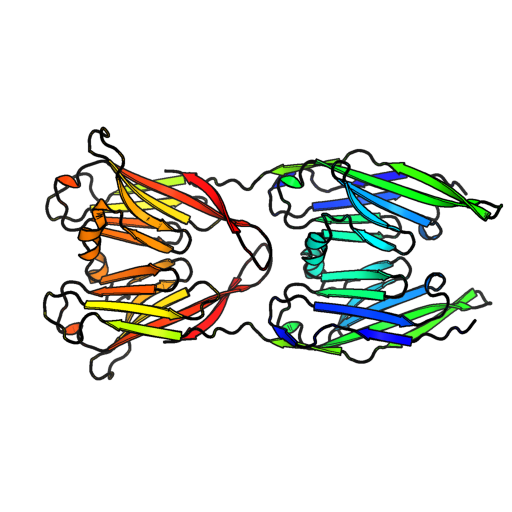906 -12.984 1 95.81 180 VAL B C 1
ATOM 3395 O O . VAL B 1 180 ? -15.172 -28.578 -14.055 1 95.81 180 VAL B O 1
ATOM 3398 N N . ASN B 1 181 ? -15.242 -28.641 -11.781 1 97.75 181 ASN B N 1
ATOM 3399 C CA . ASN B 1 181 ? -13.961 -27.938 -11.703 1 97.75 181 ASN B CA 1
ATOM 3400 C C . ASN B 1 181 ? -12.805 -28.844 -12.102 1 97.75 181 ASN B C 1
ATOM 3402 O O . ASN B 1 181 ? -12.656 -29.953 -11.57 1 97.75 181 ASN B O 1
ATOM 3406 N N . VAL B 1 182 ? -12.031 -28.406 -13.07 1 97.81 182 VAL B N 1
ATOM 3407 C CA . VAL B 1 182 ? -10.867 -29.172 -13.508 1 97.81 182 VAL B CA 1
ATOM 3408 C C . VAL B 1 182 ? -9.641 -28.75 -12.695 1 97.81 182 VAL B C 1
ATOM 3410 O O . VAL B 1 182 ? -8.93 -29.609 -12.156 1 97.81 182 VAL B O 1
ATOM 3413 N N . ALA B 1 183 ? -9.422 -27.5 -12.594 1 97.81 183 ALA B N 1
ATOM 3414 C CA . ALA B 1 183 ? -8.305 -26.922 -11.844 1 97.81 183 ALA B CA 1
ATOM 3415 C C . ALA B 1 183 ? -8.516 -25.438 -11.617 1 97.81 183 ALA B C 1
ATOM 3417 O O . ALA B 1 183 ? -9.305 -24.797 -12.32 1 97.81 183 ALA B O 1
ATOM 3418 N N . SER B 1 184 ? -7.879 -24.953 -10.633 1 97.94 184 SER B N 1
ATOM 3419 C CA . SER B 1 184 ? -7.934 -23.516 -10.359 1 97.94 184 SER B CA 1
ATOM 3420 C C . SER B 1 184 ? -6.602 -23 -9.836 1 97.94 184 SER B C 1
ATOM 3422 O O . SER B 1 184 ? -5.773 -23.781 -9.352 1 97.94 184 SER B O 1
ATOM 3424 N N . VAL B 1 185 ? -6.387 -21.797 -10.047 1 97.12 185 VAL B N 1
ATOM 3425 C CA . VAL B 1 185 ? -5.246 -21.094 -9.453 1 97.12 185 VAL B CA 1
ATOM 3426 C C . VAL B 1 185 ? -5.719 -19.812 -8.789 1 97.12 185 VAL B C 1
ATOM 3428 O O . VAL B 1 185 ? -6.543 -19.078 -9.344 1 97.12 185 VAL B O 1
ATOM 3431 N N . ASP B 1 186 ? -5.309 -19.578 -7.586 1 96.06 186 ASP B N 1
ATOM 3432 C CA . ASP B 1 186 ? -5.75 -18.375 -6.887 1 96.06 186 ASP B CA 1
ATOM 3433 C C . ASP B 1 186 ? -4.844 -17.188 -7.211 1 96.06 186 ASP B C 1
ATOM 3435 O O . ASP B 1 186 ? -3.928 -17.312 -8.023 1 96.06 186 ASP B O 1
ATOM 3439 N N . HIS B 1 187 ? -5.211 -16.062 -6.625 1 92.88 187 HIS B N 1
ATOM 3440 C CA . HIS B 1 187 ? -4.527 -14.82 -6.977 1 92.88 187 HIS B CA 1
ATOM 3441 C C . HIS B 1 187 ? -3.078 -14.844 -6.492 1 92.88 187 HIS B C 1
ATOM 3443 O O . HIS B 1 187 ? -2.27 -14.016 -6.918 1 92.88 187 HIS B O 1
ATOM 3449 N N . GLU B 1 188 ? -2.723 -15.812 -5.625 1 89.5 188 GLU B N 1
ATOM 3450 C CA . GLU B 1 188 ? -1.347 -15.938 -5.152 1 89.5 188 GLU B CA 1
ATOM 3451 C C . GLU B 1 188 ? -0.571 -16.953 -5.98 1 89.5 188 GLU B C 1
ATOM 3453 O O . GLU B 1 188 ? 0.63 -17.141 -5.777 1 89.5 188 GLU B O 1
ATOM 3458 N N . GLY B 1 189 ? -1.227 -17.594 -6.785 1 93.19 189 GLY B N 1
ATOM 3459 C CA . GLY B 1 189 ? -0.562 -18.531 -7.688 1 93.19 189 GLY B CA 1
ATOM 3460 C C . GLY B 1 189 ? -0.65 -19.969 -7.227 1 93.19 189 GLY B C 1
ATOM 3461 O O . GLY B 1 189 ? 0.001 -20.844 -7.793 1 93.19 189 GLY B O 1
ATOM 3462 N N . THR B 1 190 ? -1.4 -20.234 -6.195 1 95.12 190 THR B N 1
ATOM 3463 C CA . THR B 1 190 ? -1.575 -21.609 -5.715 1 95.12 190 THR B CA 1
ATOM 3464 C C . THR B 1 190 ? -2.527 -22.375 -6.621 1 95.12 190 THR B C 1
ATOM 3466 O O . THR B 1 190 ? -3.658 -21.953 -6.855 1 95.12 190 THR B O 1
ATOM 3469 N N . VAL B 1 191 ? -2.047 -23.5 -7.059 1 95.69 191 VAL B N 1
ATOM 3470 C CA . VAL B 1 191 ? -2.832 -24.328 -7.977 1 95.69 191 VAL B CA 1
ATOM 3471 C C . VAL B 1 191 ? -3.549 -25.422 -7.199 1 95.69 191 VAL B C 1
ATOM 3473 O O . VAL B 1 191 ? -2.957 -26.062 -6.324 1 95.69 191 VAL B O 1
ATOM 3476 N N . THR B 1 192 ? -4.789 -25.609 -7.551 1 96.38 192 THR B N 1
ATOM 3477 C CA . THR B 1 192 ? -5.59 -26.656 -6.922 1 96.38 192 THR B CA 1
ATOM 3478 C C . THR B 1 192 ? -6.344 -27.453 -7.973 1 96.38 192 THR B C 1
ATOM 3480 O O . THR B 1 192 ? -7.125 -26.906 -8.75 1 96.38 192 THR B O 1
ATOM 3483 N N . PRO B 1 193 ? -6.066 -28.734 -7.977 1 96.31 193 PRO B N 1
ATOM 3484 C CA . PRO B 1 193 ? -6.871 -29.578 -8.875 1 96.31 193 PRO B CA 1
ATOM 3485 C C . PRO B 1 193 ? -8.312 -29.734 -8.398 1 96.31 193 PRO B C 1
ATOM 3487 O O . PRO B 1 193 ? -8.578 -29.719 -7.195 1 96.31 193 PRO B O 1
ATOM 3490 N N . GLY B 1 194 ? -9.211 -29.781 -9.367 1 97.44 194 GLY B N 1
ATOM 3491 C CA . GLY B 1 194 ? -10.57 -30.141 -8.984 1 97.44 194 GLY B CA 1
ATOM 3492 C C . GLY B 1 194 ? -10.664 -31.5 -8.32 1 97.44 194 GLY B C 1
ATOM 3493 O O . GLY B 1 194 ? -9.828 -32.375 -8.57 1 97.44 194 GLY B O 1
ATOM 3494 N N . PRO B 1 195 ? -11.695 -31.656 -7.512 1 96.62 195 PRO B N 1
ATOM 3495 C CA . PRO B 1 195 ? -11.812 -32.906 -6.781 1 96.62 195 PRO B CA 1
ATOM 3496 C C . PRO B 1 195 ? -11.828 -34.125 -7.703 1 96.62 195 PRO B C 1
ATOM 3498 O O . PRO B 1 195 ? -11.203 -35.156 -7.402 1 96.62 195 PRO B O 1
ATOM 3501 N N . THR B 1 196 ? -12.477 -34 -8.781 1 94.88 196 THR B N 1
ATOM 3502 C CA . THR B 1 196 ? -12.625 -35.125 -9.719 1 94.88 196 THR B CA 1
ATOM 3503 C C . THR B 1 196 ? -11.328 -35.344 -10.477 1 94.88 196 THR B C 1
ATOM 3505 O O . THR B 1 196 ? -11.148 -36.406 -11.094 1 94.88 196 THR B O 1
ATOM 3508 N N . PHE B 1 197 ? -10.477 -34.438 -10.461 1 96 197 PHE B N 1
ATOM 3509 C CA . PHE B 1 197 ? -9.273 -34.5 -11.281 1 96 197 PHE B CA 1
ATOM 3510 C C . PHE B 1 197 ? -8.039 -34.688 -10.414 1 96 197 PHE B C 1
ATOM 3512 O O . PHE B 1 197 ? -6.91 -34.625 -10.906 1 96 197 PHE B O 1
ATOM 3519 N N . ARG B 1 198 ? -8.203 -34.875 -9.156 1 95.44 198 ARG B N 1
ATOM 3520 C CA . ARG B 1 198 ? -7.098 -34.938 -8.203 1 95.44 198 ARG B CA 1
ATOM 3521 C C . ARG B 1 198 ? -6.16 -36.094 -8.523 1 95.44 198 ARG B C 1
ATOM 3523 O O . ARG B 1 198 ? -4.938 -35.938 -8.539 1 95.44 198 ARG B O 1
ATOM 3530 N N . GLU B 1 199 ? -6.73 -37.219 -8.727 1 94.06 199 GLU B N 1
ATOM 3531 C CA . GLU B 1 199 ? -5.922 -38.406 -9.008 1 94.06 199 GLU B CA 1
ATOM 3532 C C . GLU B 1 199 ? -5.117 -38.25 -10.289 1 94.06 199 GLU B C 1
ATOM 3534 O O . GLU B 1 199 ? -3.896 -38.406 -10.297 1 94.06 199 GLU B O 1
ATOM 3539 N N . ARG B 1 200 ? -5.754 -37.844 -11.359 1 93.69 200 ARG B N 1
ATOM 3540 C CA . ARG B 1 200 ? -5.066 -37.625 -12.633 1 93.69 200 ARG B CA 1
ATOM 3541 C C . ARG B 1 200 ? -3.982 -36.562 -12.5 1 93.69 200 ARG B C 1
ATOM 3543 O O . ARG B 1 200 ? -2.912 -36.688 -13.109 1 93.69 200 ARG B O 1
ATOM 3550 N N . SER B 1 201 ? -4.352 -35.531 -11.742 1 92.69 201 SER B N 1
ATOM 3551 C CA . SER B 1 201 ? -3.381 -34.469 -11.523 1 92.69 201 SER B CA 1
ATOM 3552 C C . SER B 1 201 ? -2.139 -35 -10.805 1 92.69 201 SER B C 1
ATOM 3554 O O . SER B 1 201 ? -1.019 -34.594 -11.125 1 92.69 201 SER B O 1
ATOM 3556 N N . SER B 1 202 ? -2.289 -35.906 -9.914 1 88.19 202 SER B N 1
ATOM 3557 C CA . SER B 1 202 ? -1.171 -36.469 -9.148 1 88.19 202 SER B CA 1
ATOM 3558 C C . SER B 1 202 ? -0.231 -37.25 -10.031 1 88.19 202 SER B C 1
ATOM 3560 O O . SER B 1 202 ? 0.955 -37.406 -9.727 1 88.19 202 SER B O 1
ATOM 3562 N N . PHE B 1 203 ? -0.8 -37.719 -11.141 1 88.69 203 PHE B N 1
ATOM 3563 C CA . PHE B 1 203 ? 0.008 -38.469 -12.086 1 88.69 203 PHE B CA 1
ATOM 3564 C C . PHE B 1 203 ? 0.559 -37.562 -13.18 1 88.69 203 PHE B C 1
ATOM 3566 O O . PHE B 1 203 ? 1.187 -38.031 -14.125 1 88.69 203 PHE B O 1
ATOM 3573 N N . GLY B 1 204 ? 0.236 -36.375 -13.047 1 89.62 204 GLY B N 1
ATOM 3574 C CA . GLY B 1 204 ? 0.747 -35.438 -14.016 1 89.62 204 GLY B CA 1
ATOM 3575 C C . GLY B 1 204 ? -0.082 -35.344 -15.281 1 89.62 204 GLY B C 1
ATOM 3576 O O . GLY B 1 204 ? 0.347 -34.781 -16.281 1 89.62 204 GLY B O 1
ATOM 3577 N N . GLU B 1 205 ? -1.219 -35.875 -15.227 1 92.81 205 GLU B N 1
ATOM 3578 C CA . GLU B 1 205 ? -2.025 -35.969 -16.438 1 92.81 205 GLU B CA 1
ATOM 3579 C C . GLU B 1 205 ? -2.85 -34.719 -16.656 1 92.81 205 GLU B C 1
ATOM 3581 O O . GLU B 1 205 ? -3.381 -34.469 -17.734 1 92.81 205 GLU B O 1
ATOM 3586 N N . VAL B 1 206 ? -3.066 -33.969 -15.648 1 94.38 206 VAL B N 1
ATOM 3587 C CA . VAL B 1 206 ? -3.744 -32.688 -15.727 1 94.38 206 VAL B CA 1
ATOM 3588 C C . VAL B 1 206 ? -2.85 -31.594 -15.148 1 94.38 206 VAL B C 1
ATOM 3590 O O . VAL B 1 206 ? -2.395 -31.688 -14.008 1 94.38 206 VAL B O 1
ATOM 3593 N N . ARG B 1 207 ? -2.627 -30.578 -15.977 1 93.62 207 ARG B N 1
ATOM 3594 C CA . ARG B 1 207 ? -1.7 -29.531 -15.547 1 93.62 207 ARG B CA 1
ATOM 3595 C C . ARG B 1 207 ? -2.246 -28.156 -15.867 1 93.62 207 ARG B C 1
ATOM 3597 O O . ARG B 1 207 ? -2.613 -27.875 -17.016 1 93.62 207 ARG B O 1
ATOM 3604 N N . MET B 1 208 ? -2.348 -27.422 -14.859 1 95.69 208 MET B N 1
ATOM 3605 C CA . MET B 1 208 ? -2.68 -26 -15.023 1 95.69 208 MET B CA 1
ATOM 3606 C C . MET B 1 208 ? -1.487 -25.125 -14.672 1 95.69 208 MET B C 1
ATOM 3608 O O . MET B 1 208 ? -0.851 -25.312 -13.633 1 95.69 208 MET B O 1
ATOM 3612 N N . GLU B 1 209 ? -1.181 -24.188 -15.531 1 94.06 209 GLU B N 1
ATOM 3613 C CA . GLU B 1 209 ? -0.02 -23.328 -15.297 1 94.06 209 GLU B CA 1
ATOM 3614 C C . GLU B 1 209 ? -0.285 -21.906 -15.758 1 94.06 209 GLU B C 1
ATOM 3616 O O . GLU B 1 209 ? -1.062 -21.672 -16.688 1 94.06 209 GLU B O 1
ATOM 3621 N N . ARG B 1 210 ? 0.4 -20.984 -15.055 1 96.06 210 ARG B N 1
ATOM 3622 C CA . ARG B 1 210 ? 0.5 -19.609 -15.523 1 96.06 210 ARG B CA 1
ATOM 3623 C C . ARG B 1 210 ? 1.768 -19.406 -16.344 1 96.06 210 ARG B C 1
ATOM 3625 O O . ARG B 1 210 ? 2.879 -19.484 -15.812 1 96.06 210 ARG B O 1
ATOM 3632 N N . LEU B 1 211 ? 1.583 -19.109 -17.609 1 93.44 211 LEU B N 1
ATOM 3633 C CA . LEU B 1 211 ? 2.732 -18.938 -18.484 1 93.44 211 LEU B CA 1
ATOM 3634 C C . LEU B 1 211 ? 3.203 -17.484 -18.5 1 93.44 211 LEU B C 1
ATOM 3636 O O . LEU B 1 211 ? 4.395 -17.219 -18.672 1 93.44 211 LEU B O 1
ATOM 3640 N N . GLN B 1 212 ? 2.258 -16.609 -18.453 1 95.12 212 GLN B N 1
ATOM 3641 C CA . GLN B 1 212 ? 2.41 -15.164 -18.297 1 95.12 212 GLN B CA 1
ATOM 3642 C C . GLN B 1 212 ? 1.446 -14.609 -17.266 1 95.12 212 GLN B C 1
ATOM 3644 O O . GLN B 1 212 ? 0.507 -15.297 -16.844 1 95.12 212 GLN B O 1
ATOM 3649 N N . PRO B 1 213 ? 1.748 -13.461 -16.766 1 93.38 213 PRO B N 1
ATOM 3650 C CA . PRO B 1 213 ? 0.849 -12.906 -15.758 1 93.38 213 PRO B CA 1
ATOM 3651 C C . PRO B 1 213 ? -0.62 -12.977 -16.172 1 93.38 213 PRO B C 1
ATOM 3653 O O . PRO B 1 213 ? -1.5 -13.109 -15.312 1 93.38 213 PRO B O 1
ATOM 3656 N N . ASP B 1 214 ? -0.858 -12.914 -17.5 1 97.12 214 ASP B N 1
ATOM 3657 C CA . ASP B 1 214 ? -2.246 -12.852 -17.938 1 97.12 214 ASP B CA 1
ATOM 3658 C C . ASP B 1 214 ? -2.586 -14.039 -18.844 1 97.12 214 ASP B C 1
ATOM 3660 O O . ASP B 1 214 ? -3.566 -14 -19.594 1 97.12 214 ASP B O 1
ATOM 3664 N N . THR B 1 215 ? -1.75 -15.031 -18.859 1 97.69 215 THR B N 1
ATOM 3665 C CA . THR B 1 215 ? -1.942 -16.188 -19.734 1 97.69 215 THR B CA 1
ATOM 3666 C C . THR B 1 215 ? -1.841 -17.484 -18.938 1 97.69 215 THR B C 1
ATOM 3668 O O . THR B 1 215 ? -0.818 -17.75 -18.297 1 97.69 215 THR B O 1
ATOM 3671 N N . PHE B 1 216 ? -2.873 -18.297 -19.062 1 97.81 216 PHE B N 1
ATOM 3672 C CA . PHE B 1 216 ? -2.967 -19.562 -18.344 1 97.81 216 PHE B CA 1
ATOM 3673 C C . PHE B 1 216 ? -3.223 -20.719 -19.297 1 97.81 216 PHE B C 1
ATOM 3675 O O . PHE B 1 216 ? -3.926 -20.562 -20.297 1 97.81 216 PHE B O 1
ATOM 3682 N N . THR B 1 217 ? -2.658 -21.859 -18.938 1 96.62 217 THR B N 1
ATOM 3683 C CA . THR B 1 217 ? -2.863 -23.031 -19.781 1 96.62 217 THR B CA 1
ATOM 3684 C C . THR B 1 217 ? -3.361 -24.219 -18.938 1 96.62 217 THR B C 1
ATOM 3686 O O . THR B 1 217 ? -3 -24.359 -17.781 1 96.62 217 THR B O 1
ATOM 3689 N N . LEU B 1 218 ? -4.203 -24.953 -19.531 1 96.88 218 LEU B N 1
ATOM 3690 C CA . LEU B 1 218 ? -4.625 -26.266 -19.047 1 96.88 218 LEU B CA 1
ATOM 3691 C C . LEU B 1 218 ? -4.277 -27.359 -20.047 1 96.88 218 LEU B C 1
ATOM 3693 O O . LEU B 1 218 ? -4.641 -27.266 -21.219 1 96.88 218 LEU B O 1
ATOM 3697 N N . VAL B 1 219 ? -3.568 -28.312 -19.578 1 95.56 219 VAL B N 1
ATOM 3698 C CA . VAL B 1 219 ? -3.205 -29.422 -20.469 1 95.56 219 VAL B CA 1
ATOM 3699 C C . VAL B 1 219 ? -3.682 -30.734 -19.859 1 95.56 219 VAL B C 1
ATOM 3701 O O . VAL B 1 219 ? -3.424 -31.031 -18.688 1 95.56 219 VAL B O 1
ATOM 3704 N N . LEU B 1 220 ? -4.418 -31.469 -20.609 1 94.75 220 LEU B N 1
ATOM 3705 C CA . LEU B 1 220 ? -4.762 -32.844 -20.281 1 94.75 220 LEU B CA 1
ATOM 3706 C C . LEU B 1 220 ? -3.949 -33.844 -21.141 1 94.75 220 LEU B C 1
ATOM 3708 O O . LEU B 1 220 ? -4.102 -33.875 -22.359 1 94.75 220 LEU B O 1
ATOM 3712 N N . TYR B 1 221 ? -3.143 -34.531 -20.406 1 92 221 TYR B N 1
ATOM 3713 C CA . TYR B 1 221 ? -2.318 -35.5 -21.109 1 92 221 TYR B CA 1
ATOM 3714 C C . TYR B 1 221 ? -3.029 -36.844 -21.219 1 92 221 TYR B C 1
ATOM 3716 O O . TYR B 1 221 ? -3.85 -37.188 -20.359 1 92 221 TYR B O 1
ATOM 3724 N N . ASN B 1 222 ? -2.662 -37.562 -22.203 1 89.69 222 ASN B N 1
ATOM 3725 C CA . ASN B 1 222 ? -3.273 -38.875 -22.406 1 89.69 222 ASN B CA 1
ATOM 3726 C C . ASN B 1 222 ? -4.797 -38.812 -22.312 1 89.69 222 ASN B C 1
ATOM 3728 O O . ASN B 1 222 ? -5.418 -39.562 -21.562 1 89.69 222 ASN B O 1
ATOM 3732 N N . ALA B 1 223 ? -5.352 -38.094 -23.188 1 90.5 223 ALA B N 1
ATOM 3733 C CA . ALA B 1 223 ? -6.77 -37.75 -23.109 1 90.5 223 ALA B CA 1
ATOM 3734 C C . ALA B 1 223 ? -7.637 -39 -23.297 1 90.5 223 ALA B C 1
ATOM 3736 O O . ALA B 1 223 ? -7.293 -39.906 -24.062 1 90.5 223 ALA B O 1
ATOM 3737 N N . PHE B 1 224 ? -8.75 -39.031 -22.531 1 91.12 224 PHE B N 1
ATOM 3738 C CA . PHE B 1 224 ? -9.797 -40.031 -22.625 1 91.12 224 PHE B CA 1
ATOM 3739 C C . PHE B 1 224 ? -11.031 -39.469 -23.328 1 91.12 224 PHE B C 1
ATOM 3741 O O . PHE B 1 224 ? -11.25 -38.25 -23.344 1 91.12 224 PHE B O 1
ATOM 3748 N N . PRO B 1 225 ? -11.82 -40.406 -23.891 1 89.94 225 PRO B N 1
ATOM 3749 C CA . PRO B 1 225 ? -13.086 -39.969 -24.469 1 89.94 225 PRO B CA 1
ATOM 3750 C C . PRO B 1 225 ? -13.945 -39.188 -23.484 1 89.94 225 PRO B C 1
ATOM 3752 O O . PRO B 1 225 ? -14.688 -38.281 -23.891 1 89.94 225 PRO B O 1
ATOM 3755 N N . THR B 1 226 ? -13.727 -39.438 -22.188 1 89.69 226 THR B N 1
ATOM 3756 C CA . THR B 1 226 ? -14.531 -38.781 -21.156 1 89.69 226 THR B CA 1
ATOM 3757 C C . THR B 1 226 ? -14.117 -37.344 -21 1 89.69 226 THR B C 1
ATOM 3759 O O . THR B 1 226 ? -14.82 -36.531 -20.375 1 89.69 226 THR B O 1
ATOM 3762 N N . ASP B 1 227 ? -13 -37 -21.672 1 93.44 227 ASP B N 1
ATOM 3763 C CA . ASP B 1 227 ? -12.531 -35.625 -21.609 1 93.44 227 ASP B CA 1
ATOM 3764 C C . ASP B 1 227 ? -13.273 -34.75 -22.625 1 93.44 227 ASP B C 1
ATOM 3766 O O . ASP B 1 227 ? -13.148 -33.531 -22.609 1 93.44 227 ASP B O 1
ATOM 3770 N N . GLU B 1 228 ? -13.93 -35.469 -23.516 1 92.12 228 GLU B N 1
ATOM 3771 C CA . GLU B 1 228 ? -14.695 -34.719 -24.5 1 92.12 228 GLU B CA 1
ATOM 3772 C C . GLU B 1 228 ? -15.781 -33.875 -23.828 1 92.12 228 GLU B C 1
ATOM 3774 O O . GLU B 1 228 ? -16.5 -34.344 -22.969 1 92.12 228 GLU B O 1
ATOM 3779 N N . GLY B 1 229 ? -15.82 -32.625 -24.219 1 92.94 229 GLY B N 1
ATOM 3780 C CA . GLY B 1 229 ? -16.812 -31.703 -23.672 1 92.94 229 GLY B CA 1
ATOM 3781 C C . GLY B 1 229 ? -16.438 -30.234 -23.891 1 92.94 229 GLY B C 1
ATOM 3782 O O . GLY B 1 229 ? -15.734 -29.891 -24.844 1 92.94 229 GLY B O 1
ATOM 3783 N N . GLN B 1 230 ? -17.109 -29.438 -23.062 1 93.5 230 GLN B N 1
ATOM 3784 C CA . GLN B 1 230 ? -16.859 -28 -23.141 1 93.5 230 GLN B CA 1
ATOM 3785 C C . GLN B 1 230 ? -16.016 -27.516 -21.953 1 93.5 230 GLN B C 1
ATOM 3787 O O . GLN B 1 230 ? -16.297 -27.859 -20.812 1 93.5 230 GLN B O 1
ATOM 3792 N N . TYR B 1 231 ? -15.039 -26.859 -22.344 1 95.44 231 TYR B N 1
ATOM 3793 C CA . TYR B 1 231 ? -14.18 -26.281 -21.312 1 95.44 231 TYR B CA 1
ATOM 3794 C C . TYR B 1 231 ? -14.367 -24.781 -21.219 1 95.44 231 TYR B C 1
ATOM 3796 O O . TYR B 1 231 ? -14.539 -24.109 -22.234 1 95.44 231 TYR B O 1
ATOM 3804 N N . LYS B 1 232 ? -14.336 -24.312 -19.984 1 96.5 232 LYS B N 1
ATOM 3805 C CA . LYS B 1 232 ? -14.492 -22.891 -19.719 1 96.5 232 LYS B CA 1
ATOM 3806 C C . LYS B 1 232 ? -13.398 -22.375 -18.797 1 96.5 232 LYS B C 1
ATOM 3808 O O . LYS B 1 232 ? -13.016 -23.047 -17.844 1 96.5 232 LYS B O 1
ATOM 3813 N N . CYS B 1 233 ? -12.891 -21.266 -19.156 1 98.25 233 CYS B N 1
ATOM 3814 C CA . CYS B 1 233 ? -11.945 -20.547 -18.297 1 98.25 233 CYS B CA 1
ATOM 3815 C C . CYS B 1 233 ? -12.578 -19.297 -17.703 1 98.25 233 CYS B C 1
ATOM 3817 O O . CYS B 1 233 ? -13.062 -18.438 -18.453 1 98.25 233 CYS B O 1
ATOM 3819 N N . 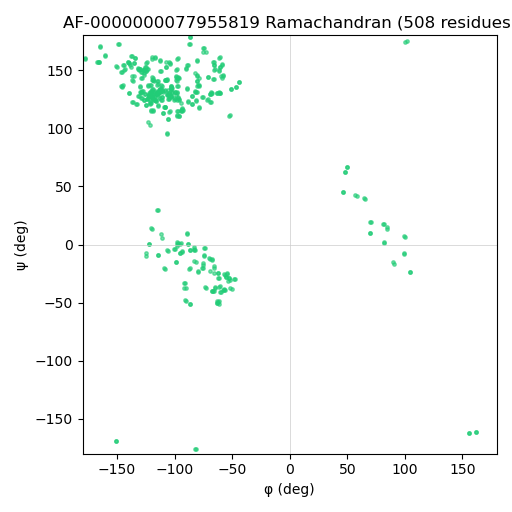SER B 1 234 ? -12.656 -19.266 -16.375 1 98.44 234 SER B N 1
ATOM 3820 C CA . SER B 1 234 ? -13.164 -18.094 -15.688 1 98.44 234 SER B CA 1
ATOM 3821 C C . SER B 1 234 ? -12.062 -17.375 -14.914 1 98.44 234 SER B C 1
ATOM 3823 O O . SER B 1 234 ? -11.352 -18 -14.125 1 98.44 234 SER B O 1
ATOM 3825 N N . ALA B 1 235 ? -11.984 -16.125 -15.203 1 98.44 235 ALA B N 1
ATOM 3826 C CA . ALA B 1 235 ? -10.945 -15.328 -14.539 1 98.44 235 ALA B CA 1
ATOM 3827 C C . ALA B 1 235 ? -11.562 -14.289 -13.609 1 98.44 235 ALA B C 1
ATOM 3829 O O . ALA B 1 235 ? -12.57 -13.664 -13.938 1 98.44 235 ALA B O 1
ATOM 3830 N N . SER B 1 236 ? -11.016 -14.227 -12.414 1 97.94 236 SER B N 1
ATOM 3831 C CA . SER B 1 236 ? -11.352 -13.164 -11.469 1 97.94 236 SER B CA 1
ATOM 3832 C C . SER B 1 236 ? -10.156 -12.242 -11.227 1 97.94 236 SER B C 1
ATOM 3834 O O . SER B 1 236 ? -9.031 -12.711 -11.062 1 97.94 236 SER B O 1
ATOM 3836 N N . GLU B 1 237 ? -10.453 -11 -11.273 1 97.06 237 GLU B N 1
ATOM 3837 C CA . GLU B 1 237 ? -9.422 -10.008 -10.961 1 97.06 237 GLU B CA 1
ATOM 3838 C C . GLU B 1 237 ? -9.547 -9.508 -9.523 1 97.06 237 GLU B C 1
ATOM 3840 O O . GLU B 1 237 ? -10.656 -9.32 -9.023 1 97.06 237 GLU B O 1
ATOM 3845 N N . TRP B 1 238 ? -8.344 -9.266 -8.977 1 93.31 238 TRP B N 1
ATOM 3846 C CA . TRP B 1 238 ? -8.312 -8.922 -7.559 1 93.31 238 TRP B CA 1
ATOM 3847 C C . TRP B 1 238 ? -7.559 -7.613 -7.336 1 93.31 238 TRP B C 1
ATOM 3849 O O . TRP B 1 238 ? -6.695 -7.242 -8.141 1 93.31 238 TRP B O 1
ATOM 3859 N N . SER B 1 239 ? -7.949 -6.902 -6.293 1 89.19 239 SER B N 1
ATOM 3860 C CA . SER B 1 239 ? -7.254 -5.695 -5.863 1 89.19 239 SER B CA 1
ATOM 3861 C C . SER B 1 239 ? -7.07 -5.676 -4.348 1 89.19 239 SER B C 1
ATOM 3863 O O . SER B 1 239 ? -7.863 -6.27 -3.613 1 89.19 239 SER B O 1
ATOM 3865 N N . GLN B 1 240 ? -5.945 -5.129 -4.039 1 81.25 240 GLN B N 1
ATOM 3866 C CA . GLN B 1 240 ? -5.695 -5 -2.605 1 81.25 240 GLN B CA 1
ATOM 3867 C C . GLN B 1 240 ? -6.25 -3.684 -2.066 1 81.25 240 GLN B C 1
ATOM 3869 O O . GLN B 1 240 ? -6.125 -2.643 -2.713 1 81.25 240 GLN B O 1
ATOM 3874 N N . SER B 1 241 ? -7.098 -3.785 -1.1 1 72.62 241 SER B N 1
ATOM 3875 C CA . SER B 1 241 ? -7.59 -2.582 -0.435 1 72.62 241 SER B CA 1
ATOM 3876 C C . SER B 1 241 ? -7.25 -2.596 1.053 1 72.62 241 SER B C 1
ATOM 3878 O O . SER B 1 241 ? -6.883 -3.637 1.602 1 72.62 241 SER B O 1
ATOM 3880 N N . GLY B 1 242 ? -7.254 -1.465 1.701 1 63.94 242 GLY B N 1
ATOM 3881 C CA . GLY B 1 242 ? -7.008 -1.311 3.127 1 63.94 242 GLY B CA 1
ATOM 3882 C C . GLY B 1 242 ? -5.609 -0.815 3.439 1 63.94 242 GLY B C 1
ATOM 3883 O O . GLY B 1 242 ? -4.902 -0.336 2.553 1 63.94 242 GLY B O 1
ATOM 3884 N N . GLY B 1 243 ? -5.191 -0.514 4.594 1 58 243 GLY B N 1
ATOM 3885 C CA . GLY B 1 243 ? -3.91 -0.003 5.062 1 58 243 GLY B CA 1
ATOM 3886 C C . GLY B 1 243 ? -3.195 -0.955 6 1 58 243 GLY B C 1
ATOM 3887 O O . GLY B 1 243 ? -3.732 -2.008 6.355 1 58 243 GLY B O 1
ATOM 3888 N N . LEU B 1 244 ? -1.801 -0.8 6.195 1 55.28 244 LEU B N 1
ATOM 3889 C CA . LEU B 1 244 ? -1.106 -1.584 7.211 1 55.28 244 LEU B CA 1
ATOM 3890 C C . LEU B 1 244 ? -1.901 -1.616 8.508 1 55.28 244 LEU B C 1
ATOM 3892 O O . LEU B 1 244 ? -2.535 -0.626 8.883 1 55.28 244 LEU B O 1
ATOM 3896 N N . PRO B 1 245 ? -1.91 -2.803 9.141 1 53.59 245 PRO B N 1
ATOM 3897 C CA . PRO B 1 245 ? -1.129 -3.998 8.812 1 53.59 245 PRO B CA 1
ATOM 3898 C C . PRO B 1 245 ? -1.92 -5.012 7.988 1 53.59 245 PRO B C 1
ATOM 3900 O O . PRO B 1 245 ? -1.369 -6.027 7.555 1 53.59 245 PRO B O 1
ATOM 3903 N N . GLU B 1 246 ? -3.174 -4.527 7.703 1 62.25 246 GLU B N 1
ATOM 3904 C CA . GLU B 1 246 ? -3.945 -5.629 7.141 1 62.25 246 GLU B CA 1
ATOM 3905 C C . GLU B 1 246 ? -4.453 -5.293 5.742 1 62.25 246 GLU B C 1
ATOM 3907 O O . GLU B 1 246 ? -5.371 -4.48 5.59 1 62.25 246 GLU B O 1
ATOM 3912 N N . TRP B 1 247 ? -3.83 -5.809 4.758 1 67.38 247 TRP B N 1
ATOM 3913 C CA . TRP B 1 247 ? -4.336 -5.715 3.393 1 67.38 247 TRP B CA 1
ATOM 3914 C C . TRP B 1 247 ? -5.395 -6.781 3.127 1 67.38 247 TRP B C 1
ATOM 3916 O O . TRP B 1 247 ? -5.301 -7.898 3.645 1 67.38 247 TRP B O 1
ATOM 3926 N N . VAL B 1 248 ? -6.477 -6.27 2.574 1 78.31 248 VAL B N 1
ATOM 3927 C CA . VAL B 1 248 ? -7.539 -7.211 2.234 1 78.31 248 VAL B CA 1
ATOM 3928 C C . VAL B 1 248 ? -7.656 -7.332 0.717 1 78.31 248 VAL B C 1
ATOM 3930 O O . VAL B 1 248 ? -7.648 -6.324 0.005 1 78.31 248 VAL B O 1
ATOM 3933 N N . TRP B 1 249 ? -7.734 -8.578 0.289 1 86.25 249 TRP B N 1
ATOM 3934 C CA . TRP B 1 249 ? -7.949 -8.812 -1.135 1 86.25 249 TRP B CA 1
ATOM 3935 C C . TRP B 1 249 ? -9.438 -8.766 -1.479 1 86.25 249 TRP B C 1
ATOM 3937 O O . TRP B 1 249 ? -10.258 -9.352 -0.777 1 86.25 249 TRP B O 1
ATOM 3947 N N . GLN B 1 250 ? -9.703 -7.957 -2.459 1 88.62 250 GLN B N 1
ATOM 3948 C CA . GLN B 1 250 ? -11.086 -7.855 -2.906 1 88.62 250 GLN B CA 1
ATOM 3949 C C . GLN B 1 250 ? -11.219 -8.195 -4.387 1 88.62 250 GLN B C 1
ATOM 3951 O O . GLN B 1 250 ? -10.453 -7.695 -5.215 1 88.62 250 GLN B O 1
ATOM 3956 N N . GLN B 1 251 ? -12.141 -9.086 -4.684 1 92.25 251 GLN B N 1
ATOM 3957 C CA . GLN B 1 251 ? -12.445 -9.359 -6.086 1 92.25 251 GLN B CA 1
ATOM 3958 C C . GLN B 1 251 ? -13.141 -8.164 -6.738 1 92.25 251 GLN B C 1
ATOM 3960 O O . GLN B 1 251 ? -14.172 -7.699 -6.25 1 92.25 251 GLN B O 1
ATOM 3965 N N . ILE B 1 252 ? -12.688 -7.707 -7.848 1 92.94 252 ILE B N 1
ATOM 3966 C CA . ILE B 1 252 ? -13.234 -6.477 -8.414 1 92.94 252 ILE B CA 1
ATOM 3967 C C . ILE B 1 252 ? -13.953 -6.789 -9.727 1 92.94 252 ILE B C 1
ATOM 3969 O O . ILE B 1 252 ? -14.594 -5.914 -10.312 1 92.94 252 ILE B O 1
ATOM 3973 N N . GLY B 1 253 ? -13.766 -8.094 -10.195 1 93.69 253 GLY B N 1
ATOM 3974 C CA . GLY B 1 253 ? -14.453 -8.516 -11.398 1 93.69 253 GLY B CA 1
ATOM 3975 C C . GLY B 1 253 ? -14.203 -9.961 -11.758 1 93.69 253 GLY B C 1
ATOM 3976 O O . GLY B 1 253 ? -13.25 -10.578 -11.266 1 93.69 253 GLY B O 1
ATOM 3977 N N . GLU B 1 254 ? -15.086 -10.414 -12.539 1 95.12 254 GLU B N 1
ATOM 3978 C CA . GLU B 1 254 ? -14.992 -11.781 -13.039 1 95.12 254 GLU 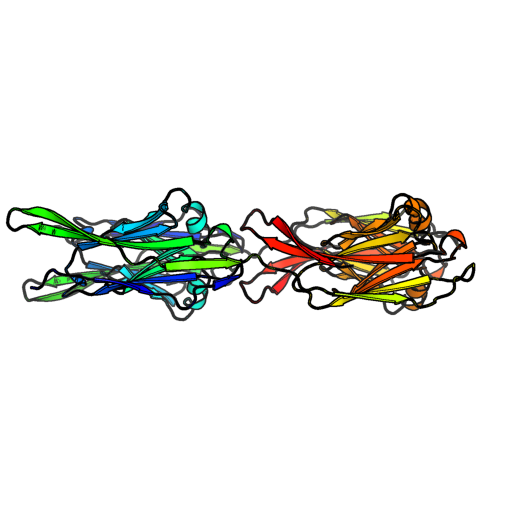B CA 1
ATOM 3979 C C . GLU B 1 254 ? -15.523 -11.883 -14.469 1 95.12 254 GLU B C 1
ATOM 3981 O O . GLU B 1 254 ? -16.5 -11.219 -14.82 1 95.12 254 GLU B O 1
ATOM 3986 N N . GLU B 1 255 ? -14.828 -12.578 -15.25 1 96.31 255 GLU B N 1
ATOM 3987 C CA . GLU B 1 255 ? -15.258 -12.828 -16.625 1 96.31 255 GLU B CA 1
ATOM 3988 C C . GLU B 1 255 ? -14.977 -14.273 -17.031 1 96.31 255 GLU B C 1
ATOM 3990 O O . GLU B 1 255 ? -14.102 -14.93 -16.469 1 96.31 255 GLU B O 1
ATOM 3995 N N . SER B 1 256 ? -15.672 -14.781 -17.969 1 94.69 256 SER B N 1
ATOM 3996 C CA . SER B 1 256 ? -15.477 -16.141 -18.469 1 94.69 256 SER B CA 1
ATOM 3997 C C . SER B 1 256 ? -15.648 -16.203 -19.984 1 94.69 256 SER B C 1
ATOM 3999 O O . SER B 1 256 ? -16.328 -15.367 -20.578 1 94.69 256 SER B O 1
#

pLDDT: mean 92.79, std 7.65, range [53.59, 98.88]

Secondary structure (DSSP, 8-state):
----EEEEEE-S-SEEETT--EEEEEEEEETTGGGS-EEEEEEETTEEEEEE-TT--EEE-GGGHHHHHTTSEEEEEEETTEEEEEE-S--GGG-EEEEEEEEEEEE-TTS-EEEEEEEPPPEEEEEEPP----EEEEEES-SSPPTTSPEEEEEEEES--S-EEEEEEEE-TTS-SPPEEEEEE-TT--EEE-GGGHHHHHTTSEEEEEEETTEEEEEESS--GGG-SEEEEEEEEEEEES-TT--EEEEEEEE-/----EEEEEE-S-SEEETT--EEEEEEEEETTGGGS-EEEEEEETTEEEEEE-TT--EEE-GGGHHHHHTTSEEEEEEETTEEEEEE-S--GGG-EEEEEEEEEEEE-TTSPEEEEEEEPPPEEEEEEPP----EEEEEES-SSPPTTSPEEEEEEEES--S-EEEEEEEE-TTS-SPPEEEEEE-TT--EEE-GGGHHHHHTTSEEEEEEETTEEEEEESS--GGG-SEEEEEEEEEEEES-TT--EEEEEEEE-

Organism: NCBI:txid2873325

Solvent-accessible surface area (backbone atoms only — not comparable to full-atom values): 27073 Å² total; per-residue (Å²): 128,74,82,63,67,46,64,43,71,48,59,94,69,47,71,44,48,37,56,42,69,46,59,38,35,35,35,53,48,51,67,64,50,83,82,51,44,46,28,42,31,38,30,46,74,89,37,60,45,31,35,30,39,68,78,51,28,65,45,63,19,80,91,36,46,67,43,34,73,70,30,32,39,48,74,46,41,74,38,80,42,29,36,36,42,33,37,44,52,37,43,47,83,69,37,41,38,34,36,42,34,40,34,34,56,39,70,43,97,85,67,48,71,48,75,50,73,49,69,35,69,78,45,66,34,44,31,38,69,65,75,57,71,52,43,58,44,81,48,61,81,59,93,68,89,50,76,62,36,72,45,42,35,41,37,39,49,40,70,72,88,50,46,46,23,40,39,32,32,37,23,42,75,80,58,77,50,74,75,37,55,47,32,32,30,40,60,76,34,30,47,43,63,13,82,87,31,39,68,48,33,75,72,48,29,42,44,76,47,34,67,40,93,47,28,34,34,40,35,36,44,57,31,50,79,85,67,53,47,42,75,45,57,34,40,33,35,33,42,79,44,77,53,91,92,53,74,40,82,37,78,42,32,70,38,92,129,73,83,63,66,47,64,44,72,49,58,92,69,45,71,43,50,39,56,42,69,48,57,38,35,37,35,54,49,52,68,64,49,83,81,51,44,46,27,44,30,39,30,46,74,89,36,60,45,30,34,30,39,68,77,51,30,67,45,63,20,80,91,37,47,68,41,34,74,70,29,32,38,47,72,47,41,74,38,81,43,29,37,35,41,33,38,44,53,36,42,48,84,68,37,42,39,34,35,42,34,39,35,34,56,41,70,42,96,84,67,48,72,47,76,49,71,49,71,35,68,78,43,66,33,43,32,38,70,66,74,57,70,52,44,58,44,79,47,62,80,58,93,67,88,50,76,62,35,71,45,42,35,40,37,38,49,40,71,70,88,50,44,46,23,38,40,32,32,37,22,43,73,80,57,78,50,73,75,38,53,46,31,33,29,40,61,76,34,31,46,42,63,13,82,88,32,39,68,48,32,75,72,48,29,42,44,75,46,33,67,38,93,47,29,34,34,40,34,35,43,56,31,51,79,83,68,55,48,42,75,43,58,34,39,33,36,34,41,79,44,76,52,91,92,54,73,40,82,38,77,42,33,72,39,92

Nearest PDB structures (foldseek):
  8v8f-assembly1_A  TM=4.352E-01  e=1.886E-11  Mus musculus
  8w0v-assembly1_H  TM=4.327E-01  e=3.863E-10  Homo sapiens
  3i75-assembly1_B  TM=4.539E-01  e=7.913E-09  Mus musculus
  3qa3-assembly1_D  TM=4.526E-01  e=7.913E-09  Mus musculus
  5x2n-assembly1_H  TM=4.453E-01  e=2.165E-08  Mus musculus

InterPro domains:
  IPR003599 Immunoglobulin domain subtype [SM00409] (11-128)
  IPR003599 Immunoglobulin domain subtype [SM00409] (140-249)
  IPR007110 Immunoglobulin-like domain [PS50835] (19-110)
  IPR007110 Immunoglobulin-like domain [PS50835] (129-242)
  IPR013783 Immunoglobulin-like fold [G3DSA:2.60.40.10] (7-133)
  IPR013783 Immunoglobulin-like fold [G3DSA:2.60.40.10] (134-245)
  IPR036179 Immunoglobulin-like domain superfamily [SSF48726] (16-104)
  IPR036179 Immunoglobulin-like domain superfamily [SSF48726] (140-238)
  IPR051102 Immunoglobulin superfamily V-set and transmembrane domain-containing protein [PTHR12207] (15-242)
  IPR060656 IgSF3/IGSF8/FPRP, immunoglobulin-like domain [PF28276] (135-243)

Foldseek 3Di:
DPPDKDKEKDWPDQEAEFQAKTKIKIFIGDPPLLVWWKKKWKDWPNFTAWIQGSVRDIDGGPVCVVCVVQVQWDWGDPDSGMIMIMGGRDDQVSFGWMKMKMWTWDQDPVRDTDIDMDIYDTRGHGYHYDAAPKEKDKDWPDPDDDAQAKIKMKIFIPPADAFKKKWKWWAAAVNPDDTFTQWIADSVGDIDGTPVCVVVVVVVQWDWHDPDRGMIMIMGGRDDPRRDGDMDMKMWGWDWDDGPPDTDIDTRDMDD/DPPDKDKEKDWPDQEAEFQAKTKIKIFIGDPPLLVWWKKKWKDFPNFTAWIQGSVRDIDGGPVCVVCVVQVQWDWGDPDSGMIMIMGGRDDQVSFGWMKMKMWTWDQDPVRHTDIDMDIYDTRGHGYHYDAAPKEKDKDWPDPDDDAQAKIKMKIFIPPADAFKKKWKWWAAAVNPDDTFTQWIADSVGDIDGTPVCVVVVVVVQWDWHDPDRGMIMIMGGRDDPRRDGDMDMKMWGWDWDDGPPDTDIDTRDMDD